Protein AF-A0A7V4WAT6-F1 (afdb_monomer)

Foldseek 3Di:
DPDPDQQKAWLQRQDPVCCLFAADWSNLLSVCVNVPFFAFTKMWGTLVQLVVCQVVVARDPSNLVSVVVRQVVSCVVVVAHQLDLAGHFWKKKAWRFNYPLLPLFDIQGRQRDAPRVLNNLCVVLHVVCNQVSLLSVLSNLVCCCCQQVVPDVVNCPVLVVVNLDQDDDSVRSVVSNVVSVVSGVDDRDRSVSVRSRSSSRSNSLVPPSNCLSCVLVVHHSPPSSRRIMMMMGGDAQQQGAQFWWKWKFWVQVTWTKIAHNDDPVCQQQVNGPRIDIPVCCCPPPPVPLSVCCCVRPVVVSCLVVVATKIWMWTAHNSDTHTHGIDHDLAALQSRLSRLVVCCVVVSDDPVRSLVSLVVSVVPPDFFKDFDPPDDWAWLAFAAFQFFGKDKFFEAADLVLLVVCVVVVTAYEYEYQDCDPSNSSCLSVVSHQEYEYCGPRDSSHSSSSSCSNVRRQYAYNLVQWDDDRAWIGRPPDIGGGGAMWMAGNRGRIITHDDPVCRVVRIDTDCVSVLSSNVHPLVVLLVVLCVVPLPPALLVLLLVLLVLLVVLVVCPPVDDPNVNSSSVSNSVSSLVSNQVNLCVVPPPPSPLVSQVSNCLSNVNCVSCVPVDDPFWDWFQDPPRDIDIDTPVNVVVVVVVVVVVDDPDPVVVCVVCVVVRHRVVVVCVVQVWDDDPAWTDHPRDIDGPVCVVVVVVVVCVVVVVD

Solvent-accessible surface area (backbone atoms only — not comparable to full-atom values): 37219 Å² total; per-residue (Å²): 132,86,72,86,69,66,74,47,41,47,41,88,70,64,50,82,88,44,34,72,37,26,7,50,52,48,40,46,52,26,53,43,36,74,76,67,37,56,38,62,62,39,32,33,32,34,7,74,56,34,50,48,28,56,74,68,75,46,81,50,75,71,54,51,57,45,50,54,50,47,50,51,56,47,25,70,73,70,73,27,38,80,53,29,49,64,53,46,34,37,26,26,40,33,58,9,32,52,56,92,52,63,76,41,54,42,66,50,56,54,39,30,58,31,82,52,24,45,51,9,50,26,67,70,74,30,72,88,42,38,49,54,49,52,48,47,46,43,50,36,50,51,50,39,38,44,59,65,70,60,52,50,71,74,83,42,43,66,60,59,56,52,71,66,55,88,83,68,56,57,65,56,47,51,53,50,40,53,52,47,58,73,73,38,96,68,65,69,50,38,65,59,37,46,56,47,46,52,51,32,37,47,46,25,58,74,37,67,61,27,36,49,46,33,43,63,73,74,40,56,70,85,42,61,69,53,35,42,9,41,32,45,26,52,57,72,47,13,56,47,51,92,51,6,13,24,36,41,39,35,60,45,70,75,42,42,39,36,20,63,54,28,48,63,69,35,45,46,69,42,68,51,86,62,67,38,47,38,67,50,35,48,73,67,72,44,42,66,60,43,50,49,44,44,64,66,44,49,50,58,51,34,60,74,64,65,48,48,35,30,36,35,32,38,18,36,65,67,44,72,25,52,79,43,62,47,77,45,72,47,41,72,57,50,44,39,54,21,43,55,48,37,37,74,72,62,63,38,51,71,71,60,37,53,53,55,28,50,59,47,66,72,54,85,73,85,47,26,36,72,24,90,89,46,92,61,52,77,58,50,68,31,39,52,49,19,57,34,33,42,64,20,27,36,21,54,46,70,65,51,37,54,58,39,47,77,70,75,46,54,27,27,38,44,38,68,60,91,43,72,64,53,51,51,32,55,59,67,63,62,43,51,26,41,37,27,33,32,52,51,44,76,78,16,48,67,42,46,52,27,25,70,64,68,24,18,19,23,18,36,23,67,63,48,48,82,45,88,63,34,36,38,31,73,96,44,77,45,49,58,63,41,50,33,34,40,30,5,57,66,8,36,33,25,51,43,54,89,85,48,52,79,57,43,48,36,76,48,60,65,49,65,42,43,44,70,74,43,59,59,67,58,49,33,49,50,40,44,75,72,48,67,85,53,54,51,69,59,30,31,48,53,28,12,52,47,49,45,50,50,67,72,43,63,86,78,55,55,73,66,58,51,51,53,51,52,46,47,34,50,33,31,50,54,50,26,50,57,44,27,38,76,74,50,48,97,61,15,66,66,53,45,54,47,52,37,23,59,44,47,70,41,66,73,77,55,69,77,75,62,53,99,53,42,44,80,38,66,48,82,90,87,38,73,47,82,40,41,52,63,57,57,46,55,57,46,54,67,54,61,76,70,66,77,94,51,72,66,64,52,45,53,54,30,51,77,72,55,40,67,52,67,60,60,35,62,77,69,57,54,50,78,51,103,68,39,42,40,51,97,90,45,80,44,55,63,83,54,46,59,59,49,50,52,46,50,52,59,53,63,73,71,109

Secondary structure (DSSP, 8-state):
------SSEEGGG--GGGHHHHHHHHHHHHHHHHTT--PPPEEEE-HHHHHHHHHHSS--HHHHHHHHHHHHHHHHHHS-EET-SSSEE-EEEEEE-SS--TTSS-EEEEET--HHHHHHHHHHH-GGGHHHHHHHHHHHHHHHHHHTS---TTTTHHHHHHHH-S---HHHHHHHHHHHHHHS----SHHHHHHHHHHHHHHGGGSHHHHHHHHHTT--TTSGGGSPEEEEEE---SSSSTT-EEEEEETTTTEEEEEET--HHHHHTT--S--EEHHHIIIII-HHHHHHHIIIIIHHHHHHH-S-EEEEEEEETTEEEEEEEEE----HHHHHHHHHHHHHTTSS-HHHHHHHHHHHHTS----EEE-TTS-PEEEEE-EEEE--EEEEEEE-SHHHHHHHHTTT--EEEEESS--HHHHHHHHTT--SEEEESS---TTSHHHHHHHHTT--EEE--TTEEE-SSEEEETTEEEETT-EEEEETTTTEEEE--TTTTTTSEEE-THHHHHTTT--HHHHHHHHHHHHTTS-HHHHHHHHHHHHHHHHHHTTTS-HHHHHHHHHHHHHHHHHHHHHHHHHHGGGHHHHHHHHHHHHTT-GGGGTT--BTTEEEEE-GGG-EEEEEHHHHHHHHHHHHTT--SSHHHHHHHHHHTT--HHHHHHHTT-EEETTEEEETTEEEEHHHHHHHHHHHHHHHTT-

Mean predicted aligned error: 15.09 Å

Nearest PDB structures (foldseek):
  1kbl-assembly1_A  TM=6.949E-01  e=8.153E-33  [Clostridium] symbiosum
  1dik-assembly1_A  TM=7.124E-01  e=7.298E-29  [Clostridium] symbiosum
  5lu4-assembly2_B  TM=5.643E-01  e=6.048E-30  Flaveria trinervia
  5lu4-assembly2_A-3  TM=5.608E-01  e=7.325E-30  Flaveria trinervia
  1vbg-assembly1_A-2  TM=5.229E-01  e=4.538E-30  Zea mays

Sequence (703 aa):
MIVKLSRILFWNQIAPYHRPLLGEKCYKLAQYKQIGLPVPPFFAIPNVEVAKIIEKGKISFVLEKEISKGVKLLEEETKCKFGDPKDPLVLVVRSGDPQSLYGSLLSIPSVGLNHETCQGLINKYGKFYEKEVLWLYLNLIVDFAIHVEGAEREKMGSLFKLMKEEEKSTSELGDLLSRALSSFPFPQNVYDQLNASIKAVASSWKLPRARYAAFSLGLDPDDVRNFPSVFVQQMKFTLLGEKSGFLSLLSHPQSGIYAPMTSGRRVMVGAAKNVFSLDFFKKVIEPELYRQIIEKLVHPVVREEKEPVSMEIAIEEGKPYLIQAGPAMLSPMEYVKAVNELEREGIINEAEAARKRKAVQQVKVSTYKINPNVNLKLLGKGQPGVSGAMVGRLATSLEAVLRFKKKGERVILFSDKPDEDVYRLVLSKKVEGVVLTFGAGKTSHLVSFAEAHAIPLAVSLHSAKIFPEKVELAENVLKVGEWLVIDGGKGEIFSVNKREKERALVKDEEVAALAQGINYVELLRSVRSRYQNYDYDDLVSLHGEKVKELNQKRGEISKEEVAEIEALIHGLHLLAYEKGKERYGENFRLKVDLDVAVADGNLNRIQGLEDKNFFIQKEDNERYSLITATEIYYDFDQYLTGGFSDTGSLVEAGKKQGLDINQFFSRRKLTIHTQEVFCYGITFPRKQLEAVVEFLIKFFQNG

pLDDT: mean 80.05, std 17.78, range [32.0, 98.62]

Structure (mmCIF, N/CA/C/O backbone):
data_AF-A0A7V4WAT6-F1
#
_entry.id   AF-A0A7V4WAT6-F1
#
loop_
_atom_site.group_PDB
_atom_site.id
_atom_site.type_symbol
_atom_site.label_atom_id
_atom_site.label_alt_id
_atom_site.label_comp_id
_atom_site.label_asym_id
_atom_site.label_entity_id
_atom_site.label_seq_id
_atom_site.pdbx_PDB_ins_code
_atom_site.Cartn_x
_atom_site.Cartn_y
_atom_site.Cartn_z
_atom_site.occupancy
_atom_site.B_iso_or_equiv
_atom_site.auth_seq_id
_atom_site.auth_comp_id
_atom_site.auth_asym_id
_atom_site.auth_atom_id
_atom_site.pdbx_PDB_model_num
ATOM 1 N N . MET A 1 1 ? -37.160 -8.638 -5.518 1.00 33.84 1 MET A N 1
ATOM 2 C CA . MET A 1 1 ? -37.289 -8.516 -4.048 1.00 33.84 1 MET A CA 1
ATOM 3 C C . MET A 1 1 ? -36.330 -7.439 -3.572 1.00 33.84 1 MET A C 1
ATOM 5 O O . MET A 1 1 ? -35.127 -7.656 -3.615 1.00 33.84 1 MET A O 1
ATOM 9 N N . ILE A 1 2 ? -36.834 -6.266 -3.186 1.00 35.75 2 ILE A N 1
ATOM 10 C CA . ILE A 1 2 ? -36.010 -5.235 -2.544 1.00 35.75 2 ILE A CA 1
ATOM 11 C C . ILE A 1 2 ? -35.847 -5.683 -1.092 1.00 35.75 2 ILE A C 1
ATOM 13 O O . ILE A 1 2 ? -36.706 -5.419 -0.254 1.00 35.75 2 ILE A O 1
ATOM 17 N N . VAL A 1 3 ? -34.793 -6.450 -0.807 1.00 41.81 3 VAL A N 1
ATOM 18 C CA . VAL A 1 3 ? -34.385 -6.701 0.577 1.00 41.81 3 VAL A CA 1
ATOM 19 C C . VAL A 1 3 ? -34.124 -5.328 1.187 1.00 41.81 3 VAL A C 1
ATOM 21 O O . VAL A 1 3 ? -33.370 -4.534 0.622 1.00 41.81 3 VAL A O 1
ATOM 24 N N . LYS A 1 4 ? -34.795 -5.013 2.298 1.00 50.12 4 LYS A N 1
ATOM 25 C CA . LYS A 1 4 ? -34.547 -3.796 3.075 1.00 50.12 4 LYS A CA 1
ATOM 26 C C . LYS A 1 4 ? -33.153 -3.936 3.687 1.00 50.12 4 LYS A C 1
ATOM 28 O O . LYS A 1 4 ? -33.009 -4.398 4.812 1.00 50.12 4 LYS A O 1
ATOM 33 N N . LEU A 1 5 ? -32.133 -3.642 2.885 1.00 59.53 5 LEU A N 1
ATOM 34 C CA . LEU A 1 5 ? -30.737 -3.735 3.275 1.00 59.53 5 LEU A CA 1
ATOM 35 C C . LEU A 1 5 ? -30.525 -2.823 4.480 1.00 59.53 5 LEU A C 1
ATOM 37 O O . LEU A 1 5 ? -30.894 -1.644 4.459 1.00 59.53 5 LEU A O 1
ATOM 41 N N . SER A 1 6 ? -29.960 -3.397 5.540 1.00 77.44 6 SER A N 1
ATOM 42 C CA . SER A 1 6 ? -29.390 -2.616 6.629 1.00 77.44 6 SER A CA 1
ATOM 43 C C . SER A 1 6 ? -28.449 -1.565 6.032 1.00 77.44 6 SER A C 1
ATOM 45 O O . SER A 1 6 ? -27.719 -1.845 5.079 1.00 77.44 6 SER A O 1
ATOM 47 N N . ARG A 1 7 ? -28.490 -0.334 6.551 1.00 90.88 7 ARG A N 1
ATOM 48 C CA . ARG A 1 7 ? -27.658 0.765 6.023 1.00 90.88 7 ARG A CA 1
ATOM 49 C C . ARG A 1 7 ? -26.181 0.611 6.380 1.00 90.88 7 ARG A C 1
ATOM 51 O O . ARG A 1 7 ? -25.349 1.311 5.812 1.00 90.88 7 ARG A O 1
ATOM 58 N N . ILE A 1 8 ? -25.883 -0.298 7.304 1.00 95.69 8 ILE A N 1
ATOM 59 C CA . ILE A 1 8 ? -24.543 -0.803 7.575 1.00 95.69 8 ILE A CA 1
ATOM 60 C C . ILE A 1 8 ? -24.541 -2.332 7.520 1.00 95.69 8 ILE A C 1
ATOM 62 O O . ILE A 1 8 ? -25.570 -2.965 7.753 1.00 95.69 8 ILE A O 1
ATOM 66 N N . LEU A 1 9 ? -23.386 -2.931 7.260 1.00 96.19 9 LEU A N 1
ATOM 67 C CA . LEU A 1 9 ? -23.189 -4.379 7.267 1.00 96.19 9 LEU A CA 1
ATOM 68 C C . LEU A 1 9 ? -22.039 -4.714 8.212 1.00 96.19 9 LEU A C 1
ATOM 70 O O . LEU A 1 9 ? -20.913 -4.267 7.990 1.00 96.19 9 LEU A O 1
ATOM 74 N N . PHE A 1 10 ? -22.305 -5.482 9.268 1.00 97.50 10 PHE A N 1
ATOM 75 C CA . PHE A 1 10 ? -21.237 -6.035 10.101 1.00 97.50 10 PHE A CA 1
ATOM 76 C C . PHE A 1 10 ? -20.505 -7.139 9.328 1.00 97.50 10 PHE A C 1
ATOM 78 O O . PHE A 1 10 ? -21.099 -7.787 8.465 1.00 97.50 10 PHE A O 1
ATOM 85 N N . TRP A 1 11 ? -19.222 -7.369 9.609 1.00 96.69 11 TRP A N 1
ATOM 86 C CA . TRP A 1 11 ? -18.386 -8.288 8.820 1.00 96.69 11 TRP A CA 1
ATOM 87 C C . TRP A 1 11 ? -18.983 -9.700 8.642 1.00 96.69 11 TRP A C 1
ATOM 89 O O . TRP A 1 11 ? -18.803 -10.318 7.595 1.00 96.69 11 TRP A O 1
ATOM 99 N N . ASN A 1 12 ? -19.736 -10.207 9.624 1.00 95.56 12 ASN A N 1
ATOM 100 C CA . ASN A 1 12 ? -20.377 -11.528 9.583 1.00 95.56 12 ASN A CA 1
ATOM 101 C C . ASN A 1 12 ? -21.704 -11.559 8.794 1.00 95.56 12 ASN A C 1
ATOM 103 O O . ASN A 1 12 ? -22.231 -12.632 8.528 1.00 95.56 12 ASN A O 1
ATOM 107 N N . GLN A 1 13 ? -22.241 -10.398 8.411 1.00 95.19 13 GLN A N 1
ATOM 108 C CA . GLN A 1 13 ? -23.448 -10.250 7.587 1.00 95.19 13 GLN A CA 1
ATOM 109 C C . GLN A 1 13 ? -23.114 -10.085 6.097 1.00 95.19 13 GLN A C 1
ATOM 111 O O . GLN A 1 13 ? -24.004 -10.114 5.244 1.00 95.19 13 GLN A O 1
ATOM 116 N N . ILE A 1 14 ? -21.838 -9.865 5.770 1.00 94.94 14 ILE A N 1
ATOM 117 C CA . ILE A 1 14 ? -21.383 -9.662 4.397 1.00 94.94 14 ILE A CA 1
ATOM 118 C C . ILE A 1 14 ? -21.464 -10.990 3.641 1.00 94.94 14 ILE A C 1
ATOM 120 O O . ILE A 1 14 ? -21.012 -12.027 4.114 1.00 94.94 14 ILE A O 1
ATOM 124 N N . ALA A 1 15 ? -22.032 -10.933 2.440 1.00 93.62 15 ALA A N 1
ATOM 125 C CA . ALA A 1 15 ? -22.354 -12.081 1.597 1.00 93.62 15 ALA A CA 1
ATOM 126 C C . ALA A 1 15 ? -21.939 -11.775 0.147 1.00 93.62 15 ALA A C 1
ATOM 128 O O . ALA A 1 15 ? -21.773 -10.595 -0.177 1.00 93.62 15 ALA A O 1
ATOM 129 N N . PRO A 1 16 ? -21.813 -12.774 -0.748 1.00 92.06 16 PRO A N 1
ATOM 130 C CA . PRO A 1 16 ? -21.286 -12.569 -2.103 1.00 92.06 16 PRO A CA 1
ATOM 131 C C . PRO A 1 16 ? -21.976 -11.457 -2.908 1.00 92.06 16 PRO A C 1
ATOM 133 O O . PRO A 1 16 ? -21.313 -10.665 -3.576 1.00 92.06 16 PRO A O 1
ATOM 136 N N . TYR A 1 17 ? -23.300 -11.320 -2.788 1.00 90.75 17 TYR A N 1
ATOM 137 C CA . TYR A 1 17 ? -24.071 -10.284 -3.487 1.00 90.75 17 TYR A CA 1
ATOM 138 C C . TYR A 1 17 ? -23.840 -8.856 -2.953 1.00 90.75 17 TYR A C 1
ATOM 140 O O . TYR A 1 17 ? -24.248 -7.894 -3.598 1.00 90.75 17 TYR A O 1
ATOM 148 N N . HIS A 1 18 ? -23.170 -8.693 -1.806 1.00 93.31 18 HIS A N 1
ATOM 149 C CA . HIS A 1 18 ? -22.760 -7.388 -1.279 1.00 93.31 18 HIS A CA 1
ATOM 150 C C . HIS A 1 18 ? -21.454 -6.875 -1.902 1.00 93.31 18 HIS A C 1
ATOM 152 O O . HIS A 1 18 ? -21.151 -5.692 -1.757 1.00 93.31 18 HIS A O 1
ATOM 158 N N . ARG A 1 19 ? -20.684 -7.715 -2.613 1.00 91.62 19 ARG A N 1
ATOM 159 C CA . ARG A 1 19 ? -19.396 -7.327 -3.217 1.00 91.62 19 ARG A CA 1
ATOM 160 C C . ARG A 1 19 ? -19.477 -6.041 -4.062 1.00 91.62 19 ARG A C 1
ATOM 162 O O . ARG A 1 19 ? -18.660 -5.157 -3.818 1.00 91.62 19 ARG A O 1
ATOM 169 N N . PRO A 1 20 ? -20.478 -5.840 -4.948 1.00 90.06 20 PRO A N 1
ATOM 170 C CA . PRO A 1 20 ? -20.588 -4.601 -5.728 1.00 90.06 20 PRO A CA 1
ATOM 171 C C . PRO A 1 20 ? -20.901 -3.350 -4.892 1.00 90.06 20 PRO A C 1
ATOM 173 O O . PRO A 1 20 ? -20.721 -2.235 -5.365 1.00 90.06 20 PRO A O 1
ATOM 176 N N . LEU A 1 21 ? -21.406 -3.518 -3.665 1.00 92.44 21 LEU A N 1
ATOM 177 C CA . LEU A 1 21 ? -21.761 -2.415 -2.766 1.00 92.44 21 LEU A CA 1
ATOM 178 C C . LEU A 1 21 ? -20.620 -2.022 -1.824 1.00 92.44 21 LEU A C 1
ATOM 180 O O . LEU A 1 21 ? -20.608 -0.917 -1.282 1.00 92.44 21 LEU A O 1
ATOM 184 N N . LEU A 1 22 ? -19.705 -2.957 -1.572 1.00 92.12 22 LEU A N 1
ATOM 185 C CA . LEU A 1 22 ? -18.639 -2.826 -0.583 1.00 92.12 22 LEU A CA 1
ATOM 186 C C . LEU A 1 22 ? -17.262 -2.631 -1.214 1.00 92.12 22 LEU A C 1
ATOM 188 O O . LEU A 1 22 ? -16.356 -2.129 -0.548 1.00 92.12 22 LEU A O 1
ATOM 192 N N . GLY A 1 23 ? -17.104 -3.015 -2.477 1.00 88.56 23 GLY A N 1
ATOM 193 C CA . GLY A 1 23 ? -15.805 -3.039 -3.124 1.00 88.56 23 GLY A CA 1
ATOM 194 C C . GLY A 1 23 ? -14.935 -4.201 -2.649 1.00 88.56 23 GLY A C 1
ATOM 195 O O . GLY A 1 23 ? -15.251 -4.915 -1.689 1.00 88.56 23 GLY A O 1
ATOM 196 N N . GLU A 1 24 ? -13.820 -4.400 -3.346 1.00 85.94 24 GLU A N 1
ATOM 197 C CA . GLU A 1 24 ? -13.013 -5.614 -3.228 1.00 85.94 24 GLU A CA 1
ATOM 198 C C . GLU A 1 24 ? -12.371 -5.743 -1.846 1.00 85.94 24 GLU A C 1
ATOM 200 O O . GLU A 1 24 ? -12.472 -6.779 -1.192 1.00 85.94 24 GLU A O 1
ATOM 205 N N . LYS A 1 25 ? -11.772 -4.654 -1.357 1.00 88.06 25 LYS A N 1
ATOM 206 C CA . LYS A 1 25 ? -11.033 -4.637 -0.090 1.00 88.06 25 LYS A CA 1
ATOM 207 C C . LYS A 1 25 ? -11.913 -5.004 1.105 1.00 88.06 25 LYS A C 1
ATOM 209 O O . LYS A 1 25 ? -11.540 -5.845 1.920 1.00 88.06 25 LYS A O 1
ATOM 214 N N . CYS A 1 26 ? -13.077 -4.366 1.214 1.00 92.19 26 CYS A N 1
ATOM 215 C CA . CYS A 1 26 ? -14.002 -4.601 2.318 1.00 92.19 26 CYS A CA 1
ATOM 216 C C . CYS A 1 26 ? -14.593 -6.015 2.246 1.00 92.19 26 CYS A C 1
ATOM 218 O O . CYS A 1 26 ? -14.617 -6.730 3.249 1.00 92.19 26 CYS A O 1
ATOM 220 N N . TYR A 1 27 ? -15.003 -6.440 1.047 1.00 93.69 27 TYR A N 1
ATOM 221 C CA . TYR A 1 27 ? -15.542 -7.775 0.821 1.00 93.69 27 TYR A CA 1
ATOM 222 C C . TYR A 1 27 ? -14.536 -8.875 1.192 1.00 93.69 27 TYR A C 1
ATOM 224 O O . TYR A 1 27 ? -14.867 -9.766 1.973 1.00 93.69 27 TYR A O 1
ATOM 232 N N . LYS A 1 28 ? -13.295 -8.789 0.699 1.00 92.62 28 LYS A N 1
ATOM 233 C CA . LYS A 1 28 ? -12.255 -9.795 0.953 1.00 92.62 28 LYS A CA 1
ATOM 234 C C . LYS A 1 28 ? -11.880 -9.893 2.429 1.00 92.62 28 LYS A C 1
ATOM 236 O O . LYS A 1 28 ? -11.827 -10.996 2.960 1.00 92.62 28 LYS A O 1
ATOM 241 N N . LEU A 1 29 ? -11.726 -8.767 3.132 1.00 95.19 29 LEU A N 1
ATOM 242 C CA . LEU A 1 29 ? -11.494 -8.784 4.584 1.00 95.19 29 LEU A CA 1
ATOM 243 C C . LEU A 1 29 ? -12.629 -9.477 5.353 1.00 95.19 29 LEU A C 1
ATOM 245 O O . LEU A 1 29 ? -12.361 -10.172 6.333 1.00 95.19 29 LEU A O 1
ATOM 249 N N . ALA A 1 30 ? -13.879 -9.326 4.905 1.00 95.94 30 ALA A N 1
ATOM 250 C CA . ALA A 1 30 ? -15.008 -10.032 5.504 1.00 95.94 30 ALA A CA 1
ATOM 251 C C . ALA A 1 30 ? -14.895 -11.544 5.292 1.00 95.94 30 ALA A C 1
ATOM 253 O O . ALA A 1 30 ? -15.038 -12.298 6.251 1.00 95.94 30 ALA A O 1
ATOM 254 N N . GLN A 1 31 ? -14.592 -11.976 4.063 1.00 95.38 31 GLN A N 1
ATOM 255 C CA . GLN A 1 31 ? -14.407 -13.392 3.730 1.00 95.38 31 GLN A CA 1
ATOM 256 C C . GLN A 1 31 ? -13.278 -14.015 4.558 1.00 95.38 31 GLN A C 1
ATOM 258 O O . GLN A 1 31 ? -13.496 -15.018 5.232 1.00 95.38 31 GLN A O 1
ATOM 263 N N . TYR A 1 32 ? -12.112 -13.364 4.616 1.00 96.38 32 TYR A N 1
ATOM 264 C CA . TYR A 1 32 ? -10.980 -13.819 5.426 1.00 96.38 32 TYR A CA 1
ATOM 265 C C . TYR A 1 32 ? -11.336 -13.950 6.911 1.00 96.38 32 TYR A C 1
ATOM 267 O O . TYR A 1 32 ? -10.971 -14.934 7.552 1.00 96.38 32 TYR A O 1
ATOM 275 N N . LYS A 1 33 ? -12.091 -12.996 7.467 1.00 96.81 33 LYS A N 1
ATOM 276 C CA . LYS A 1 33 ? -12.547 -13.087 8.858 1.00 96.81 33 LYS A CA 1
ATOM 277 C C . LYS A 1 33 ? -13.542 -14.232 9.072 1.00 96.81 33 LYS A C 1
ATOM 279 O O . LYS A 1 33 ? -13.458 -14.920 10.084 1.00 96.81 33 LYS A O 1
ATOM 284 N N . GLN A 1 34 ? -14.465 -14.442 8.133 1.00 95.69 34 GLN A N 1
ATOM 285 C CA . GLN A 1 34 ? -15.472 -15.510 8.189 1.00 95.69 34 GLN A CA 1
ATOM 286 C C . GLN A 1 34 ? -14.848 -16.912 8.142 1.00 95.69 34 GLN A C 1
ATOM 288 O O . GLN A 1 34 ? -15.366 -17.812 8.796 1.00 95.69 34 GLN A O 1
ATOM 293 N N . ILE A 1 35 ? -13.711 -17.087 7.459 1.00 94.62 35 ILE A N 1
ATOM 294 C CA . ILE A 1 35 ? -12.936 -18.344 7.473 1.00 94.62 35 ILE A CA 1
ATOM 295 C C . ILE A 1 35 ? -11.967 -18.453 8.670 1.00 94.62 35 ILE A C 1
ATOM 297 O O . ILE A 1 35 ? -11.152 -19.371 8.728 1.00 94.62 35 ILE A O 1
ATOM 301 N N . GLY A 1 36 ? -12.038 -17.526 9.631 1.00 95.44 36 GLY A N 1
ATOM 302 C CA . GLY A 1 36 ? -11.283 -17.582 10.885 1.00 95.44 36 GLY A CA 1
ATOM 303 C C . GLY A 1 36 ? -9.896 -16.934 10.860 1.00 95.44 36 GLY A C 1
ATOM 304 O O . GLY A 1 36 ? -9.155 -17.076 11.833 1.00 95.44 36 GLY A O 1
ATOM 305 N N . LEU A 1 37 ? -9.524 -16.204 9.802 1.00 97.06 37 LEU A N 1
ATOM 306 C CA . LEU A 1 37 ? -8.255 -15.469 9.790 1.00 97.06 37 LEU A CA 1
ATOM 307 C C . LEU A 1 37 ? -8.306 -14.265 10.744 1.00 97.06 37 LEU A C 1
ATOM 309 O O . LEU A 1 37 ? -9.366 -13.648 10.907 1.00 97.06 37 LEU A O 1
ATOM 313 N N . PRO A 1 38 ? -7.169 -13.883 11.364 1.00 96.81 38 PRO A N 1
ATOM 314 C CA . PRO A 1 38 ? -7.108 -12.777 12.312 1.00 96.81 38 PRO A CA 1
ATOM 315 C C . PRO A 1 38 ? -7.245 -11.429 11.594 1.00 96.81 38 PRO A C 1
ATOM 317 O O . PRO A 1 38 ? -6.280 -10.712 11.355 1.00 96.81 38 PRO A O 1
ATOM 320 N N . VAL A 1 39 ? -8.474 -11.067 11.254 1.00 97.94 39 VAL A N 1
ATOM 321 C CA . VAL A 1 39 ? -8.849 -9.755 10.725 1.00 97.94 39 VAL A CA 1
ATOM 322 C C . VAL A 1 39 ? -9.517 -8.959 11.853 1.00 97.94 39 VAL A C 1
ATOM 324 O O . VAL A 1 39 ? -10.449 -9.473 12.495 1.00 97.94 39 VAL A O 1
ATOM 327 N N . PRO A 1 40 ? -9.093 -7.708 12.124 1.00 97.94 40 PRO A N 1
ATOM 328 C CA . PRO A 1 40 ? -9.765 -6.867 13.109 1.00 97.94 40 PRO A CA 1
ATOM 329 C C . PRO A 1 40 ? -11.231 -6.649 12.707 1.00 97.94 40 PRO A C 1
ATOM 331 O O . PRO A 1 40 ? -11.495 -6.389 11.527 1.00 97.94 40 PRO A O 1
ATOM 334 N N . PRO A 1 41 ? -12.191 -6.773 13.641 1.00 98.06 41 PRO A N 1
ATOM 335 C CA . PRO A 1 41 ? -13.608 -6.653 13.324 1.00 98.06 41 PRO A CA 1
ATOM 336 C C . PRO A 1 41 ? -13.949 -5.258 12.801 1.00 98.06 41 PRO A C 1
ATOM 338 O O . PRO A 1 41 ? -13.321 -4.259 13.166 1.00 98.06 41 PRO A O 1
ATOM 341 N N . PHE A 1 42 ? -14.948 -5.206 11.923 1.00 98.25 42 PHE A N 1
ATOM 342 C CA . PHE A 1 42 ? -15.399 -3.979 11.283 1.00 98.25 42 PHE A CA 1
ATOM 343 C C . PHE A 1 42 ? -16.884 -4.043 10.912 1.00 98.25 42 PHE A C 1
ATOM 345 O O . PHE A 1 42 ? -17.480 -5.121 10.827 1.00 98.25 42 PHE A O 1
ATOM 352 N N . PHE A 1 43 ? -17.451 -2.876 10.624 1.00 98.12 43 PHE A N 1
ATOM 353 C CA . PHE A 1 43 ? -18.691 -2.741 9.864 1.00 98.12 43 PHE A CA 1
ATOM 354 C C . PHE A 1 43 ? -18.485 -1.819 8.667 1.00 98.12 43 PHE A C 1
ATOM 356 O O . PHE A 1 43 ? -17.598 -0.966 8.671 1.00 98.12 43 PHE A O 1
ATOM 363 N N . ALA A 1 44 ? -19.313 -1.986 7.644 1.00 97.50 44 ALA A N 1
ATOM 364 C CA . ALA A 1 44 ? -19.228 -1.247 6.398 1.00 97.50 44 ALA A CA 1
ATOM 365 C C . ALA A 1 44 ? -20.504 -0.457 6.108 1.00 97.50 44 ALA A C 1
ATOM 367 O O . ALA A 1 44 ? -21.610 -0.903 6.399 1.00 97.50 44 ALA A O 1
ATOM 368 N N . ILE A 1 45 ? -20.328 0.706 5.498 1.00 97.56 45 ILE A N 1
ATOM 369 C CA . ILE A 1 45 ? -21.340 1.598 4.952 1.00 97.56 45 ILE A CA 1
ATOM 370 C C . ILE A 1 45 ? -21.289 1.412 3.427 1.00 97.56 45 ILE A C 1
ATOM 372 O O . ILE A 1 45 ? -20.298 1.809 2.805 1.00 97.56 45 ILE A O 1
ATOM 376 N N . PRO A 1 46 ? -22.315 0.794 2.818 1.00 95.56 46 PRO A N 1
ATOM 377 C CA . PRO A 1 46 ? -22.381 0.557 1.379 1.00 95.56 46 PRO A CA 1
ATOM 378 C C . PRO A 1 46 ? -22.225 1.827 0.536 1.00 95.56 46 PRO A C 1
ATOM 380 O O . PRO A 1 46 ? -22.674 2.905 0.938 1.00 95.56 46 PRO A O 1
ATOM 383 N N . ASN A 1 47 ? -21.679 1.684 -0.672 1.00 94.06 47 ASN A N 1
ATOM 384 C CA . ASN A 1 47 ? -21.486 2.770 -1.639 1.00 94.06 47 ASN A CA 1
ATOM 385 C C . ASN A 1 47 ? -22.748 3.620 -1.886 1.00 94.06 47 ASN A C 1
ATOM 387 O O . ASN A 1 47 ? -22.658 4.837 -2.014 1.00 94.06 47 ASN A O 1
ATOM 391 N N . VAL A 1 48 ? -23.941 3.019 -1.859 1.00 93.56 48 VAL A N 1
ATOM 392 C CA . VAL A 1 48 ? -25.225 3.728 -2.000 1.00 93.56 48 VAL A CA 1
ATOM 393 C C . VAL A 1 48 ? -25.522 4.704 -0.856 1.00 93.56 48 VAL A C 1
ATOM 395 O O . VAL A 1 48 ? -26.169 5.727 -1.076 1.00 93.56 48 VAL A O 1
ATOM 398 N N . GLU A 1 49 ? -25.076 4.422 0.370 1.00 95.69 49 GLU A N 1
ATOM 399 C CA . GLU A 1 49 ? -25.188 5.365 1.491 1.00 95.69 49 GLU A CA 1
ATOM 400 C C . GLU A 1 49 ? -24.044 6.385 1.452 1.00 95.69 49 GLU A C 1
ATOM 402 O O . GLU A 1 49 ? -24.275 7.562 1.727 1.00 95.69 49 GLU A O 1
ATOM 407 N N . VAL A 1 50 ? -22.845 5.977 1.021 1.00 95.94 50 VAL A N 1
ATOM 408 C CA . VAL A 1 50 ? -21.711 6.887 0.785 1.00 95.94 50 VAL A CA 1
ATOM 409 C C . VAL A 1 50 ? -22.058 7.947 -0.263 1.00 95.94 50 VAL A C 1
ATOM 411 O O . VAL A 1 50 ? -21.829 9.133 -0.030 1.00 95.94 50 VAL A O 1
ATOM 414 N N . ALA A 1 51 ? -22.700 7.563 -1.367 1.00 95.12 51 ALA A N 1
ATOM 415 C CA . ALA A 1 51 ? -23.184 8.489 -2.387 1.00 95.12 51 ALA A CA 1
ATOM 416 C C . ALA A 1 51 ? -24.160 9.526 -1.806 1.00 95.12 51 ALA A C 1
ATOM 418 O O . ALA A 1 51 ? -24.019 10.718 -2.071 1.00 95.12 51 ALA A O 1
ATOM 419 N N . LYS A 1 52 ? -25.081 9.111 -0.923 1.00 95.88 52 LYS A N 1
ATOM 420 C CA . LYS A 1 52 ? -26.001 10.033 -0.228 1.00 95.88 52 LYS A CA 1
ATOM 421 C C . LYS A 1 52 ? -25.269 10.988 0.715 1.00 95.88 52 LYS A C 1
ATOM 423 O O . LYS A 1 52 ? -25.680 12.141 0.832 1.00 95.88 52 LYS A O 1
ATOM 428 N N . ILE A 1 53 ? -24.214 10.531 1.397 1.00 96.75 53 ILE A N 1
ATOM 429 C CA . ILE A 1 53 ? -23.364 11.396 2.234 1.00 96.75 53 ILE A CA 1
ATOM 430 C C . ILE A 1 53 ? -22.686 12.456 1.359 1.00 96.75 53 ILE A C 1
ATOM 432 O O . ILE A 1 53 ? -22.710 13.636 1.699 1.00 96.75 53 ILE A O 1
ATOM 436 N N . ILE A 1 54 ? -22.116 12.038 0.227 1.00 95.00 54 ILE A N 1
ATOM 437 C CA . ILE A 1 54 ? -21.409 12.891 -0.738 1.00 95.00 54 ILE A CA 1
ATOM 438 C C . ILE A 1 54 ? -22.332 13.950 -1.351 1.00 95.00 54 ILE A C 1
ATOM 440 O O . ILE A 1 54 ? -21.930 15.113 -1.462 1.00 95.00 54 ILE A O 1
ATOM 444 N N . GLU A 1 55 ? -23.540 13.540 -1.746 1.00 95.00 55 GLU A N 1
ATOM 445 C CA . GLU A 1 55 ? -24.572 14.382 -2.357 1.00 95.00 55 GLU A CA 1
ATOM 446 C C . GLU A 1 55 ? -25.105 15.417 -1.360 1.00 95.00 55 GLU A C 1
ATOM 448 O O . GLU A 1 55 ? -25.179 16.604 -1.664 1.00 95.00 55 GLU A O 1
ATOM 453 N N . LYS A 1 56 ? -25.444 14.981 -0.141 1.00 95.44 56 LYS A N 1
ATOM 454 C CA . LYS A 1 56 ? -26.083 15.842 0.869 1.00 95.44 56 LYS A CA 1
ATOM 455 C C . LYS A 1 56 ? -25.092 16.613 1.737 1.00 95.44 56 LYS A C 1
ATOM 457 O O . LYS A 1 56 ? -25.519 17.454 2.525 1.00 95.44 56 LYS A O 1
ATOM 462 N N . GLY A 1 57 ? -23.807 16.265 1.684 1.00 94.31 57 GLY A N 1
ATOM 463 C CA . GLY A 1 57 ? -22.763 16.796 2.565 1.00 94.31 57 GLY A CA 1
ATOM 464 C C . GLY A 1 57 ? -22.935 16.432 4.046 1.00 94.31 57 GLY A C 1
ATOM 465 O O . GLY A 1 57 ? -22.242 16.984 4.900 1.00 94.31 57 GLY A O 1
ATOM 466 N N . LYS A 1 58 ? -23.863 15.526 4.387 1.00 94.69 58 LYS A N 1
ATOM 467 C CA . LYS A 1 58 ? -24.181 15.158 5.774 1.00 94.69 58 LYS A CA 1
ATOM 468 C C . LYS A 1 58 ? -24.620 13.706 5.913 1.00 94.69 58 LYS A C 1
ATOM 470 O O . LYS A 1 58 ? -25.246 13.137 5.019 1.00 94.69 58 LYS A O 1
ATOM 475 N N . ILE A 1 59 ? -24.346 13.138 7.084 1.00 96.25 59 ILE A N 1
ATOM 476 C CA . ILE A 1 59 ? -24.880 11.841 7.504 1.00 96.25 59 ILE A CA 1
ATOM 477 C C . ILE A 1 59 ? -26.333 12.056 7.938 1.00 96.25 59 ILE A C 1
ATOM 479 O O . ILE A 1 59 ? -26.650 13.003 8.654 1.00 96.25 59 ILE A O 1
ATOM 483 N N . SER A 1 60 ? -27.248 11.214 7.455 1.00 96.00 60 SER A N 1
ATOM 484 C CA . SER A 1 60 ? -28.648 11.280 7.890 1.00 96.00 60 SER A CA 1
ATOM 485 C C . SER A 1 60 ? -28.801 10.737 9.310 1.00 96.00 60 SER A C 1
ATOM 487 O O . SER A 1 60 ? -28.142 9.761 9.651 1.00 96.00 60 SER A O 1
ATOM 489 N N . PHE A 1 61 ? -29.747 11.270 10.084 1.00 95.00 61 PHE A N 1
ATOM 490 C CA . PHE A 1 61 ? -30.050 10.786 11.439 1.00 95.00 61 PHE A CA 1
ATOM 491 C C . PHE A 1 61 ? -30.307 9.269 11.509 1.00 95.00 61 PHE A C 1
ATOM 493 O O . PHE A 1 61 ? -29.939 8.597 12.468 1.00 95.00 61 PHE A O 1
ATOM 500 N N . VAL A 1 62 ? -30.926 8.703 10.465 1.00 94.81 62 VAL A N 1
ATOM 501 C CA . VAL A 1 62 ? -31.151 7.253 10.371 1.00 94.81 62 VAL A CA 1
ATOM 502 C C . VAL A 1 62 ? -29.827 6.500 10.238 1.00 94.81 62 VAL A C 1
ATOM 504 O O . VAL A 1 62 ? -29.633 5.502 10.919 1.00 94.81 62 VAL A O 1
ATOM 507 N N . LEU A 1 63 ? -28.915 6.974 9.385 1.00 96.12 63 LEU A N 1
ATOM 508 C CA . LEU A 1 63 ? -27.603 6.351 9.200 1.00 96.12 63 LEU A CA 1
ATOM 509 C C . LEU A 1 63 ? -26.716 6.518 10.440 1.00 96.12 63 LEU A C 1
ATOM 511 O O . LEU A 1 63 ? -26.030 5.579 10.813 1.00 96.12 63 LEU A O 1
ATOM 515 N N . GLU A 1 64 ? -26.776 7.666 11.111 1.00 96.50 64 GLU A N 1
ATOM 516 C CA . GLU A 1 64 ? -26.058 7.911 12.365 1.00 96.50 64 GLU A CA 1
ATOM 517 C C . GLU A 1 64 ? -26.446 6.901 13.455 1.00 96.50 64 GLU A C 1
ATOM 519 O O . GLU A 1 64 ? -25.577 6.286 14.067 1.00 96.50 64 GLU A O 1
ATOM 524 N N . LYS A 1 65 ? -27.748 6.622 13.621 1.00 96.12 65 LYS A N 1
ATOM 525 C CA . LYS A 1 65 ? -28.222 5.568 14.533 1.00 96.12 65 LYS A CA 1
ATOM 526 C C . LYS A 1 65 ? -27.687 4.182 14.176 1.00 96.12 65 LYS A C 1
ATOM 528 O O . LYS A 1 65 ? -27.375 3.403 15.073 1.00 96.12 65 LYS A O 1
ATOM 533 N N . GLU A 1 66 ? -27.610 3.859 12.888 1.00 96.62 66 GLU A N 1
ATOM 534 C CA . GLU A 1 66 ? -27.050 2.587 12.423 1.00 96.62 66 GLU A CA 1
ATOM 535 C C . GLU A 1 66 ? -25.535 2.522 12.669 1.00 96.62 66 GLU A C 1
ATOM 537 O O . GLU A 1 66 ? -25.054 1.511 13.168 1.00 96.62 66 GLU A O 1
ATOM 542 N N . ILE A 1 67 ? -24.794 3.613 12.446 1.00 97.88 67 ILE A N 1
ATOM 543 C CA . ILE A 1 67 ? -23.365 3.717 12.787 1.00 97.88 67 ILE A CA 1
ATOM 544 C C . ILE A 1 67 ? -23.152 3.468 14.286 1.00 97.88 67 ILE A C 1
ATOM 546 O O . ILE A 1 67 ? -22.302 2.656 14.646 1.00 97.88 67 ILE A O 1
ATOM 550 N N . SER A 1 68 ? -23.955 4.077 15.167 1.00 97.38 68 SER A N 1
ATOM 551 C CA . SER A 1 68 ? -23.871 3.824 16.612 1.00 97.38 68 SER A CA 1
ATOM 552 C C . SER A 1 68 ? -24.144 2.361 16.979 1.00 97.38 68 SER A C 1
ATOM 554 O O . SER A 1 68 ? -23.508 1.834 17.888 1.00 97.38 68 SER A O 1
ATOM 556 N N . LYS A 1 69 ? -25.058 1.673 16.278 1.00 96.88 69 LYS A N 1
ATOM 557 C CA . LYS A 1 69 ? -25.250 0.220 16.454 1.00 96.88 69 LYS A CA 1
ATOM 558 C C . LYS A 1 69 ? -24.021 -0.567 16.001 1.00 96.88 69 LYS A C 1
ATOM 560 O O . LYS A 1 69 ? -23.619 -1.493 16.692 1.00 96.88 69 LYS A O 1
ATOM 565 N N . GLY A 1 70 ? -23.414 -0.183 14.878 1.00 97.81 70 GLY A N 1
ATOM 566 C CA . GLY A 1 70 ? -22.169 -0.777 14.391 1.00 97.81 70 GLY A CA 1
ATOM 567 C C . GLY A 1 70 ? -21.032 -0.659 15.405 1.00 97.81 70 GLY A C 1
ATOM 568 O O . GLY A 1 70 ? -20.334 -1.639 15.649 1.00 97.81 70 GLY A O 1
ATOM 569 N N . VAL A 1 71 ? -20.894 0.505 16.051 1.00 98.56 71 VAL A N 1
ATOM 570 C CA . VAL A 1 71 ? -19.924 0.709 17.139 1.00 98.56 71 VAL A CA 1
ATOM 571 C C . VAL A 1 71 ? -20.210 -0.230 18.309 1.00 98.56 71 VAL A C 1
ATOM 573 O O . VAL A 1 71 ? -19.297 -0.921 18.736 1.00 98.56 71 VAL A O 1
ATOM 576 N N . LYS A 1 72 ? -21.463 -0.350 18.766 1.00 98.25 72 LYS A N 1
ATOM 577 C CA . LYS A 1 72 ? -21.820 -1.286 19.851 1.00 98.25 72 LYS A CA 1
ATOM 578 C C . LYS A 1 72 ? -21.465 -2.739 19.532 1.00 98.25 72 LYS A C 1
ATOM 580 O O . LYS A 1 72 ? -20.925 -3.433 20.384 1.00 98.25 72 LYS A O 1
ATOM 585 N N . LEU A 1 73 ? -21.701 -3.183 18.296 1.00 98.00 73 LEU A N 1
ATOM 586 C CA . LEU A 1 73 ? -21.296 -4.524 17.856 1.00 98.00 73 LEU A CA 1
ATOM 587 C C . LEU A 1 73 ? -19.770 -4.703 17.882 1.00 98.00 73 LEU A C 1
ATOM 589 O O . LEU A 1 73 ? -19.284 -5.784 18.207 1.00 98.00 73 LEU A O 1
ATOM 593 N N . LEU A 1 74 ? -19.000 -3.652 17.570 1.00 98.44 74 LEU A N 1
ATOM 594 C CA . LEU A 1 74 ? -17.547 -3.684 17.753 1.00 98.44 74 LEU A CA 1
ATOM 595 C C . LEU A 1 74 ? -17.173 -3.772 19.231 1.00 98.44 74 LEU A C 1
ATOM 597 O O . LEU A 1 74 ? -16.327 -4.590 19.565 1.00 98.44 74 LEU A O 1
ATOM 601 N N . GLU A 1 75 ? -17.807 -2.996 20.110 1.00 98.44 75 GLU A N 1
ATOM 602 C CA . GLU A 1 75 ? -17.540 -3.052 21.553 1.00 98.44 75 GLU A CA 1
ATOM 603 C C . GLU A 1 75 ? -17.815 -4.449 22.134 1.00 98.44 75 GLU A C 1
ATOM 605 O O . GLU A 1 75 ? -17.030 -4.976 22.925 1.00 98.44 75 GLU A O 1
ATOM 610 N N . GLU A 1 76 ? -18.905 -5.088 21.703 1.00 97.75 76 GLU A N 1
ATOM 611 C CA . GLU A 1 76 ? -19.270 -6.451 22.099 1.00 97.75 76 GLU A CA 1
ATOM 612 C C . GLU A 1 76 ? -18.246 -7.492 21.629 1.00 97.75 76 GLU A C 1
ATOM 614 O O . GLU A 1 76 ? -17.892 -8.392 22.396 1.00 97.75 76 GLU A O 1
ATOM 619 N N . GLU A 1 77 ? -17.758 -7.369 20.395 1.00 97.19 77 GLU A N 1
ATOM 620 C CA . GLU A 1 77 ? -16.770 -8.272 19.794 1.00 97.19 77 GLU A CA 1
ATOM 621 C C . GLU A 1 77 ? -15.373 -8.073 20.402 1.00 97.19 77 GLU A C 1
ATOM 623 O O . GLU A 1 77 ? -14.679 -9.043 20.707 1.00 97.19 77 GLU A O 1
ATOM 628 N N . THR A 1 78 ? -14.945 -6.822 20.598 1.00 96.06 78 THR A N 1
ATOM 629 C CA . THR A 1 78 ? -13.580 -6.501 21.041 1.00 96.06 78 THR A CA 1
ATOM 630 C C . THR A 1 78 ? -13.426 -6.439 22.553 1.00 96.06 78 THR A C 1
ATOM 632 O O . THR A 1 78 ? -12.294 -6.465 23.028 1.00 96.06 78 THR A O 1
ATOM 635 N N . LYS A 1 79 ? -14.533 -6.335 23.300 1.00 96.88 79 LYS A N 1
ATOM 636 C CA . LYS A 1 79 ? -14.576 -6.100 24.757 1.00 96.88 79 LYS A CA 1
ATOM 637 C C . LYS A 1 79 ? -13.989 -4.757 25.214 1.00 96.88 79 LYS A C 1
ATOM 639 O O . LYS A 1 79 ? -13.836 -4.548 26.412 1.00 96.88 79 LYS A O 1
ATOM 644 N N . CYS A 1 80 ? -13.735 -3.842 24.281 1.00 95.62 80 CYS A N 1
ATOM 645 C CA . CYS A 1 80 ? -13.289 -2.469 24.550 1.00 95.62 80 CYS A CA 1
ATOM 646 C C . CYS A 1 80 ? -14.447 -1.505 24.277 1.00 95.62 80 CYS A C 1
ATOM 648 O O . CYS A 1 80 ? -15.317 -1.823 23.471 1.00 95.62 80 CYS A O 1
ATOM 650 N N . LYS A 1 81 ? -14.454 -0.319 24.890 1.00 97.56 81 LYS A N 1
ATOM 651 C CA . LYS A 1 81 ? -15.550 0.656 24.738 1.00 97.56 81 LYS A CA 1
ATOM 652 C C . LYS A 1 81 ? -15.099 1.927 24.023 1.00 97.56 81 LYS A C 1
ATOM 654 O O . LYS A 1 81 ? -14.013 2.446 24.280 1.00 97.56 81 LYS A O 1
ATOM 659 N N . PHE A 1 82 ? -15.915 2.438 23.106 1.00 98.38 82 PHE A N 1
ATOM 660 C CA . PHE A 1 82 ? -15.589 3.611 22.299 1.00 98.38 82 PHE A CA 1
ATOM 661 C C . PHE A 1 82 ? -15.679 4.884 23.144 1.00 98.38 82 PHE A C 1
ATOM 663 O O . PHE A 1 82 ? -16.754 5.259 23.610 1.00 98.38 82 PHE A O 1
ATOM 670 N N . GLY A 1 83 ? -14.533 5.541 23.346 1.00 97.50 83 GLY A N 1
ATOM 671 C CA . GLY A 1 83 ? -14.407 6.702 24.233 1.00 97.50 83 GLY A CA 1
ATOM 672 C C . GLY A 1 83 ? -14.181 6.373 25.712 1.00 97.50 83 GLY A C 1
ATOM 673 O O . GLY A 1 83 ? -14.243 7.279 26.534 1.00 97.50 83 GLY A O 1
ATOM 674 N N . ASP A 1 84 ? -13.926 5.111 26.073 1.00 97.38 84 ASP A N 1
ATOM 675 C CA . ASP A 1 84 ? -13.658 4.733 27.465 1.00 97.38 84 ASP A CA 1
ATOM 676 C C . ASP A 1 84 ? -12.262 5.204 27.927 1.00 97.38 84 ASP A C 1
ATOM 678 O O . ASP A 1 84 ? -11.268 4.930 27.251 1.00 97.38 84 ASP A O 1
ATOM 682 N N . PRO A 1 85 ? -12.149 5.888 29.080 1.00 96.56 85 PRO A N 1
ATOM 683 C CA . PRO A 1 85 ? -10.886 6.452 29.559 1.00 96.56 85 PRO A CA 1
ATOM 684 C C . PRO A 1 85 ? -9.909 5.407 30.123 1.00 96.56 85 PRO A C 1
ATOM 686 O O . PRO A 1 85 ? -8.774 5.748 30.450 1.00 96.56 85 PRO A O 1
ATOM 689 N N . LYS A 1 86 ? -10.330 4.149 30.299 1.00 93.94 86 LYS A N 1
ATOM 690 C CA . LYS A 1 86 ? -9.510 3.057 30.845 1.00 93.94 86 LYS A CA 1
ATOM 691 C C . LYS A 1 86 ? -9.112 2.050 29.774 1.00 93.94 86 LYS A C 1
ATOM 693 O O . LYS A 1 86 ? -7.934 1.721 29.683 1.00 93.94 86 LYS A O 1
ATOM 698 N N . ASP A 1 87 ? -10.071 1.565 28.986 1.00 92.38 87 ASP A N 1
ATOM 699 C CA . ASP A 1 87 ? -9.813 0.605 27.901 1.00 92.38 87 ASP A CA 1
ATOM 700 C C . ASP A 1 87 ? -10.476 1.046 26.584 1.00 92.38 87 ASP A C 1
ATOM 702 O O . ASP A 1 87 ? -11.515 0.504 26.177 1.00 92.38 87 ASP A O 1
ATOM 706 N N . PRO A 1 88 ? -9.904 2.070 25.922 1.00 97.12 88 PRO A N 1
ATOM 707 C CA . PRO A 1 88 ? -10.514 2.680 24.752 1.00 97.12 88 PRO A CA 1
ATOM 708 C C . PRO A 1 88 ? -10.504 1.744 23.543 1.00 97.12 88 PRO A C 1
ATOM 710 O O . PRO A 1 88 ? -9.461 1.246 23.110 1.00 97.12 88 PRO A O 1
ATOM 713 N N . LEU A 1 89 ? -11.669 1.589 22.916 1.00 98.31 89 LEU A N 1
ATOM 714 C CA . LEU A 1 89 ? -11.766 1.138 21.533 1.00 98.31 89 LEU A CA 1
ATOM 715 C C . LEU A 1 89 ? -11.329 2.289 20.621 1.00 98.31 89 LEU A C 1
ATOM 717 O O . LEU A 1 89 ? -11.958 3.343 20.601 1.00 98.31 89 LEU A O 1
ATOM 721 N N . VAL A 1 90 ? -10.271 2.071 19.846 1.00 98.44 90 VAL A N 1
ATOM 722 C CA . VAL A 1 90 ? -9.791 3.019 18.833 1.00 98.44 90 VAL A CA 1
ATOM 723 C C . VAL A 1 90 ? -10.060 2.441 17.451 1.00 98.44 90 VAL A C 1
ATOM 725 O O . VAL A 1 90 ? -9.898 1.240 17.221 1.00 98.44 90 VAL A O 1
ATOM 728 N N . LEU A 1 91 ? -10.507 3.289 16.531 1.00 98.62 91 LEU A N 1
ATOM 729 C CA . LEU A 1 91 ? -11.026 2.900 15.227 1.00 98.62 91 LEU A CA 1
ATOM 730 C C . LEU A 1 91 ? -10.188 3.483 14.086 1.00 98.62 91 LEU A C 1
ATOM 732 O O . LEU A 1 91 ? -9.516 4.507 14.212 1.00 98.62 91 LEU A O 1
ATOM 736 N N . VAL A 1 92 ? -10.269 2.831 12.933 1.00 97.62 92 VAL A N 1
ATOM 737 C CA . VAL A 1 92 ? -9.786 3.342 11.651 1.00 97.62 92 VAL A CA 1
ATOM 738 C C . VAL A 1 92 ? -10.978 3.437 10.709 1.00 97.62 92 VAL A C 1
ATOM 740 O O . VAL A 1 92 ? -11.695 2.454 10.515 1.00 97.62 92 VAL A O 1
ATOM 743 N N . VAL A 1 93 ? -11.174 4.603 10.095 1.00 97.75 93 VAL A N 1
ATOM 744 C CA . VAL A 1 93 ? -12.177 4.803 9.041 1.00 97.75 93 VAL A CA 1
ATOM 745 C C . VAL A 1 93 ? -11.472 4.741 7.693 1.00 97.75 93 VAL A C 1
ATOM 747 O O . VAL A 1 93 ? -10.557 5.525 7.432 1.00 97.75 93 VAL A O 1
ATOM 750 N N . ARG A 1 94 ? -11.859 3.788 6.841 1.00 93.38 94 ARG A N 1
ATOM 751 C CA . ARG A 1 94 ? -11.187 3.497 5.565 1.00 93.38 94 ARG A CA 1
ATOM 752 C C 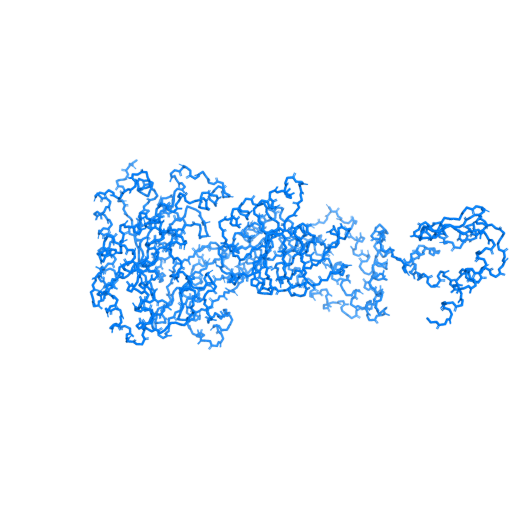. ARG A 1 94 ? -12.187 3.399 4.423 1.00 93.38 94 ARG A C 1
ATOM 754 O O . ARG A 1 94 ? -13.360 3.100 4.627 1.00 93.38 94 ARG A O 1
ATOM 761 N N . SER A 1 95 ? -11.697 3.628 3.217 1.00 92.12 95 SER A N 1
ATOM 762 C CA . SER A 1 95 ? -12.418 3.403 1.966 1.00 92.12 95 SER A CA 1
ATOM 763 C C . SER A 1 95 ? -12.338 1.934 1.537 1.00 92.12 95 SER A C 1
ATOM 765 O O . SER A 1 95 ? -11.303 1.277 1.700 1.00 92.12 95 SER A O 1
ATOM 767 N N . GLY A 1 96 ? -13.450 1.414 1.015 1.00 87.56 96 GLY A N 1
ATOM 768 C CA . GLY A 1 96 ? -13.537 0.133 0.323 1.00 87.56 96 GLY A CA 1
ATOM 769 C C . GLY A 1 96 ? -13.761 0.363 -1.167 1.00 87.56 96 GLY A C 1
ATOM 770 O O . GLY A 1 96 ? -14.884 0.587 -1.613 1.00 87.56 96 GLY A O 1
ATOM 771 N N . ASP A 1 97 ? -12.670 0.344 -1.920 1.00 82.62 97 ASP A N 1
ATOM 772 C CA . ASP A 1 97 ? -12.662 0.731 -3.328 1.00 82.62 97 ASP A CA 1
ATOM 773 C C . ASP A 1 97 ? -13.350 -0.333 -4.210 1.00 82.62 97 ASP A C 1
ATOM 775 O O . ASP A 1 97 ? -13.173 -1.533 -3.962 1.00 82.62 97 ASP A O 1
ATOM 779 N N . PRO A 1 98 ? -14.113 0.063 -5.252 1.00 72.50 98 PRO A N 1
ATOM 780 C CA . PRO A 1 98 ? -14.804 -0.874 -6.152 1.00 72.50 98 PRO A CA 1
ATOM 781 C C . PRO A 1 98 ? -13.826 -1.806 -6.882 1.00 72.50 98 PRO A C 1
ATOM 783 O O . PRO A 1 98 ? -14.079 -2.998 -7.035 1.00 72.50 98 PRO A O 1
ATOM 786 N N . GLN A 1 99 ? -12.685 -1.251 -7.279 1.00 73.38 99 GLN A N 1
ATOM 787 C CA . GLN A 1 99 ? -11.463 -1.929 -7.694 1.00 73.38 99 GLN A CA 1
ATOM 788 C C . GLN A 1 99 ? -10.320 -1.265 -6.930 1.00 73.38 99 GLN A C 1
ATOM 790 O O . GLN A 1 99 ? -10.483 -0.128 -6.506 1.00 73.38 99 GLN A O 1
ATOM 795 N N . SER A 1 100 ? -9.185 -1.927 -6.729 1.00 70.00 100 SER A N 1
ATOM 796 C CA . SER A 1 100 ? -8.076 -1.343 -5.969 1.00 70.00 100 SER A CA 1
ATOM 797 C C . SER A 1 100 ? -7.652 0.014 -6.557 1.00 70.00 100 SER A C 1
ATOM 799 O O . SER A 1 100 ? -7.071 0.073 -7.635 1.00 70.00 100 SER A O 1
ATOM 801 N N . LEU A 1 101 ? -7.932 1.115 -5.849 1.00 71.81 101 LEU A N 1
ATOM 802 C CA . LEU A 1 101 ? -7.532 2.470 -6.252 1.00 71.81 101 LEU A CA 1
ATOM 803 C C . LEU A 1 101 ? -6.220 2.889 -5.570 1.00 71.81 101 LEU A C 1
ATOM 805 O O . LEU A 1 101 ? -5.905 4.077 -5.532 1.00 71.81 101 LEU A O 1
ATOM 809 N N . TYR A 1 102 ? -5.475 1.924 -5.009 1.00 65.62 102 TYR A N 1
ATOM 810 C CA . TYR A 1 102 ? -4.102 2.009 -4.485 1.00 65.62 102 TYR A CA 1
ATOM 811 C C . TYR A 1 102 ? -3.735 3.372 -3.875 1.00 65.62 102 TYR A C 1
ATOM 813 O O . TYR A 1 102 ? -2.870 4.076 -4.379 1.00 65.62 102 TYR A O 1
ATOM 821 N N . GLY A 1 103 ? -4.398 3.765 -2.783 1.00 66.12 103 GLY A N 1
ATOM 822 C CA . GLY A 1 103 ? -4.042 4.978 -2.028 1.00 66.12 103 GLY A CA 1
ATOM 823 C C . GLY A 1 103 ? -4.581 6.300 -2.575 1.00 66.12 103 GLY A C 1
ATOM 824 O O . GLY A 1 103 ? -4.298 7.360 -2.013 1.00 66.12 103 GLY A O 1
ATOM 825 N N . SER A 1 104 ? -5.398 6.261 -3.630 1.00 72.94 104 SER A N 1
ATOM 826 C CA . SER A 1 104 ? -6.094 7.456 -4.131 1.00 72.94 104 SER A CA 1
ATOM 827 C C . SER A 1 104 ? -7.145 7.975 -3.144 1.00 72.94 104 SER A C 1
ATOM 829 O O . SER A 1 104 ? -7.450 9.171 -3.126 1.00 72.94 104 SER A O 1
ATOM 831 N N . LEU A 1 105 ? -7.677 7.090 -2.298 1.00 84.94 105 LEU A N 1
ATOM 832 C CA . LEU A 1 105 ? -8.704 7.395 -1.308 1.00 84.94 105 LEU A CA 1
ATOM 833 C C . LEU A 1 105 ? -8.125 7.525 0.104 1.00 84.94 105 LEU A C 1
ATOM 835 O O . LEU A 1 105 ? -7.044 7.026 0.415 1.00 84.94 105 LEU A O 1
ATOM 839 N N . LEU A 1 106 ? -8.838 8.257 0.961 1.00 87.50 106 LEU A N 1
ATOM 840 C CA . LEU A 1 106 ? -8.376 8.552 2.317 1.00 87.50 106 LEU A CA 1
ATOM 841 C C . LEU A 1 106 ? -8.614 7.379 3.280 1.00 87.50 106 LEU A C 1
ATOM 843 O O . LEU A 1 106 ? -9.498 6.539 3.097 1.00 87.50 106 LEU A O 1
ATOM 847 N N . SER A 1 107 ? -7.809 7.348 4.339 1.00 91.44 107 SER A N 1
ATOM 848 C CA . SER A 1 107 ? -8.034 6.574 5.560 1.00 91.44 107 SER A CA 1
ATOM 849 C C . SER A 1 107 ? -7.645 7.453 6.746 1.00 91.44 107 SER A C 1
ATOM 851 O O . SER A 1 107 ? -6.587 8.078 6.700 1.00 91.44 107 SER A O 1
ATOM 853 N N . ILE A 1 108 ? -8.475 7.488 7.787 1.00 94.75 108 ILE A N 1
ATOM 854 C CA . ILE A 1 108 ? -8.222 8.248 9.018 1.00 94.75 108 ILE A CA 1
ATOM 855 C C . ILE A 1 108 ? -8.063 7.235 10.163 1.00 94.75 108 ILE A C 1
ATOM 857 O O . ILE A 1 108 ? -9.052 6.604 10.555 1.00 94.75 108 ILE A O 1
ATOM 861 N N . PRO A 1 109 ? -6.828 6.989 10.641 1.00 94.94 109 PRO A N 1
ATOM 862 C CA . PRO A 1 109 ? -6.569 6.131 11.792 1.00 94.94 109 PRO A CA 1
ATOM 863 C C . PRO A 1 109 ? -6.792 6.878 13.107 1.00 94.94 109 PRO A C 1
ATOM 865 O O . PRO A 1 109 ? -6.973 8.090 13.117 1.00 94.94 109 PRO A O 1
ATOM 868 N N . SER A 1 110 ? -6.722 6.150 14.220 1.00 97.19 110 SER A N 1
ATOM 869 C CA . SER A 1 110 ? -6.754 6.699 15.580 1.00 97.19 110 SER A CA 1
ATOM 870 C C . SER A 1 110 ? -8.072 7.366 15.999 1.00 97.19 110 SER A C 1
ATOM 872 O O . SER A 1 110 ? -8.112 8.033 17.027 1.00 97.19 110 SER A O 1
ATOM 874 N N . VAL A 1 111 ? -9.165 7.185 15.255 1.00 98.44 111 VAL A N 1
ATOM 875 C CA . VAL A 1 111 ? -10.471 7.769 15.597 1.00 98.44 111 VAL A CA 1
ATOM 876 C C . VAL A 1 111 ? -10.938 7.219 16.944 1.00 98.44 111 VAL A C 1
ATOM 878 O O . VAL A 1 111 ? -10.972 6.005 17.143 1.00 98.44 111 VAL A O 1
ATOM 881 N N . GLY A 1 112 ? -11.297 8.109 17.866 1.00 98.00 112 GLY A N 1
ATOM 882 C CA . GLY A 1 112 ? -11.587 7.777 19.258 1.00 98.00 112 GLY A CA 1
ATOM 883 C C . GLY A 1 112 ? -10.532 8.277 20.242 1.00 98.00 112 GLY A C 1
ATOM 884 O O . GLY A 1 112 ? -10.820 8.291 21.434 1.00 98.00 112 GLY A O 1
ATOM 885 N N . LEU A 1 113 ? -9.352 8.719 19.778 1.00 98.25 113 LEU A N 1
ATOM 886 C CA . LEU A 1 113 ? -8.385 9.389 20.650 1.00 98.25 113 LEU A CA 1
ATOM 887 C C . LEU A 1 113 ? -8.851 10.799 21.029 1.00 98.25 113 LEU A C 1
ATOM 889 O O . LEU A 1 113 ? -9.269 11.604 20.196 1.00 98.25 113 LEU A O 1
ATOM 893 N N . ASN A 1 114 ? -8.735 11.093 22.313 1.00 97.19 114 ASN A N 1
ATOM 894 C CA . ASN A 1 114 ? -9.002 12.366 22.965 1.00 97.19 114 ASN A CA 1
ATOM 895 C C . ASN A 1 114 ? -8.136 12.438 24.239 1.00 97.19 114 ASN A C 1
ATOM 897 O O . ASN A 1 114 ? -7.370 11.513 24.519 1.00 97.19 114 ASN A O 1
ATOM 901 N N . HIS A 1 115 ? -8.239 13.511 25.024 1.00 94.81 115 HIS A N 1
ATOM 902 C CA . HIS A 1 115 ? -7.411 13.651 26.232 1.00 94.81 115 HIS A CA 1
ATOM 903 C C . HIS A 1 115 ? -7.517 12.455 27.197 1.00 94.81 115 HIS A C 1
ATOM 905 O O . HIS A 1 115 ? -6.501 11.985 27.709 1.00 94.81 115 HIS A O 1
ATOM 911 N N . GLU A 1 116 ? -8.723 11.930 27.410 1.00 97.25 116 GLU A N 1
ATOM 912 C CA . GLU A 1 116 ? -8.976 10.868 28.388 1.00 97.25 116 GLU A CA 1
ATOM 913 C C . GLU A 1 116 ? -8.548 9.483 27.883 1.00 97.25 116 GLU A C 1
ATOM 915 O O . GLU A 1 116 ? -7.863 8.736 28.579 1.00 97.25 116 GLU A O 1
ATOM 920 N N . THR A 1 117 ? -8.900 9.146 26.645 1.00 98.12 117 THR A N 1
ATOM 921 C CA . THR A 1 117 ? -8.555 7.859 26.020 1.00 98.12 117 THR A CA 1
ATOM 922 C C . THR A 1 117 ? -7.053 7.732 25.764 1.00 98.12 117 THR A C 1
ATOM 924 O O . THR A 1 117 ? -6.502 6.641 25.906 1.00 98.12 117 THR A O 1
ATOM 927 N N . CYS A 1 118 ? -6.354 8.836 25.471 1.00 97.19 118 CYS A N 1
ATOM 928 C CA . CYS A 1 118 ? -4.892 8.853 25.422 1.00 97.19 118 CYS A CA 1
ATOM 929 C C . CYS A 1 118 ? -4.292 8.443 26.771 1.00 97.19 118 CYS A C 1
ATOM 931 O O . CYS A 1 118 ? -3.414 7.582 26.807 1.00 97.19 118 CYS A O 1
ATOM 933 N N . GLN A 1 119 ? -4.803 8.979 27.884 1.00 96.12 119 GLN A N 1
ATOM 934 C CA . GLN A 1 119 ? -4.352 8.567 29.214 1.00 96.12 119 GLN A CA 1
ATOM 935 C C . GLN A 1 119 ? -4.650 7.084 29.483 1.00 96.12 119 GLN A C 1
ATOM 937 O O . GLN A 1 119 ? -3.806 6.383 30.040 1.00 96.12 119 GLN A O 1
ATOM 942 N N . GLY A 1 120 ? -5.807 6.586 29.039 1.00 96.31 120 GLY A N 1
ATOM 943 C CA . GLY A 1 120 ? -6.151 5.163 29.091 1.00 96.31 120 GLY A CA 1
ATOM 944 C C . GLY A 1 120 ? -5.133 4.275 28.374 1.00 96.31 120 GLY A C 1
ATOM 945 O O . GLY A 1 120 ? -4.633 3.313 28.956 1.00 96.31 120 GLY A O 1
ATOM 946 N N . LEU A 1 121 ? -4.747 4.632 27.144 1.00 96.50 121 LEU A N 1
ATOM 947 C CA . LEU A 1 121 ? -3.716 3.902 26.396 1.00 96.50 121 LEU A CA 1
ATOM 948 C C . LEU A 1 121 ? -2.348 3.948 27.080 1.00 96.50 121 LEU A C 1
ATOM 950 O O . LEU A 1 121 ? -1.680 2.918 27.158 1.00 96.50 121 LEU A O 1
ATOM 954 N N . ILE A 1 122 ? -1.945 5.108 27.606 1.00 96.12 122 ILE A N 1
ATOM 955 C CA . ILE A 1 122 ? -0.680 5.261 28.340 1.00 96.12 122 ILE A CA 1
ATOM 956 C C . ILE A 1 122 ? -0.672 4.368 29.582 1.00 96.12 122 ILE A C 1
ATOM 958 O O . ILE A 1 122 ? 0.326 3.713 29.867 1.00 96.12 122 ILE A O 1
ATOM 962 N N . ASN A 1 123 ? -1.791 4.287 30.302 1.00 95.69 123 ASN A N 1
ATOM 963 C CA . ASN A 1 123 ? -1.912 3.416 31.467 1.00 95.69 123 ASN A CA 1
ATOM 964 C C . ASN A 1 123 ? -1.884 1.930 31.077 1.00 95.69 123 ASN A C 1
ATOM 966 O O . ASN A 1 123 ? -1.295 1.125 31.793 1.00 95.69 123 ASN A O 1
ATOM 970 N N . LYS A 1 124 ? -2.503 1.570 29.945 1.00 93.44 124 LYS A N 1
ATOM 971 C CA . LYS A 1 124 ? -2.594 0.190 29.452 1.00 93.44 124 LYS A CA 1
ATOM 972 C C . LYS A 1 124 ? -1.256 -0.357 28.953 1.00 93.44 124 LYS A C 1
ATOM 974 O O . LYS A 1 124 ? -0.898 -1.476 29.304 1.00 93.44 124 LYS A O 1
ATOM 979 N N . TYR A 1 125 ? -0.543 0.406 28.127 1.00 94.19 125 TYR A N 1
ATOM 980 C CA . TYR A 1 125 ? 0.730 -0.021 27.531 1.00 94.19 125 TYR A CA 1
ATOM 981 C C . TYR A 1 125 ? 1.946 0.371 28.379 1.00 94.19 125 TYR A C 1
ATOM 983 O O . TYR A 1 125 ? 3.008 -0.235 28.264 1.00 94.19 125 TYR A O 1
ATOM 991 N N . GLY A 1 126 ? 1.795 1.365 29.252 1.00 94.19 126 GLY A N 1
ATOM 992 C CA . GLY A 1 126 ? 2.842 1.882 30.123 1.00 94.19 126 GLY A CA 1
ATOM 993 C C . GLY A 1 126 ? 3.396 3.228 29.655 1.00 94.19 126 GLY A C 1
ATOM 994 O O . GLY A 1 126 ? 3.418 3.554 28.467 1.00 94.19 126 GLY A O 1
ATOM 995 N N . LYS A 1 127 ? 3.915 4.001 30.618 1.00 93.19 127 LYS A N 1
ATOM 996 C CA . LYS A 1 127 ? 4.451 5.358 30.409 1.00 93.19 127 LYS A CA 1
ATOM 997 C C . LYS A 1 127 ? 5.583 5.429 29.378 1.00 93.19 127 LYS A C 1
ATOM 999 O O . LYS A 1 127 ? 5.787 6.468 28.762 1.00 93.19 127 LYS A O 1
ATOM 1004 N N . PHE A 1 128 ? 6.286 4.320 29.152 1.00 92.31 128 PHE A N 1
ATOM 1005 C CA . PHE A 1 128 ? 7.300 4.218 28.104 1.00 92.31 128 PHE A CA 1
ATOM 1006 C C . PHE A 1 128 ? 6.751 4.579 26.711 1.00 92.31 128 PHE A C 1
ATOM 1008 O O . PHE A 1 128 ? 7.462 5.209 25.938 1.00 92.31 128 PHE A O 1
ATOM 1015 N N . TYR A 1 129 ? 5.479 4.266 26.432 1.00 93.56 129 TYR A N 1
ATOM 1016 C CA . TYR A 1 129 ? 4.829 4.524 25.141 1.00 93.56 129 TYR A CA 1
ATOM 1017 C C . TYR A 1 129 ? 4.070 5.861 25.078 1.00 93.56 129 TYR A C 1
ATOM 1019 O O . TYR A 1 129 ? 3.296 6.102 24.149 1.00 93.56 129 TYR A O 1
ATOM 1027 N N . GLU A 1 130 ? 4.241 6.741 26.071 1.00 95.06 130 GLU A N 1
ATOM 1028 C CA . GLU A 1 130 ? 3.554 8.037 26.132 1.00 95.06 130 GLU A CA 1
ATOM 1029 C C . GLU A 1 130 ? 3.808 8.875 24.876 1.00 95.06 130 GLU A C 1
ATOM 1031 O O . GLU A 1 130 ? 2.882 9.429 24.283 1.00 95.06 130 GLU A O 1
ATOM 1036 N N . LYS A 1 131 ? 5.057 8.888 24.411 1.00 92.12 131 LYS A N 1
ATOM 1037 C CA . LYS A 1 131 ? 5.465 9.580 23.191 1.00 92.12 131 LYS A CA 1
ATOM 1038 C C . LYS A 1 131 ? 4.695 9.076 21.965 1.00 92.12 131 LYS A C 1
ATOM 1040 O O . LYS A 1 131 ? 4.203 9.881 21.175 1.00 92.12 131 LYS A O 1
ATOM 1045 N N . GLU A 1 132 ? 4.571 7.764 21.797 1.00 91.50 132 GLU A N 1
ATOM 1046 C CA . GLU A 1 132 ? 3.887 7.138 20.664 1.00 91.50 132 GLU A CA 1
ATOM 1047 C C . GLU A 1 132 ? 2.377 7.403 20.698 1.00 91.50 132 GLU A C 1
ATOM 1049 O O . GLU A 1 132 ? 1.777 7.648 19.648 1.00 91.50 132 GLU A O 1
ATOM 1054 N N . VAL A 1 133 ? 1.762 7.429 21.885 1.00 95.19 133 VAL A N 1
ATOM 1055 C CA . VAL A 1 133 ? 0.344 7.794 22.044 1.00 95.19 133 VAL A CA 1
ATOM 1056 C C . VAL A 1 133 ? 0.111 9.262 21.680 1.00 95.19 133 VAL A C 1
ATOM 1058 O O . VAL A 1 133 ? -0.775 9.559 20.874 1.00 95.19 133 VAL A O 1
ATOM 1061 N N . LEU A 1 134 ? 0.935 10.184 22.193 1.00 93.25 134 LEU A N 1
ATOM 1062 C CA . LEU A 1 134 ? 0.856 11.606 21.833 1.00 93.25 134 LEU A CA 1
ATOM 1063 C C . LEU A 1 134 ? 1.066 11.820 20.331 1.00 93.25 134 LEU A C 1
ATOM 1065 O O . LEU A 1 134 ? 0.386 12.639 19.713 1.00 93.25 134 LEU A O 1
ATOM 1069 N N . TRP A 1 135 ? 1.965 11.048 19.721 1.00 89.88 135 TRP A N 1
ATOM 1070 C CA . TRP A 1 135 ? 2.177 11.064 18.279 1.00 89.88 135 TRP A CA 1
ATOM 1071 C C . TRP A 1 135 ? 0.930 10.630 17.502 1.00 89.88 135 TRP A C 1
ATOM 1073 O O . TRP A 1 135 ? 0.549 11.288 16.531 1.00 89.88 135 TRP A O 1
ATOM 1083 N N . LEU A 1 136 ? 0.276 9.537 17.906 1.00 92.50 136 LEU A N 1
ATOM 1084 C CA . LEU A 1 136 ? -0.971 9.079 17.286 1.00 92.50 136 LEU A CA 1
ATOM 1085 C C . LEU A 1 136 ? -2.077 10.134 17.400 1.00 92.50 136 LEU A C 1
ATOM 1087 O O . LEU A 1 136 ? -2.800 10.354 16.427 1.00 92.50 136 LEU A O 1
ATOM 1091 N N . TYR A 1 137 ? -2.170 10.809 18.547 1.00 94.69 137 TYR A N 1
ATOM 1092 C CA . TYR A 1 137 ? -3.166 11.849 18.783 1.00 94.69 137 TYR A CA 1
ATOM 1093 C C . TYR A 1 137 ? -2.908 13.111 17.949 1.00 94.69 137 TYR A C 1
ATOM 1095 O O . TYR A 1 137 ? -3.813 13.610 17.282 1.00 94.69 137 TYR A O 1
ATOM 1103 N N . LEU A 1 138 ? -1.655 13.574 17.888 1.00 91.12 138 LEU A N 1
ATOM 1104 C CA . LEU A 1 138 ? -1.262 14.696 17.035 1.00 91.12 138 LEU A CA 1
ATOM 1105 C C . LEU A 1 138 ? -1.573 14.417 15.557 1.00 91.12 138 LEU A C 1
ATOM 1107 O O . LEU A 1 138 ? -2.100 15.285 14.864 1.00 91.12 138 LEU A O 1
ATOM 1111 N N . ASN A 1 139 ? -1.285 13.204 15.071 1.00 89.00 139 ASN A N 1
ATOM 1112 C CA . ASN A 1 139 ? -1.602 12.821 13.692 1.00 89.00 139 ASN A CA 1
ATOM 1113 C C . ASN A 1 139 ? -3.107 12.845 13.410 1.00 89.00 139 ASN A C 1
ATOM 1115 O O . ASN A 1 139 ? -3.498 13.288 12.335 1.00 89.00 139 ASN A O 1
ATOM 1119 N N . LEU A 1 140 ? -3.937 12.403 14.358 1.00 93.44 140 LEU A N 1
ATOM 1120 C CA . LEU A 1 140 ? -5.392 12.465 14.222 1.00 93.44 140 LEU A CA 1
ATOM 1121 C C . LEU A 1 140 ? -5.880 13.914 14.091 1.00 93.44 140 LEU A C 1
ATOM 1123 O O . LEU A 1 140 ? -6.661 14.216 13.194 1.00 93.44 140 LEU A O 1
ATOM 1127 N N . ILE A 1 141 ? -5.394 14.816 14.947 1.00 92.62 141 ILE A N 1
ATOM 1128 C CA . ILE A 1 141 ? -5.762 16.241 14.898 1.00 92.62 141 ILE A CA 1
ATOM 1129 C C . ILE A 1 141 ? -5.355 16.857 13.562 1.00 92.62 141 ILE A C 1
ATOM 1131 O O . ILE A 1 141 ? -6.127 17.587 12.946 1.00 92.62 141 ILE A O 1
ATOM 1135 N N . VAL A 1 142 ? -4.159 16.526 13.081 1.00 87.81 142 VAL A N 1
ATOM 1136 C CA . VAL A 1 142 ? -3.666 17.022 11.796 1.00 87.81 142 VAL A CA 1
ATOM 1137 C C . VAL A 1 142 ? -4.477 16.456 10.631 1.00 87.81 142 VAL A C 1
ATOM 1139 O O . VAL A 1 142 ? -4.820 17.205 9.719 1.00 87.81 142 VAL A O 1
ATOM 1142 N N . ASP A 1 143 ? -4.857 15.177 10.669 1.00 88.94 143 ASP A N 1
ATOM 1143 C CA . ASP A 1 143 ? -5.759 14.596 9.671 1.00 88.94 143 ASP A CA 1
ATOM 1144 C C . ASP A 1 143 ? -7.115 15.308 9.650 1.00 88.94 143 ASP A C 1
ATOM 1146 O O . ASP A 1 143 ? -7.657 15.546 8.572 1.00 88.94 143 ASP A O 1
ATOM 1150 N N . PHE A 1 144 ? -7.642 15.704 10.810 1.00 92.06 144 PHE A N 1
ATOM 1151 C CA . PHE A 1 144 ? -8.873 16.490 10.903 1.00 92.06 144 PHE A CA 1
ATOM 1152 C C . PHE A 1 144 ? -8.705 17.891 10.321 1.00 92.06 144 PHE A C 1
ATOM 1154 O O . PHE A 1 144 ? -9.499 18.289 9.467 1.00 92.06 144 PHE A O 1
ATOM 1161 N N . ALA A 1 145 ? -7.643 18.602 10.696 1.00 89.38 145 ALA A N 1
ATOM 1162 C CA . ALA A 1 145 ? -7.353 19.921 10.145 1.00 89.38 145 ALA A CA 1
ATOM 1163 C C . ALA A 1 145 ? -7.293 19.876 8.605 1.00 89.38 145 ALA A C 1
ATOM 1165 O O . ALA A 1 145 ? -7.926 20.678 7.923 1.00 89.38 145 ALA A O 1
ATOM 1166 N N . ILE A 1 146 ? -6.609 18.883 8.026 1.00 85.69 146 ILE A N 1
ATOM 1167 C CA . ILE A 1 146 ? -6.455 18.772 6.567 1.00 85.69 146 ILE A CA 1
ATOM 1168 C C . ILE A 1 146 ? -7.746 18.299 5.893 1.00 85.69 146 ILE A C 1
ATOM 1170 O O . ILE A 1 146 ? -8.175 18.869 4.892 1.00 85.69 146 ILE A O 1
ATOM 1174 N N . HIS A 1 147 ? -8.325 17.199 6.375 1.00 87.69 147 HIS A N 1
ATOM 1175 C CA . HIS A 1 147 ? -9.328 16.438 5.627 1.00 87.69 147 HIS A CA 1
ATOM 1176 C C . HIS A 1 147 ? -10.769 16.741 6.038 1.00 87.69 147 HIS A C 1
ATOM 1178 O O . HIS A 1 147 ? -11.681 16.452 5.264 1.00 87.69 147 HIS A O 1
ATOM 1184 N N . VAL A 1 148 ? -10.982 17.306 7.227 1.00 86.50 148 VAL A N 1
ATOM 1185 C CA . VAL A 1 148 ? -12.308 17.699 7.724 1.00 86.50 148 VAL A CA 1
ATOM 1186 C C . VAL A 1 148 ? -12.498 19.208 7.596 1.00 86.50 148 VAL A C 1
ATOM 1188 O O . VAL A 1 148 ? -13.528 19.639 7.082 1.00 86.50 148 VAL A O 1
ATOM 1191 N N . GLU A 1 149 ? -11.513 20.005 8.014 1.00 85.12 149 GLU A N 1
ATOM 1192 C CA . GLU A 1 149 ? -11.606 21.473 7.987 1.00 85.12 149 GLU A CA 1
ATOM 1193 C C . GLU A 1 149 ? -11.100 22.095 6.679 1.00 85.12 149 GLU A C 1
ATOM 1195 O O . GLU A 1 149 ? -11.426 23.241 6.373 1.00 85.12 149 GLU A O 1
ATOM 1200 N N . GLY A 1 150 ? -10.324 21.351 5.883 1.00 81.69 150 GLY A N 1
ATOM 1201 C CA . GLY A 1 150 ? -9.752 21.857 4.635 1.00 81.69 150 GLY A CA 1
ATOM 1202 C C . GLY A 1 150 ? -8.608 22.851 4.851 1.00 81.69 150 GLY A C 1
ATOM 1203 O O . GLY A 1 150 ? -8.385 23.717 4.005 1.00 81.69 150 GLY A O 1
ATOM 1204 N N . ALA A 1 151 ? -7.889 22.755 5.974 1.00 77.06 151 ALA A N 1
ATOM 1205 C CA . ALA A 1 151 ? -6.753 23.616 6.267 1.00 77.06 151 ALA A CA 1
ATOM 1206 C C . ALA A 1 151 ? -5.672 23.485 5.181 1.00 77.06 151 ALA A C 1
ATOM 1208 O O . ALA A 1 151 ? -5.149 22.402 4.899 1.00 77.06 151 ALA A O 1
ATOM 1209 N N . GLU A 1 152 ? -5.317 24.616 4.570 1.00 68.81 152 GLU A N 1
ATOM 1210 C CA . GLU A 1 152 ? -4.254 24.676 3.571 1.00 68.81 152 GLU A CA 1
ATOM 1211 C C . GLU A 1 152 ? -2.899 24.343 4.204 1.00 68.81 152 GLU A C 1
ATOM 1213 O O . GLU A 1 152 ? -2.569 24.788 5.307 1.00 68.81 152 GLU A O 1
ATOM 1218 N N . ARG A 1 153 ? -2.064 23.596 3.470 1.00 60.50 153 ARG A N 1
ATOM 1219 C CA . ARG A 1 153 ? -0.721 23.204 3.930 1.00 60.50 153 ARG A CA 1
ATOM 1220 C C . ARG A 1 153 ? 0.153 24.390 4.342 1.00 60.50 153 ARG A C 1
ATOM 1222 O O . ARG A 1 153 ? 0.965 24.234 5.247 1.00 60.50 153 ARG A O 1
ATOM 1229 N N . GLU A 1 154 ? -0.014 25.547 3.707 1.00 58.59 154 GLU A N 1
ATOM 1230 C CA . GLU A 1 154 ? 0.728 26.770 4.039 1.00 58.59 154 GLU A CA 1
ATOM 1231 C C . GLU A 1 154 ? 0.316 27.348 5.399 1.00 58.59 154 GLU A C 1
ATOM 1233 O O . GLU A 1 154 ? 1.184 27.723 6.185 1.00 58.59 154 GLU A O 1
ATOM 1238 N N . LYS A 1 155 ? -0.981 27.315 5.741 1.00 57.50 155 LYS A N 1
ATOM 1239 C CA . LYS A 1 155 ? -1.496 27.725 7.064 1.00 57.50 155 LYS A CA 1
ATOM 1240 C C . LYS A 1 155 ? -1.066 26.771 8.176 1.00 57.50 155 LYS A C 1
ATOM 1242 O O . LYS A 1 155 ? -0.843 27.188 9.305 1.00 57.50 155 LYS A O 1
ATOM 1247 N N . MET A 1 156 ? -0.878 25.502 7.830 1.00 63.91 156 MET A N 1
ATOM 1248 C CA . MET A 1 156 ? -0.294 24.484 8.705 1.00 63.91 156 MET A CA 1
ATOM 1249 C C . MET A 1 156 ? 1.240 24.613 8.845 1.00 63.91 156 MET A C 1
ATOM 1251 O O . MET A 1 156 ? 1.833 23.887 9.640 1.00 63.91 156 MET A O 1
ATOM 1255 N N . GLY A 1 157 ? 1.882 25.511 8.079 1.00 64.50 157 GLY A N 1
ATOM 1256 C CA . GLY A 1 157 ? 3.307 25.875 8.059 1.00 64.50 157 GLY A CA 1
ATOM 1257 C C . GLY A 1 157 ? 4.260 25.031 8.914 1.00 64.50 157 GLY A C 1
ATOM 1258 O O . GLY A 1 157 ? 4.744 23.975 8.493 1.00 64.50 157 GLY A O 1
ATOM 1259 N N . SER A 1 158 ? 4.564 25.529 10.116 1.00 57.84 158 SER A N 1
ATOM 1260 C CA . SER A 1 158 ? 5.517 24.922 11.051 1.00 57.84 158 SER A CA 1
ATOM 1261 C C . SER A 1 158 ? 5.077 23.549 11.561 1.00 57.84 158 SER A C 1
ATOM 1263 O O . SER A 1 158 ? 5.941 22.702 11.747 1.00 57.84 158 SER A O 1
ATOM 1265 N N . LEU A 1 159 ? 3.776 23.270 11.708 1.00 63.19 159 LEU A N 1
ATOM 1266 C CA . LEU A 1 159 ? 3.274 21.969 12.168 1.00 63.19 159 LEU A CA 1
ATOM 1267 C C . LEU A 1 159 ? 3.671 20.831 11.224 1.00 63.19 159 LEU A C 1
ATOM 1269 O O . LEU A 1 159 ? 4.145 19.803 11.695 1.00 63.19 159 LEU A O 1
ATOM 1273 N N . PHE A 1 160 ? 3.570 21.010 9.903 1.00 64.25 160 PHE A N 1
ATOM 1274 C CA . PHE A 1 160 ? 4.006 19.974 8.955 1.00 64.25 160 PHE A CA 1
ATOM 1275 C C . PHE A 1 160 ? 5.519 19.793 8.909 1.00 64.25 160 PHE A C 1
ATOM 1277 O O . PHE A 1 160 ? 5.992 18.667 8.762 1.00 64.25 160 PHE A O 1
ATOM 1284 N N . LYS A 1 161 ? 6.284 20.888 8.996 1.00 59.44 161 LYS A N 1
ATOM 1285 C CA . LYS A 1 161 ? 7.750 20.816 9.048 1.00 59.44 161 LYS A CA 1
ATOM 1286 C C . LYS A 1 161 ? 8.192 20.088 10.316 1.00 59.44 161 LYS A C 1
ATOM 1288 O O . LYS A 1 161 ? 8.975 19.150 10.233 1.00 59.44 161 LYS A O 1
ATOM 1293 N N . LEU A 1 162 ? 7.590 20.445 11.447 1.00 54.97 162 LEU A N 1
ATOM 1294 C CA . LEU A 1 162 ? 7.836 19.821 12.736 1.00 54.97 162 LEU A CA 1
ATOM 1295 C C . LEU A 1 162 ? 7.398 18.357 12.693 1.00 54.97 162 LEU A C 1
ATOM 1297 O O . LEU A 1 162 ? 8.199 17.514 13.036 1.00 54.97 162 LEU A O 1
ATOM 1301 N N . MET A 1 163 ? 6.236 17.973 12.158 1.00 59.53 163 MET A N 1
ATOM 1302 C CA . MET A 1 163 ? 5.862 16.551 11.990 1.00 59.53 163 MET A CA 1
ATOM 1303 C C . MET A 1 163 ? 6.819 15.725 11.113 1.00 59.53 163 MET A C 1
ATOM 1305 O O . MET A 1 163 ? 6.806 14.500 11.203 1.00 59.53 163 MET A O 1
ATOM 1309 N N . LYS A 1 164 ? 7.644 16.350 10.269 1.00 56.97 164 LYS A N 1
ATOM 1310 C CA . LYS A 1 164 ? 8.690 15.645 9.513 1.00 56.97 164 LYS A CA 1
ATOM 1311 C C . LYS A 1 164 ? 9.980 15.441 10.309 1.00 56.97 164 LYS A C 1
ATOM 1313 O O . LYS A 1 164 ? 10.772 14.586 9.935 1.00 56.97 164 LYS A O 1
ATOM 1318 N N . GLU A 1 165 ? 10.200 16.201 11.380 1.00 55.91 165 GLU A N 1
ATOM 1319 C CA . GLU A 1 165 ? 11.369 16.049 12.250 1.00 55.91 165 GLU A CA 1
ATOM 1320 C C . GLU A 1 165 ? 11.206 14.806 13.138 1.00 55.91 165 GLU A C 1
ATOM 1322 O O . GLU A 1 165 ? 10.193 14.623 13.814 1.00 55.91 165 GLU A O 1
ATOM 1327 N N . GLU A 1 166 ? 12.176 13.899 13.088 1.00 57.59 166 GLU A N 1
ATOM 1328 C CA . GLU A 1 166 ? 11.951 12.491 13.444 1.00 57.59 166 GLU A CA 1
ATOM 1329 C C . GLU A 1 166 ? 12.113 12.161 14.933 1.00 57.59 166 GLU A C 1
ATOM 1331 O O . GLU A 1 166 ? 11.572 11.157 15.400 1.00 57.59 166 GLU A O 1
ATOM 1336 N N . GLU A 1 167 ? 12.811 12.995 15.699 1.00 66.69 167 GLU A N 1
ATOM 1337 C CA . GLU A 1 167 ? 13.008 12.799 17.134 1.00 66.69 167 GLU A CA 1
ATOM 1338 C C . GLU A 1 167 ? 12.461 13.986 17.898 1.00 66.69 167 GLU A C 1
ATOM 1340 O O . GLU A 1 167 ? 13.085 15.034 17.988 1.00 66.69 167 GLU A O 1
ATOM 1345 N N . LYS A 1 168 ? 11.262 13.791 18.444 1.00 77.38 168 LYS A N 1
ATOM 1346 C CA . LYS A 1 168 ? 10.711 14.682 19.455 1.00 77.38 168 LYS A CA 1
ATOM 1347 C C . LYS A 1 168 ? 10.675 13.972 20.783 1.00 77.38 168 LYS A C 1
ATOM 1349 O O . LYS A 1 168 ? 10.303 12.797 20.864 1.00 77.38 168 LYS A O 1
ATOM 1354 N N . SER A 1 169 ? 11.074 14.689 21.810 1.00 86.00 169 SER A N 1
ATOM 1355 C CA . SER A 1 169 ? 10.768 14.355 23.186 1.00 86.00 169 SER A CA 1
ATOM 1356 C C . SER A 1 169 ? 9.254 14.397 23.418 1.00 86.00 169 SER A C 1
ATOM 1358 O O . SER A 1 169 ? 8.490 15.010 22.666 1.00 86.00 169 SER A O 1
ATOM 1360 N N . THR A 1 170 ? 8.808 13.757 24.496 1.00 88.44 170 THR A N 1
ATOM 1361 C CA . THR A 1 170 ? 7.414 13.823 24.954 1.00 88.44 170 THR A CA 1
ATOM 1362 C C . THR A 1 170 ? 6.963 15.272 25.176 1.00 88.44 170 THR A C 1
ATOM 1364 O O . THR A 1 170 ? 5.846 15.625 24.806 1.00 88.44 170 THR A O 1
ATOM 1367 N N . SER A 1 171 ? 7.850 16.129 25.700 1.00 88.38 171 SER A N 1
ATOM 1368 C CA . SER A 1 171 ? 7.568 17.553 25.933 1.00 88.38 171 SER A CA 1
ATOM 1369 C C . SER A 1 171 ? 7.292 18.303 24.630 1.00 88.38 171 SER A C 1
ATOM 1371 O O . SER A 1 171 ? 6.285 18.995 24.520 1.00 88.38 171 SER A O 1
ATOM 1373 N N . GLU A 1 172 ? 8.136 18.118 23.612 1.00 88.56 172 GLU A N 1
ATOM 1374 C CA . GLU A 1 172 ? 7.949 18.765 22.307 1.00 88.56 172 GLU A CA 1
ATOM 1375 C C . GLU A 1 172 ? 6.649 18.322 21.624 1.00 88.56 172 GLU A C 1
ATOM 1377 O O . GLU A 1 172 ? 5.987 19.124 20.963 1.00 88.56 172 GLU A O 1
ATOM 1382 N N . LEU A 1 173 ? 6.248 17.055 21.789 1.00 87.62 173 LEU A N 1
ATOM 1383 C CA . LEU A 1 173 ? 4.947 16.584 21.308 1.00 87.62 173 LEU A CA 1
ATOM 1384 C C . LEU A 1 173 ? 3.782 17.208 22.074 1.00 87.62 173 LEU A C 1
ATOM 1386 O O . LEU A 1 173 ? 2.791 17.568 21.443 1.00 87.62 173 LEU A O 1
ATOM 1390 N N . GLY A 1 174 ? 3.902 17.372 23.393 1.00 88.69 174 GLY A N 1
ATOM 1391 C CA . GLY A 1 174 ? 2.909 18.073 24.209 1.00 88.69 174 GLY A CA 1
ATOM 1392 C C . GLY A 1 174 ? 2.713 19.530 23.776 1.00 88.69 174 GLY A C 1
ATOM 1393 O O . GLY A 1 174 ? 1.577 19.987 23.619 1.00 88.69 174 GLY A O 1
ATOM 1394 N N . ASP A 1 175 ? 3.805 20.239 23.486 1.00 87.81 175 ASP A N 1
ATOM 1395 C CA . ASP A 1 175 ? 3.760 21.617 22.984 1.00 87.81 175 ASP A CA 1
ATOM 1396 C C . ASP A 1 175 ? 3.106 21.696 21.601 1.00 87.81 175 ASP A C 1
ATOM 1398 O O . ASP A 1 175 ? 2.249 22.548 21.350 1.00 87.81 175 ASP A O 1
ATOM 1402 N N . LEU A 1 176 ? 3.479 20.792 20.690 1.00 87.12 176 LEU A N 1
ATOM 1403 C CA . LEU A 1 176 ? 2.876 20.710 19.358 1.00 87.12 176 LEU A CA 1
ATOM 1404 C C . LEU A 1 176 ? 1.387 20.404 19.418 1.00 87.12 176 LEU A C 1
ATOM 1406 O O . LEU A 1 176 ? 0.610 21.020 18.692 1.00 87.12 176 LEU A O 1
ATOM 1410 N N . LEU A 1 177 ? 0.996 19.478 20.287 1.00 88.12 177 LEU A N 1
ATOM 1411 C CA . LEU A 1 177 ? -0.392 19.113 20.508 1.00 88.12 177 LEU A CA 1
ATOM 1412 C C . LEU A 1 177 ? -1.198 20.314 21.009 1.00 88.12 177 LEU A C 1
ATOM 1414 O O . LEU A 1 177 ? -2.260 20.611 20.466 1.00 88.12 177 LEU A O 1
ATOM 1418 N N . SER A 1 178 ? -0.659 21.048 21.983 1.00 88.06 178 SER A N 1
ATOM 1419 C CA . SER A 1 178 ? -1.289 22.256 22.524 1.00 88.06 178 SER A CA 1
ATOM 1420 C C . SER A 1 178 ? -1.475 23.328 21.445 1.00 88.06 178 SER A C 1
ATOM 1422 O O . SER A 1 178 ? -2.549 23.923 21.327 1.00 88.06 178 SER A O 1
ATOM 1424 N N . ARG A 1 179 ? -0.462 23.531 20.590 1.00 86.31 179 ARG A N 1
ATOM 1425 C CA . ARG A 1 179 ? -0.543 24.463 19.452 1.00 86.31 179 ARG A CA 1
ATOM 1426 C C . ARG A 1 179 ? -1.569 24.010 18.418 1.00 86.31 179 ARG A C 1
ATOM 1428 O O . ARG A 1 179 ? -2.326 24.842 17.926 1.00 86.31 179 ARG A O 1
ATOM 1435 N N . ALA A 1 180 ? -1.607 22.714 18.104 1.00 84.75 180 ALA A N 1
ATOM 1436 C CA . ALA A 1 180 ? -2.557 22.138 17.157 1.00 84.75 180 ALA A CA 1
ATOM 1437 C C . ALA A 1 180 ? -4.000 22.350 17.632 1.00 84.75 180 ALA A C 1
ATOM 1439 O O . ALA A 1 180 ? -4.805 22.909 16.896 1.00 84.75 180 ALA A O 1
ATOM 1440 N N . LEU A 1 181 ? -4.294 21.991 18.885 1.00 85.94 181 LEU A N 1
ATOM 1441 C CA . LEU A 1 181 ? -5.616 22.152 19.501 1.00 85.94 181 LEU A CA 1
ATOM 1442 C C . LEU A 1 181 ? -6.042 23.620 19.630 1.00 85.94 181 LEU A C 1
ATOM 1444 O O . LEU A 1 181 ? -7.227 23.921 19.546 1.00 85.94 181 LEU A O 1
ATOM 1448 N N . SER A 1 182 ? -5.089 24.538 19.810 1.00 86.00 182 SER A N 1
ATOM 1449 C CA . SER A 1 182 ? -5.381 25.979 19.829 1.00 86.00 182 SER A CA 1
ATOM 1450 C C . SER A 1 182 ? -5.648 26.552 18.432 1.00 86.00 182 SER A C 1
ATOM 1452 O O . SER A 1 182 ? -6.294 27.588 18.309 1.00 86.00 182 SER A O 1
ATOM 1454 N N . SER A 1 183 ? -5.126 25.907 17.385 1.00 83.88 183 SER A N 1
ATOM 1455 C CA . SER A 1 183 ? -5.213 26.397 16.004 1.00 83.88 183 SER A CA 1
ATOM 1456 C C . SER A 1 183 ? -6.400 25.809 15.241 1.00 83.88 183 SER A C 1
ATOM 1458 O O . SER A 1 183 ? -6.924 26.471 14.347 1.00 83.88 183 SER A O 1
ATOM 1460 N N . PHE A 1 184 ? -6.818 24.587 15.583 1.00 82.38 184 PHE A N 1
ATOM 1461 C CA . PHE A 1 184 ? -7.851 23.836 14.868 1.00 82.38 184 PHE A CA 1
ATOM 1462 C C . PHE A 1 184 ? -8.899 23.292 15.849 1.00 82.38 184 PHE A C 1
ATOM 1464 O O . PHE A 1 184 ? -8.523 22.642 16.832 1.00 82.38 184 PHE A O 1
ATOM 1471 N N . PRO A 1 185 ? -10.204 23.530 15.619 1.00 81.88 185 PRO A N 1
ATOM 1472 C CA . PRO A 1 185 ? -11.276 22.992 16.449 1.00 81.88 185 PRO A CA 1
ATOM 1473 C C . PRO A 1 185 ? -11.401 21.463 16.318 1.00 81.88 185 PRO A C 1
ATOM 1475 O O . PRO A 1 185 ? -12.223 20.930 15.576 1.00 81.88 185 PRO A O 1
ATOM 1478 N N . PHE A 1 186 ? -10.627 20.729 17.118 1.00 92.50 186 PHE A N 1
ATOM 1479 C CA . PHE A 1 186 ? -10.689 19.270 17.157 1.00 92.50 186 PHE A CA 1
ATOM 1480 C C . PHE A 1 186 ? -11.787 18.750 18.115 1.00 92.50 186 PHE A C 1
ATOM 1482 O O . PHE A 1 186 ? -11.765 19.073 19.309 1.00 92.50 186 PHE A O 1
ATOM 1489 N N . PRO A 1 187 ? -12.731 17.905 17.651 1.00 94.44 187 PRO A N 1
ATOM 1490 C CA . PRO A 1 187 ? -13.807 17.394 18.497 1.00 94.44 187 PRO A CA 1
ATOM 1491 C C . PRO A 1 187 ? -13.288 16.375 19.522 1.00 94.44 187 PRO A C 1
ATOM 1493 O O . PRO A 1 187 ? -12.727 15.347 19.157 1.00 94.44 187 PRO A O 1
ATOM 1496 N N . GLN A 1 188 ? -13.530 16.614 20.814 1.00 94.94 188 GLN A N 1
ATOM 1497 C CA . GLN A 1 188 ? -13.199 15.658 21.889 1.00 94.94 188 GLN A CA 1
ATOM 1498 C C . GLN A 1 188 ? -14.226 14.520 22.018 1.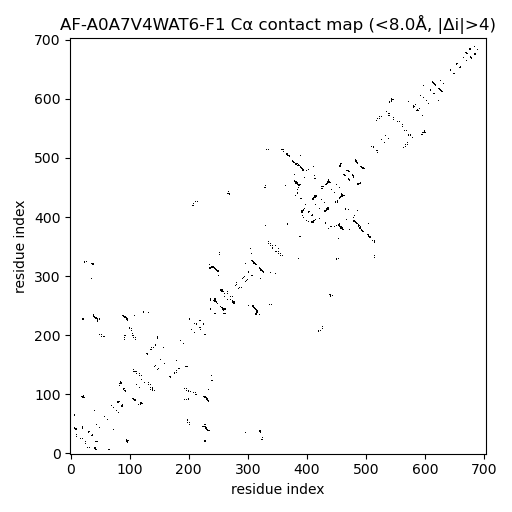00 94.94 188 GLN A C 1
ATOM 1500 O O . GLN A 1 188 ? -13.911 13.447 22.540 1.00 94.94 188 GLN A O 1
ATOM 1505 N N . ASN A 1 189 ? -15.455 14.743 21.541 1.00 97.56 189 ASN A N 1
ATOM 1506 C CA . ASN A 1 189 ? -16.487 13.716 21.484 1.00 97.56 189 ASN A CA 1
ATOM 1507 C C . ASN A 1 189 ? -16.160 12.705 20.374 1.00 97.56 189 ASN A C 1
ATOM 1509 O O . ASN A 1 189 ? -16.040 13.054 19.199 1.00 97.56 189 ASN A O 1
ATOM 1513 N N . VAL A 1 190 ? -16.052 11.431 20.748 1.00 98.25 190 VAL A N 1
ATOM 1514 C CA . VAL A 1 190 ? -15.611 10.362 19.843 1.00 98.25 190 VAL A CA 1
ATOM 1515 C C . VAL A 1 190 ? -16.618 10.042 18.727 1.00 98.25 190 VAL A C 1
ATOM 1517 O O . VAL A 1 190 ? -16.219 9.636 17.636 1.00 98.25 190 VAL A O 1
ATOM 1520 N N . TYR A 1 191 ? -17.919 10.273 18.932 1.00 98.06 191 TYR A N 1
ATOM 1521 C CA . TYR A 1 191 ? -18.931 10.089 17.884 1.00 98.06 191 TYR A CA 1
ATOM 1522 C C . TYR A 1 191 ? -18.918 11.236 16.872 1.00 98.06 191 TYR A C 1
ATOM 1524 O O . TYR A 1 191 ? -19.052 10.984 15.672 1.00 98.06 191 TYR A O 1
ATOM 1532 N N . ASP A 1 192 ? -18.662 12.466 17.319 1.00 97.56 192 ASP A N 1
ATOM 1533 C CA . ASP A 1 192 ? -18.435 13.596 16.415 1.00 97.56 192 ASP A CA 1
ATOM 1534 C C . ASP A 1 192 ? -17.193 13.353 15.547 1.00 97.56 192 ASP A C 1
ATOM 1536 O O . ASP A 1 192 ? -17.245 13.545 14.327 1.00 97.56 192 ASP A O 1
ATOM 1540 N N . GLN A 1 193 ? -16.111 12.829 16.141 1.00 97.94 193 GLN A N 1
ATOM 1541 C CA . GLN A 1 193 ? -14.922 12.395 15.401 1.00 97.94 193 GLN A CA 1
ATOM 1542 C C . GLN A 1 193 ? -15.259 11.327 14.351 1.00 97.94 193 GLN A C 1
ATOM 1544 O O . GLN A 1 193 ? -14.855 11.439 13.190 1.00 97.94 193 GLN A O 1
ATOM 1549 N N . LEU A 1 194 ? -16.007 10.288 14.731 1.00 98.50 194 LEU A N 1
ATOM 1550 C CA . LEU A 1 194 ? -16.368 9.197 13.827 1.00 98.50 194 LEU A CA 1
ATOM 1551 C C . LEU A 1 194 ? -17.208 9.697 12.646 1.00 98.50 194 LEU A C 1
ATOM 1553 O O . LEU A 1 194 ? -16.890 9.411 11.489 1.00 98.50 194 LEU A O 1
ATOM 1557 N N . ASN A 1 195 ? -18.236 10.497 12.924 1.00 97.88 195 ASN A N 1
ATOM 1558 C CA . ASN A 1 195 ? -19.106 11.075 11.906 1.00 97.88 195 ASN A CA 1
ATOM 1559 C C . ASN A 1 195 ? -18.341 12.026 10.969 1.00 97.88 195 ASN A C 1
ATOM 1561 O O . ASN A 1 195 ? -18.547 12.000 9.752 1.00 97.88 195 ASN A O 1
ATOM 1565 N N . ALA A 1 196 ? -17.443 12.858 11.505 1.00 96.94 196 ALA A N 1
ATOM 1566 C CA . ALA A 1 196 ? -16.566 13.713 10.707 1.00 96.94 196 ALA A CA 1
ATOM 1567 C C . ALA A 1 196 ? -15.629 12.893 9.808 1.00 96.94 196 ALA A C 1
ATOM 1569 O O . ALA A 1 196 ? -15.542 13.159 8.607 1.00 96.94 196 ALA A O 1
ATOM 1570 N N . SER A 1 197 ? -15.015 11.843 10.355 1.00 97.81 197 SER A N 1
ATOM 1571 C CA . SER A 1 197 ? -14.102 10.964 9.620 1.00 97.81 197 SER A CA 1
ATOM 1572 C C . SER A 1 197 ? -14.803 10.229 8.478 1.00 97.81 197 SER A C 1
ATOM 1574 O O . SER A 1 197 ? -14.289 10.193 7.362 1.00 97.81 197 SER A O 1
ATOM 1576 N N . ILE A 1 198 ? -16.009 9.699 8.711 1.00 98.06 198 ILE A N 1
ATOM 1577 C CA . ILE A 1 198 ? -16.814 9.035 7.672 1.00 98.06 198 ILE A CA 1
ATOM 1578 C C . ILE A 1 198 ? -17.128 10.004 6.528 1.00 98.06 198 ILE A C 1
ATOM 1580 O O . ILE A 1 198 ? -16.968 9.641 5.363 1.00 98.06 198 ILE A O 1
ATOM 1584 N N . LYS A 1 199 ? -17.525 11.247 6.836 1.00 97.06 199 LYS A N 1
ATOM 1585 C CA . LYS A 1 199 ? -17.781 12.276 5.813 1.00 97.06 199 LYS A CA 1
ATOM 1586 C C . LYS A 1 199 ? -16.526 12.621 5.012 1.00 97.06 199 LYS A C 1
ATOM 1588 O O . LYS A 1 199 ? -16.618 12.740 3.790 1.00 97.06 199 LYS A O 1
ATOM 1593 N N . ALA A 1 200 ? -15.379 12.778 5.673 1.00 95.62 200 ALA A N 1
ATOM 1594 C CA . ALA A 1 200 ? -14.114 13.101 5.015 1.00 95.62 200 ALA A CA 1
ATOM 1595 C C . ALA A 1 200 ? -13.645 11.962 4.097 1.00 95.62 200 ALA A C 1
ATOM 1597 O O . ALA A 1 200 ? -13.320 12.195 2.932 1.00 95.62 200 ALA A O 1
ATOM 1598 N N . VAL A 1 201 ? -13.690 10.714 4.577 1.00 95.94 201 VAL A N 1
ATOM 1599 C CA . VAL A 1 201 ? -13.333 9.534 3.776 1.00 95.94 201 VAL A CA 1
ATOM 1600 C C . VAL A 1 201 ? -14.297 9.354 2.602 1.00 95.94 201 VAL A C 1
ATOM 1602 O O . VAL A 1 201 ? -13.835 9.169 1.479 1.00 95.94 201 VAL A O 1
ATOM 1605 N N . ALA A 1 202 ? -15.609 9.503 2.808 1.00 95.62 202 ALA A N 1
ATOM 1606 C CA . ALA A 1 202 ? -16.593 9.502 1.722 1.00 95.62 202 ALA A CA 1
ATOM 1607 C C . ALA A 1 202 ? -16.280 10.586 0.674 1.00 95.62 202 ALA A C 1
ATOM 1609 O O . ALA A 1 202 ? -16.182 10.315 -0.521 1.00 95.62 202 ALA A O 1
ATOM 1610 N N . SER A 1 203 ? -16.044 11.818 1.126 1.00 94.12 203 SER A N 1
ATOM 1611 C CA . SER A 1 203 ? -15.777 12.961 0.246 1.00 94.12 203 SER A CA 1
ATOM 1612 C C . SER A 1 203 ? -14.444 12.860 -0.493 1.00 94.12 203 SER A C 1
ATOM 1614 O O . SER A 1 203 ? -14.269 13.542 -1.501 1.00 94.12 203 SER A O 1
ATOM 1616 N N . SER A 1 204 ? -13.532 11.980 -0.065 1.00 92.44 204 SER A N 1
ATOM 1617 C CA . SER A 1 204 ? -12.271 11.743 -0.773 1.00 92.44 204 SER A CA 1
ATOM 1618 C C . SER A 1 204 ? -12.454 11.208 -2.196 1.00 92.44 204 SER A C 1
ATOM 1620 O O . SER A 1 204 ? -11.566 11.389 -3.024 1.00 92.44 204 SER A O 1
ATOM 1622 N N . TRP A 1 205 ? -13.630 10.662 -2.526 1.00 92.50 205 TRP A N 1
ATOM 1623 C CA . TRP A 1 205 ? -14.001 10.320 -3.903 1.00 92.50 205 TRP A CA 1
ATOM 1624 C C . TRP A 1 205 ? -14.043 11.530 -4.848 1.00 92.50 205 TRP A C 1
ATOM 1626 O O . TRP A 1 205 ? -13.844 11.385 -6.050 1.00 92.50 205 TRP A O 1
ATOM 1636 N N . LYS A 1 206 ? -14.253 12.745 -4.320 1.00 90.19 206 LYS A N 1
ATOM 1637 C CA . LYS A 1 206 ? -14.229 13.984 -5.114 1.00 90.19 206 LYS A CA 1
ATOM 1638 C C . LYS A 1 206 ? -12.810 14.429 -5.480 1.00 90.19 206 LYS A C 1
ATOM 1640 O O . LYS A 1 206 ? -12.664 15.323 -6.310 1.00 90.19 206 LYS A O 1
ATOM 1645 N N . LEU A 1 207 ? -11.772 13.848 -4.868 1.00 86.50 207 LEU A N 1
ATOM 1646 C CA . LEU A 1 207 ? -10.389 14.235 -5.140 1.00 86.50 207 LEU A CA 1
ATOM 1647 C C . LEU A 1 207 ? -10.009 13.885 -6.587 1.00 86.50 207 LEU A C 1
ATOM 1649 O O . LEU A 1 207 ? -10.342 12.784 -7.044 1.00 86.50 207 LEU A O 1
ATOM 1653 N N . PRO A 1 208 ? -9.271 14.759 -7.299 1.00 82.94 208 PRO A N 1
ATOM 1654 C CA . PRO A 1 208 ? -8.884 14.498 -8.681 1.00 82.94 208 PRO A CA 1
ATOM 1655 C C . PRO A 1 208 ? -8.182 13.146 -8.857 1.00 82.94 208 PRO A C 1
ATOM 1657 O O . PRO A 1 208 ? -8.588 12.383 -9.727 1.00 82.94 208 PRO A O 1
ATOM 1660 N N . ARG A 1 209 ? -7.219 12.782 -8.001 1.00 79.50 209 ARG A N 1
ATOM 1661 C CA . ARG A 1 209 ? -6.513 11.489 -8.043 1.00 79.50 209 ARG A CA 1
ATOM 1662 C C . ARG A 1 209 ? -7.445 10.292 -7.958 1.00 79.50 209 ARG A C 1
ATOM 1664 O O . ARG A 1 209 ? -7.233 9.330 -8.682 1.00 79.50 209 ARG A O 1
ATOM 1671 N N . ALA A 1 210 ? -8.486 10.352 -7.124 1.00 85.56 210 ALA A N 1
ATOM 1672 C CA . ALA A 1 210 ? -9.441 9.257 -6.970 1.00 85.56 210 ALA A CA 1
ATOM 1673 C C . ALA A 1 210 ? -10.262 9.080 -8.248 1.00 85.56 210 ALA A C 1
ATOM 1675 O O . ALA A 1 210 ? -10.367 7.972 -8.771 1.00 85.56 210 ALA A O 1
ATOM 1676 N N . ARG A 1 211 ? -10.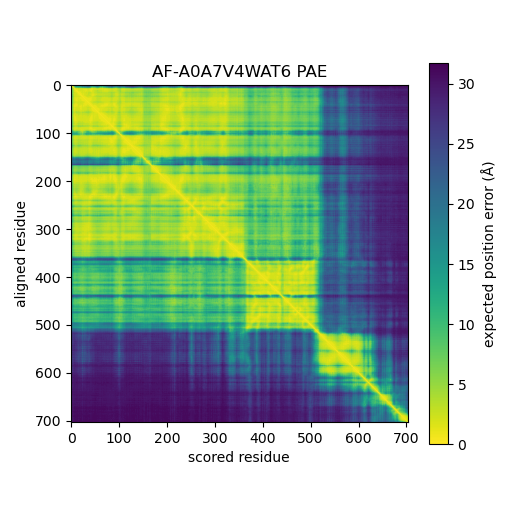755 10.190 -8.809 1.00 86.25 211 ARG A N 1
ATOM 1677 C CA . ARG A 1 211 ? -11.513 10.178 -10.065 1.00 86.25 211 ARG A CA 1
ATOM 1678 C C . ARG A 1 211 ? -10.652 9.775 -11.264 1.00 86.25 211 ARG A C 1
ATOM 1680 O O . ARG A 1 211 ? -11.110 9.007 -12.103 1.00 86.25 211 ARG A O 1
ATOM 1687 N N . TYR A 1 212 ? -9.402 10.240 -11.336 1.00 80.88 212 TYR A N 1
ATOM 1688 C CA . TYR A 1 212 ? -8.460 9.846 -12.388 1.00 80.88 212 TYR A CA 1
ATOM 1689 C C . TYR A 1 212 ? -8.065 8.372 -12.290 1.00 80.88 212 TYR A C 1
ATOM 1691 O O . TYR A 1 212 ? -8.006 7.710 -13.323 1.00 80.88 212 TYR A O 1
ATOM 1699 N N . ALA A 1 213 ? -7.825 7.852 -11.083 1.00 79.75 213 ALA A N 1
ATOM 1700 C CA . ALA A 1 213 ? -7.532 6.435 -10.876 1.00 79.75 213 ALA A CA 1
ATOM 1701 C C . ALA A 1 213 ? -8.723 5.548 -11.262 1.00 79.75 213 ALA A C 1
ATOM 1703 O O . ALA A 1 213 ? -8.543 4.513 -11.891 1.00 79.75 213 ALA A O 1
ATOM 1704 N N . ALA A 1 214 ? -9.952 5.967 -10.955 1.00 84.50 214 ALA A N 1
ATOM 1705 C CA . ALA A 1 214 ? -11.145 5.256 -11.405 1.00 84.50 214 ALA A CA 1
ATOM 1706 C C . ALA A 1 214 ? -11.243 5.242 -12.939 1.00 84.50 214 ALA A C 1
ATOM 1708 O O . ALA A 1 214 ? -11.393 4.184 -13.551 1.00 84.50 214 ALA A O 1
ATOM 1709 N N . PHE A 1 215 ? -11.067 6.406 -13.566 1.00 82.31 215 PHE A N 1
ATOM 1710 C CA . PHE A 1 215 ? -11.112 6.536 -15.019 1.00 82.31 215 PHE A CA 1
ATOM 1711 C C . PHE A 1 215 ? -10.026 5.707 -15.725 1.00 82.31 215 PHE A C 1
ATOM 1713 O O . PHE A 1 215 ? -10.301 5.089 -16.753 1.00 82.31 215 PHE A O 1
ATOM 1720 N N . SER A 1 216 ? -8.804 5.633 -15.179 1.00 75.19 216 SER A N 1
ATOM 1721 C CA . SER A 1 216 ? -7.723 4.823 -15.764 1.00 75.19 216 SER A CA 1
ATOM 1722 C C . SER A 1 216 ? -7.991 3.314 -15.698 1.00 75.19 216 SER A C 1
ATOM 1724 O O . SER A 1 216 ? -7.425 2.565 -16.496 1.00 75.19 216 SER A O 1
ATOM 1726 N N . LEU A 1 217 ? -8.885 2.881 -14.804 1.00 76.44 217 LEU A N 1
ATOM 1727 C CA . LEU A 1 217 ? -9.398 1.511 -14.703 1.00 76.44 217 LEU A CA 1
ATOM 1728 C C . LEU A 1 217 ? -10.670 1.278 -15.541 1.00 76.44 217 LEU A C 1
ATOM 1730 O O . LEU A 1 217 ? -11.267 0.205 -15.468 1.00 76.44 217 LEU A O 1
ATOM 1734 N N . GLY A 1 218 ? -11.101 2.263 -16.337 1.00 82.56 218 GLY A N 1
ATOM 1735 C CA . GLY A 1 218 ? -12.315 2.177 -17.154 1.00 82.56 218 GLY A CA 1
ATOM 1736 C C . GLY A 1 218 ? -13.614 2.303 -16.354 1.00 82.56 218 GLY A C 1
ATOM 1737 O O . GLY A 1 218 ? -14.675 1.932 -16.855 1.00 82.56 218 GLY A O 1
ATOM 1738 N N . LEU A 1 219 ? -13.546 2.805 -15.119 1.00 85.75 219 LEU A N 1
ATOM 1739 C CA . LEU A 1 219 ? -14.720 3.083 -14.300 1.00 85.75 219 LEU A CA 1
ATOM 1740 C C . LEU A 1 219 ? -15.250 4.484 -14.601 1.00 85.75 219 LEU A C 1
ATOM 1742 O O . LEU A 1 219 ? -14.482 5.445 -14.660 1.00 85.75 219 LEU A O 1
ATOM 1746 N N . ASP A 1 220 ? -16.570 4.606 -14.728 1.00 88.62 220 ASP A N 1
ATOM 1747 C CA . ASP A 1 220 ? -17.241 5.904 -14.713 1.00 88.62 220 ASP A CA 1
ATOM 1748 C C . ASP A 1 220 ? -17.285 6.420 -13.262 1.00 88.62 220 ASP A C 1
ATOM 1750 O O . ASP A 1 220 ? -17.952 5.796 -12.427 1.00 88.62 220 ASP A O 1
ATOM 1754 N N . PRO A 1 221 ? -16.576 7.516 -12.925 1.00 87.88 221 PRO A N 1
ATOM 1755 C CA . PRO A 1 221 ? -16.530 8.036 -11.564 1.00 87.88 221 PRO A CA 1
ATOM 1756 C C . PRO A 1 221 ? -17.850 8.675 -11.096 1.00 87.88 221 PRO A C 1
ATOM 1758 O O . PRO A 1 221 ? -17.990 8.961 -9.903 1.00 87.88 221 PRO A O 1
ATOM 1761 N N . ASP A 1 222 ? -18.797 8.918 -12.005 1.00 90.00 222 ASP A N 1
ATOM 1762 C CA . ASP A 1 222 ? -20.114 9.488 -11.698 1.00 90.00 222 ASP A CA 1
ATOM 1763 C C . ASP A 1 222 ? -21.210 8.423 -11.564 1.00 90.00 222 ASP A C 1
ATOM 1765 O O . ASP A 1 222 ? -22.283 8.691 -11.019 1.00 90.00 222 ASP A O 1
ATOM 1769 N N . ASP A 1 223 ? -20.924 7.183 -11.959 1.00 90.31 223 ASP A N 1
ATOM 1770 C CA . ASP A 1 223 ? -21.792 6.046 -11.688 1.00 90.31 223 ASP A CA 1
ATOM 1771 C C . ASP A 1 223 ? -21.686 5.626 -10.215 1.00 90.31 223 ASP A C 1
ATOM 1773 O O . ASP A 1 223 ? -20.639 5.182 -9.740 1.00 90.31 223 ASP A O 1
ATOM 1777 N N . VAL A 1 224 ? -22.806 5.702 -9.489 1.00 87.19 224 VAL A N 1
ATOM 1778 C CA . VAL A 1 224 ? -22.916 5.329 -8.067 1.00 87.19 224 VAL A CA 1
ATOM 1779 C C . VAL A 1 224 ? -22.430 3.901 -7.795 1.00 87.19 224 VAL A C 1
ATOM 1781 O O . VAL A 1 224 ? -21.923 3.625 -6.708 1.00 87.19 224 VAL A O 1
ATOM 1784 N N . ARG A 1 225 ? -22.527 2.987 -8.769 1.00 86.69 225 ARG A N 1
ATOM 1785 C CA . ARG A 1 225 ? -22.017 1.610 -8.634 1.00 86.69 225 ARG A CA 1
ATOM 1786 C C . ARG A 1 225 ? -20.501 1.562 -8.434 1.00 86.69 225 ARG A C 1
ATOM 1788 O O . ARG A 1 225 ? -20.009 0.627 -7.811 1.00 86.69 225 ARG A O 1
ATOM 1795 N N . ASN A 1 226 ? -19.789 2.583 -8.905 1.00 88.81 226 ASN A N 1
ATOM 1796 C CA . ASN A 1 226 ? -18.341 2.727 -8.789 1.00 88.81 226 ASN A CA 1
ATOM 1797 C C . ASN A 1 226 ? -17.930 3.624 -7.613 1.00 88.81 226 ASN A C 1
ATOM 1799 O O . ASN A 1 226 ? -16.746 3.902 -7.443 1.00 88.81 226 ASN A O 1
ATOM 1803 N N . PHE A 1 227 ? -18.868 4.097 -6.789 1.00 92.00 227 PHE A N 1
ATOM 1804 C CA . PHE A 1 227 ? -18.498 4.827 -5.579 1.00 92.00 227 PHE A CA 1
ATOM 1805 C C . PHE A 1 227 ? -17.842 3.867 -4.577 1.00 92.00 227 PHE A C 1
ATOM 1807 O O . PHE A 1 227 ? -18.246 2.703 -4.487 1.00 92.00 227 PHE A O 1
ATOM 1814 N N . PRO A 1 228 ? -16.860 4.334 -3.788 1.00 93.19 228 PRO A N 1
ATOM 1815 C CA . PRO A 1 228 ? -16.285 3.520 -2.732 1.00 93.19 228 PRO A CA 1
ATOM 1816 C C . PRO A 1 228 ? -17.302 3.302 -1.607 1.00 93.19 228 PRO A C 1
ATOM 1818 O O . PRO A 1 228 ? -18.167 4.141 -1.342 1.00 93.19 228 PRO A O 1
ATOM 1821 N N . SER A 1 229 ? -17.165 2.188 -0.898 1.00 94.94 229 SER A N 1
ATOM 1822 C CA . SER A 1 229 ? -17.762 2.032 0.425 1.00 94.94 229 SER A CA 1
ATOM 1823 C C . SER A 1 229 ? -16.887 2.706 1.488 1.00 94.94 229 SER A C 1
ATOM 1825 O O . SER A 1 229 ? -15.740 3.084 1.233 1.00 94.94 229 SER A O 1
ATOM 1827 N N . VAL A 1 230 ? -17.413 2.852 2.702 1.00 96.94 230 VAL A N 1
ATOM 1828 C CA . VAL A 1 230 ? -16.623 3.255 3.874 1.00 96.94 230 VAL A CA 1
ATOM 1829 C C . VAL A 1 230 ? -16.757 2.169 4.921 1.00 96.94 230 VAL A C 1
ATOM 1831 O O . VAL A 1 230 ? -17.872 1.783 5.238 1.00 96.94 230 VAL A O 1
ATOM 1834 N N . PHE A 1 231 ? -15.665 1.686 5.500 1.00 95.38 231 PHE A N 1
ATOM 1835 C CA . PHE A 1 231 ? -15.734 0.744 6.612 1.00 95.38 231 PHE A CA 1
ATOM 1836 C C . PHE A 1 231 ? -14.947 1.238 7.822 1.00 95.38 231 PHE A C 1
ATOM 1838 O O . PHE A 1 231 ? -13.920 1.910 7.705 1.00 95.38 231 PHE A O 1
ATOM 1845 N N . VAL A 1 232 ? -15.490 0.925 8.994 1.00 98.31 232 VAL A N 1
ATOM 1846 C CA . VAL A 1 232 ? -14.997 1.332 10.306 1.00 98.31 232 VAL A CA 1
ATOM 1847 C C . VAL A 1 232 ? -14.493 0.081 11.002 1.00 98.31 232 VAL A C 1
ATOM 1849 O O . VAL A 1 232 ? -15.269 -0.835 11.275 1.00 98.31 232 VAL A O 1
ATOM 1852 N N . GLN A 1 233 ? -13.189 0.029 11.242 1.00 98.12 233 GLN A N 1
ATOM 1853 C CA . GLN A 1 233 ? -12.484 -1.159 11.713 1.00 98.12 233 GLN A CA 1
ATOM 1854 C C . GLN A 1 233 ? -11.782 -0.883 13.041 1.00 98.12 233 GLN A C 1
ATOM 1856 O O . GLN A 1 233 ? -11.281 0.221 13.252 1.00 98.12 233 GLN A O 1
ATOM 1861 N N . GLN A 1 234 ? -11.694 -1.889 13.915 1.00 98.19 234 GLN A N 1
ATOM 1862 C CA . GLN A 1 234 ? -10.836 -1.813 15.099 1.00 98.19 234 GLN A CA 1
ATOM 1863 C C . GLN A 1 234 ? -9.382 -1.529 14.686 1.00 98.19 234 GLN A C 1
ATOM 1865 O O . GLN A 1 234 ? -8.801 -2.256 13.877 1.00 98.19 234 GLN A O 1
ATOM 1870 N N . MET A 1 235 ? -8.776 -0.500 15.276 1.00 96.94 235 MET A N 1
ATOM 1871 C CA . MET A 1 235 ? -7.357 -0.219 15.099 1.00 96.94 235 MET A CA 1
ATOM 1872 C C . MET A 1 235 ? -6.506 -1.250 15.842 1.00 96.94 235 MET A C 1
ATOM 1874 O O . MET A 1 235 ? -6.820 -1.634 16.967 1.00 96.94 235 MET A O 1
ATOM 1878 N N . LYS A 1 236 ? -5.411 -1.671 15.207 1.00 97.19 236 LYS A N 1
ATOM 1879 C CA . LYS A 1 236 ? -4.335 -2.427 15.849 1.00 97.19 236 LYS A CA 1
ATOM 1880 C C . LYS A 1 236 ? -3.102 -1.549 15.980 1.00 97.19 236 LYS A C 1
ATOM 1882 O O . LYS A 1 236 ? -2.732 -0.850 15.033 1.00 97.19 236 LYS A O 1
ATOM 1887 N N . PHE A 1 237 ? -2.499 -1.556 17.159 1.00 95.75 237 PHE A N 1
ATOM 1888 C CA . PHE A 1 237 ? -1.413 -0.669 17.533 1.00 95.75 237 PHE A CA 1
ATOM 1889 C C . PHE A 1 237 ? -0.065 -1.289 17.184 1.00 95.75 237 PHE A C 1
ATOM 1891 O O . PHE A 1 237 ? 0.464 -2.128 17.900 1.00 95.75 237 PHE A O 1
ATOM 1898 N N . THR A 1 238 ? 0.526 -0.821 16.089 1.00 95.62 238 THR A N 1
ATOM 1899 C CA . THR A 1 238 ? 1.855 -1.267 15.644 1.00 95.62 238 THR A CA 1
ATOM 1900 C C . THR A 1 238 ? 3.006 -0.467 16.267 1.00 95.62 238 THR A C 1
ATOM 1902 O O . THR A 1 238 ? 4.168 -0.786 16.036 1.00 95.62 238 THR A O 1
ATOM 1905 N N . LEU A 1 239 ? 2.685 0.599 17.014 1.00 92.88 239 LEU A N 1
ATOM 1906 C CA . LEU A 1 239 ? 3.631 1.476 17.722 1.00 92.88 239 LEU A CA 1
ATOM 1907 C C . LEU A 1 239 ? 3.682 1.210 19.234 1.00 92.88 239 LEU A C 1
ATOM 1909 O O . LEU A 1 239 ? 4.582 1.712 19.895 1.00 92.88 239 LEU A O 1
ATOM 1913 N N . LEU A 1 240 ? 2.700 0.488 19.782 1.00 93.69 240 LEU A N 1
ATOM 1914 C CA . LEU A 1 240 ? 2.555 0.272 21.222 1.00 93.69 240 LEU A CA 1
ATOM 1915 C C . LEU A 1 240 ? 2.817 -1.199 21.524 1.00 93.69 240 LEU A C 1
ATOM 1917 O O . LEU A 1 240 ? 2.214 -2.058 20.882 1.00 93.69 240 LEU A O 1
ATOM 1921 N N . GLY A 1 241 ? 3.696 -1.474 22.480 1.00 92.94 241 GLY A N 1
ATOM 1922 C CA . GLY A 1 241 ? 4.149 -2.827 22.792 1.00 92.94 241 GLY A CA 1
ATOM 1923 C C . GLY A 1 241 ? 5.474 -3.201 22.133 1.00 92.94 241 GLY A C 1
ATOM 1924 O O . GLY A 1 241 ? 5.771 -2.788 21.011 1.00 92.94 241 GLY A O 1
ATOM 1925 N N . GLU A 1 242 ? 6.270 -4.004 22.836 1.00 91.69 242 GLU A N 1
ATOM 1926 C CA . GLU A 1 242 ? 7.648 -4.331 22.445 1.00 91.69 242 GLU A CA 1
ATOM 1927 C C . GLU A 1 242 ? 7.673 -5.223 21.196 1.00 91.69 242 GLU A C 1
ATOM 1929 O O . GLU A 1 242 ? 8.502 -5.052 20.305 1.00 91.69 242 GLU A O 1
ATOM 1934 N N . LYS A 1 243 ? 6.697 -6.133 21.086 1.00 92.88 243 LYS A N 1
ATOM 1935 C CA . LYS A 1 243 ? 6.543 -7.072 19.962 1.00 92.88 243 LYS A CA 1
ATOM 1936 C C . LYS A 1 243 ? 5.572 -6.570 18.893 1.00 92.88 243 LYS A C 1
ATOM 1938 O O . LYS A 1 243 ? 4.892 -7.367 18.242 1.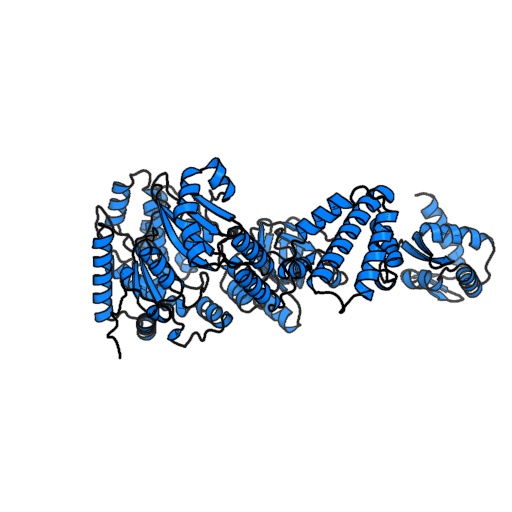00 92.88 243 LYS A O 1
ATOM 1943 N N . SER A 1 244 ? 5.458 -5.256 18.740 1.00 95.94 244 SER A N 1
ATOM 1944 C CA . SER A 1 244 ? 4.559 -4.629 17.772 1.00 95.94 244 SER A CA 1
ATOM 1945 C C . SER A 1 244 ? 5.309 -4.148 16.534 1.00 95.94 244 SER A C 1
ATOM 1947 O O . SER A 1 244 ? 6.494 -3.819 16.579 1.00 95.94 244 SER A O 1
ATOM 1949 N N . GLY A 1 245 ? 4.623 -4.104 15.396 1.00 95.62 245 GLY A N 1
ATOM 1950 C CA . GLY A 1 245 ? 5.240 -3.714 14.134 1.00 95.62 245 GLY A CA 1
ATOM 1951 C C . GLY A 1 245 ? 4.296 -3.779 12.946 1.00 95.62 245 GLY A C 1
ATOM 1952 O O . GLY A 1 245 ? 3.137 -4.178 13.052 1.00 95.62 245 GLY A O 1
ATOM 1953 N N . PHE A 1 246 ? 4.798 -3.365 11.792 1.00 95.56 246 PHE A N 1
ATOM 1954 C CA . PHE A 1 246 ? 4.080 -3.408 10.527 1.00 95.56 246 PHE A CA 1
ATOM 1955 C C . PHE A 1 246 ? 4.839 -4.275 9.526 1.00 95.56 246 PHE A C 1
ATOM 1957 O O . PHE A 1 246 ? 6.048 -4.125 9.355 1.00 95.56 246 PHE A O 1
ATOM 1964 N N . LEU A 1 247 ? 4.120 -5.162 8.845 1.00 94.62 247 LEU A N 1
ATOM 1965 C CA . LEU A 1 247 ? 4.656 -6.029 7.805 1.00 94.62 247 LEU A CA 1
ATOM 1966 C C . LEU A 1 247 ? 3.889 -5.786 6.503 1.00 94.62 247 LEU A C 1
ATOM 1968 O O . LEU A 1 247 ? 2.666 -5.907 6.464 1.00 94.62 247 LEU A O 1
ATOM 1972 N N . SER A 1 248 ? 4.615 -5.478 5.432 1.00 92.12 248 SER A N 1
ATOM 1973 C CA . SER A 1 248 ? 4.087 -5.486 4.066 1.00 92.12 248 SER A CA 1
ATOM 1974 C C . SER A 1 248 ? 4.761 -6.610 3.292 1.00 92.12 248 SER A C 1
ATOM 1976 O O . SER A 1 248 ? 5.990 -6.690 3.277 1.00 92.12 248 SER A O 1
ATOM 1978 N N . LEU A 1 249 ? 3.960 -7.496 2.700 1.00 91.38 249 LEU A N 1
ATOM 1979 C CA . LEU A 1 249 ? 4.414 -8.767 2.142 1.00 91.38 249 LEU A CA 1
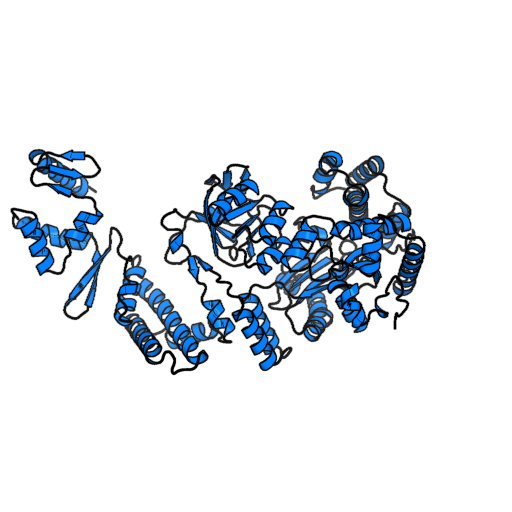ATOM 1980 C C . LEU A 1 249 ? 3.771 -9.032 0.780 1.00 91.38 249 LEU A C 1
ATOM 1982 O O . LEU A 1 249 ? 2.555 -8.952 0.634 1.00 91.38 249 LEU A O 1
ATOM 1986 N N . LEU A 1 250 ? 4.592 -9.407 -0.193 1.00 89.56 250 LEU A N 1
ATOM 1987 C CA . LEU A 1 250 ? 4.201 -10.053 -1.437 1.00 89.56 250 LEU A CA 1
ATOM 1988 C C . LEU A 1 250 ? 4.393 -11.561 -1.278 1.00 89.56 250 LEU A C 1
ATOM 1990 O O . LEU A 1 250 ? 5.439 -12.004 -0.810 1.00 89.56 250 LEU A O 1
ATOM 1994 N N . SER A 1 251 ? 3.385 -12.341 -1.657 1.00 90.81 251 SER A N 1
ATOM 1995 C CA . SER A 1 251 ? 3.416 -13.799 -1.499 1.00 90.81 251 SER A CA 1
ATOM 1996 C C . SER A 1 251 ? 4.281 -14.519 -2.535 1.00 90.81 251 SER A C 1
ATOM 1998 O O . SER A 1 251 ? 4.937 -15.480 -2.160 1.00 90.81 251 SER A O 1
ATOM 2000 N N . HIS A 1 252 ? 4.300 -14.073 -3.797 1.00 86.38 252 HIS A N 1
ATOM 2001 C CA . HIS A 1 252 ? 4.985 -14.772 -4.893 1.00 86.38 252 HIS A CA 1
ATOM 2002 C C . HIS A 1 252 ? 5.655 -13.783 -5.866 1.00 86.38 252 HIS A C 1
ATOM 2004 O O . HIS A 1 252 ? 4.939 -12.999 -6.498 1.00 86.38 252 HIS A O 1
ATOM 2010 N N . PRO A 1 253 ? 6.996 -13.806 -6.005 1.00 77.06 253 PRO A N 1
ATOM 2011 C CA . PRO A 1 253 ? 7.930 -14.429 -5.063 1.00 77.06 253 PRO A CA 1
ATOM 2012 C C . PRO A 1 253 ? 7.865 -13.749 -3.689 1.00 77.06 253 PRO A C 1
ATOM 2014 O O . PRO A 1 253 ? 7.632 -12.536 -3.594 1.00 77.06 253 PRO A O 1
ATOM 2017 N N . GLN A 1 254 ? 8.099 -14.523 -2.624 1.00 83.50 254 GLN A N 1
ATOM 2018 C CA . GLN A 1 254 ? 8.062 -14.005 -1.253 1.00 83.50 254 GLN A CA 1
ATOM 2019 C C . GLN A 1 254 ? 9.055 -12.856 -1.068 1.00 83.50 254 GLN A C 1
ATOM 2021 O O . GLN A 1 254 ? 10.273 -13.037 -1.087 1.00 83.50 254 GLN A O 1
ATOM 2026 N N . SER A 1 255 ? 8.529 -11.653 -0.875 1.00 83.81 255 SER A N 1
ATOM 2027 C CA . SER A 1 255 ? 9.322 -10.446 -0.658 1.00 83.81 255 SER A CA 1
ATOM 2028 C C . SER A 1 255 ? 8.524 -9.432 0.149 1.00 83.81 255 SER A C 1
ATOM 2030 O O . SER A 1 255 ? 7.318 -9.571 0.335 1.00 83.81 255 SER A O 1
ATOM 2032 N N . GLY A 1 256 ? 9.189 -8.423 0.702 1.00 86.62 256 GLY A N 1
ATOM 2033 C CA . GLY A 1 256 ? 8.510 -7.448 1.543 1.00 86.62 256 GLY A CA 1
ATOM 2034 C C . GLY A 1 256 ? 9.427 -6.772 2.540 1.00 86.62 256 GLY A C 1
ATOM 2035 O O . GLY A 1 256 ? 10.654 -6.919 2.492 1.00 86.62 256 GLY A O 1
ATOM 2036 N N . ILE A 1 257 ? 8.802 -6.036 3.450 1.00 89.75 257 ILE A N 1
ATOM 2037 C CA . ILE A 1 257 ? 9.475 -5.263 4.486 1.00 89.75 257 ILE A CA 1
ATOM 2038 C C . ILE A 1 257 ? 8.780 -5.419 5.833 1.00 89.75 257 ILE A C 1
ATOM 2040 O O . ILE A 1 257 ? 7.551 -5.383 5.923 1.00 89.75 257 ILE A O 1
ATOM 2044 N N . TYR A 1 258 ? 9.589 -5.535 6.880 1.00 93.38 258 TYR A N 1
ATOM 2045 C CA . TYR A 1 258 ? 9.161 -5.532 8.270 1.00 93.38 258 TYR A CA 1
ATOM 2046 C C . TYR A 1 258 ? 9.685 -4.282 8.973 1.00 93.38 258 TYR A C 1
ATOM 2048 O O . TYR A 1 258 ? 10.876 -3.979 8.905 1.00 93.38 258 TYR A O 1
ATOM 2056 N N . ALA A 1 259 ? 8.802 -3.566 9.660 1.00 93.12 259 ALA A N 1
ATOM 2057 C CA . ALA A 1 259 ? 9.139 -2.373 10.418 1.00 93.12 259 ALA A CA 1
ATOM 2058 C C . ALA A 1 259 ? 8.650 -2.519 11.872 1.00 93.12 259 ALA A C 1
ATOM 2060 O O . ALA A 1 259 ? 7.451 -2.340 12.123 1.00 93.12 259 ALA A O 1
ATOM 2061 N N . PRO A 1 260 ? 9.532 -2.860 12.833 1.00 93.75 260 PRO A N 1
ATOM 2062 C CA . PRO A 1 260 ? 9.159 -2.943 14.240 1.00 93.75 260 PRO A CA 1
ATOM 2063 C C . PRO A 1 260 ? 8.810 -1.558 14.785 1.00 93.75 260 PRO A C 1
ATOM 2065 O O . PRO A 1 260 ? 9.369 -0.545 14.351 1.00 93.75 260 PRO A O 1
ATOM 2068 N N . MET A 1 261 ? 7.872 -1.523 15.733 1.00 91.50 261 MET A N 1
ATOM 2069 C CA . MET A 1 261 ? 7.416 -0.318 16.431 1.00 91.50 261 MET A CA 1
ATOM 2070 C C . MET A 1 261 ? 7.188 0.864 15.479 1.00 91.50 261 MET A C 1
ATOM 2072 O O . MET A 1 261 ? 7.647 1.987 15.695 1.00 91.50 261 MET A O 1
ATOM 2076 N N . THR A 1 262 ? 6.518 0.596 14.358 1.00 89.75 262 THR A N 1
ATOM 2077 C CA . THR A 1 262 ? 6.306 1.551 13.268 1.00 89.75 262 THR A CA 1
ATOM 2078 C C . THR A 1 262 ? 4.902 1.393 12.694 1.00 89.75 262 THR A C 1
ATOM 2080 O O . THR A 1 262 ? 4.359 0.293 12.623 1.00 89.75 262 THR A O 1
ATOM 2083 N N . SER A 1 263 ? 4.284 2.496 12.262 1.00 85.81 263 SER A N 1
ATOM 2084 C CA . SER A 1 263 ? 2.995 2.464 11.563 1.00 85.81 263 SER A CA 1
ATOM 2085 C C . SER A 1 263 ? 3.162 2.272 10.059 1.00 85.81 263 SER A C 1
ATOM 2087 O O . SER A 1 263 ? 4.090 2.812 9.454 1.00 85.81 263 SER A O 1
ATOM 2089 N N . GLY A 1 264 ? 2.207 1.580 9.428 1.00 82.06 264 GLY A N 1
ATOM 2090 C CA . GLY A 1 264 ? 2.177 1.436 7.967 1.00 82.06 264 GLY A CA 1
ATOM 2091 C C . GLY A 1 264 ? 2.209 2.785 7.244 1.00 82.06 264 GLY A C 1
ATOM 2092 O O . GLY A 1 264 ? 2.905 2.935 6.245 1.00 82.06 264 GLY A O 1
ATOM 2093 N N . ARG A 1 265 ? 1.576 3.818 7.824 1.00 80.19 265 ARG A N 1
ATOM 2094 C CA . ARG A 1 265 ? 1.643 5.193 7.311 1.00 80.19 265 ARG A CA 1
ATOM 2095 C C . ARG A 1 265 ? 3.079 5.710 7.226 1.00 80.19 265 ARG A C 1
ATOM 2097 O O . ARG A 1 265 ? 3.442 6.261 6.195 1.00 80.19 265 ARG A O 1
ATOM 2104 N N . ARG A 1 266 ? 3.893 5.527 8.277 1.00 79.56 266 ARG A N 1
ATOM 2105 C CA . ARG A 1 266 ? 5.303 5.961 8.289 1.00 79.56 266 ARG A CA 1
ATOM 2106 C C . ARG A 1 266 ? 6.128 5.222 7.243 1.00 79.56 266 ARG A C 1
ATOM 2108 O O . ARG A 1 266 ? 6.950 5.849 6.590 1.00 79.56 266 ARG A O 1
ATOM 2115 N N . VAL A 1 267 ? 5.870 3.929 7.049 1.00 79.06 267 VAL A N 1
ATOM 2116 C CA . VAL A 1 267 ? 6.529 3.128 6.008 1.00 79.06 267 VAL A CA 1
ATOM 2117 C C . VAL A 1 267 ? 6.180 3.645 4.610 1.00 79.06 267 VAL A C 1
ATOM 2119 O O . VAL A 1 267 ? 7.074 3.901 3.809 1.00 79.06 267 VAL A O 1
ATOM 2122 N N . MET A 1 268 ? 4.893 3.861 4.329 1.00 72.88 268 MET A N 1
ATOM 2123 C CA . MET A 1 268 ? 4.412 4.305 3.013 1.00 72.88 268 MET A CA 1
ATOM 2124 C C . MET A 1 268 ? 4.925 5.696 2.623 1.00 72.88 268 MET A C 1
ATOM 2126 O O . MET A 1 268 ? 5.166 5.954 1.446 1.00 72.88 268 MET A O 1
ATOM 2130 N N . VAL A 1 269 ? 5.099 6.589 3.603 1.00 67.31 269 VAL A N 1
ATOM 2131 C CA . VAL A 1 269 ? 5.646 7.941 3.392 1.00 67.31 269 VAL A CA 1
ATOM 2132 C C . VAL A 1 269 ? 7.157 8.019 3.638 1.00 67.31 269 VAL A C 1
ATOM 2134 O O . VAL A 1 269 ? 7.679 9.115 3.814 1.00 67.31 269 VAL A O 1
ATOM 2137 N N . GLY A 1 270 ? 7.865 6.887 3.698 1.00 65.94 270 GLY A N 1
ATOM 2138 C CA . GLY A 1 270 ? 9.327 6.883 3.809 1.00 65.94 270 GLY A CA 1
AT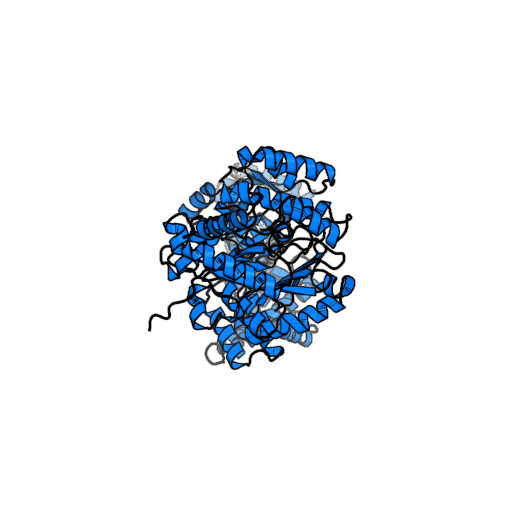OM 2139 C C . GLY A 1 270 ? 9.891 7.504 5.091 1.00 65.94 270 GLY A C 1
ATOM 2140 O O . GLY A 1 270 ? 11.058 7.868 5.121 1.00 65.94 270 GLY A O 1
ATOM 2141 N N . ALA A 1 271 ? 9.076 7.646 6.141 1.00 71.25 271 ALA A N 1
ATOM 2142 C CA . ALA A 1 271 ? 9.433 8.256 7.430 1.00 71.25 271 ALA A CA 1
ATOM 2143 C C . ALA A 1 271 ? 9.749 7.211 8.522 1.00 71.25 271 ALA A C 1
ATOM 2145 O O . ALA A 1 271 ? 9.714 7.497 9.728 1.00 71.25 271 ALA A O 1
ATOM 2146 N N . ALA A 1 272 ? 9.945 5.955 8.118 1.00 75.75 272 ALA A N 1
ATOM 2147 C CA . ALA A 1 272 ? 10.336 4.858 8.990 1.00 75.75 272 ALA A CA 1
ATOM 2148 C C . ALA A 1 272 ? 11.849 4.625 8.869 1.00 75.75 272 ALA A C 1
ATOM 2150 O O . ALA A 1 272 ? 12.337 4.347 7.778 1.00 75.75 272 ALA A O 1
ATOM 2151 N N . LYS A 1 273 ? 12.578 4.712 9.991 1.00 72.38 273 LYS A N 1
ATOM 2152 C CA . LYS A 1 273 ? 14.030 4.455 10.046 1.00 72.38 273 LYS A CA 1
ATOM 2153 C C . LYS A 1 273 ? 14.347 2.958 10.061 1.00 72.38 273 LYS A C 1
ATOM 2155 O O . LYS A 1 273 ? 15.198 2.481 9.320 1.00 72.38 273 LYS A O 1
ATOM 2160 N N . ASN A 1 274 ? 13.630 2.215 10.902 1.00 84.06 274 ASN A N 1
ATOM 2161 C CA . ASN A 1 274 ? 13.855 0.790 11.121 1.00 84.06 274 ASN A CA 1
ATOM 2162 C C . ASN A 1 274 ? 12.966 -0.016 10.177 1.00 84.06 274 ASN A C 1
ATOM 2164 O O . ASN A 1 274 ? 11.892 -0.474 10.560 1.00 84.06 274 ASN A O 1
ATOM 2168 N N . VAL A 1 275 ? 13.401 -0.137 8.925 1.00 86.69 275 VAL A N 1
ATOM 2169 C CA . VAL A 1 275 ? 12.737 -0.953 7.906 1.00 86.69 275 VAL A CA 1
ATOM 2170 C C . VAL A 1 275 ? 13.703 -2.039 7.464 1.00 86.69 275 VAL A C 1
ATOM 2172 O O . VAL A 1 275 ? 14.767 -1.761 6.916 1.00 86.69 275 VAL A O 1
ATOM 2175 N N . PHE A 1 276 ? 13.324 -3.285 7.701 1.00 88.44 276 PHE A N 1
ATOM 2176 C CA . PHE A 1 276 ? 14.134 -4.457 7.414 1.00 88.44 276 PHE A CA 1
ATOM 2177 C C . PHE A 1 276 ? 13.532 -5.249 6.262 1.00 88.44 276 PHE A C 1
ATOM 2179 O O . PHE A 1 276 ? 12.314 -5.276 6.080 1.00 88.44 276 PHE A O 1
ATOM 2186 N N . SER A 1 277 ? 14.380 -5.921 5.485 1.00 88.81 277 SER A N 1
ATOM 2187 C CA . SER A 1 277 ? 13.902 -6.847 4.461 1.00 88.81 277 SER A CA 1
ATOM 2188 C C . SER A 1 277 ? 13.166 -8.027 5.095 1.00 88.81 277 SER A C 1
ATOM 2190 O O . SER A 1 277 ? 13.455 -8.429 6.228 1.00 88.81 277 SER A O 1
ATOM 2192 N N . LEU A 1 278 ? 12.247 -8.627 4.336 1.00 89.62 278 LEU A N 1
ATOM 2193 C CA . LEU A 1 278 ? 11.561 -9.847 4.757 1.00 89.62 278 LEU A CA 1
ATOM 2194 C C . LEU A 1 278 ? 12.546 -10.973 5.119 1.00 89.62 278 LEU A C 1
ATOM 2196 O O . LEU A 1 278 ? 12.328 -11.686 6.093 1.00 89.62 278 LEU A O 1
ATOM 2200 N N . ASP A 1 279 ? 13.662 -11.090 4.394 1.00 89.06 279 ASP A N 1
ATOM 2201 C CA . ASP A 1 279 ? 14.714 -12.072 4.682 1.00 89.06 279 ASP A CA 1
ATOM 2202 C C . ASP A 1 279 ? 15.380 -11.855 6.043 1.00 89.06 279 ASP A C 1
ATOM 2204 O O . ASP A 1 279 ? 15.659 -12.820 6.757 1.00 89.06 279 ASP A O 1
ATOM 2208 N N . PHE A 1 280 ? 15.636 -10.601 6.417 1.00 91.06 280 PHE A N 1
ATOM 2209 C CA . PHE A 1 280 ? 16.222 -10.283 7.715 1.00 91.06 280 PHE A CA 1
ATOM 2210 C C . PHE A 1 280 ? 15.216 -10.526 8.849 1.00 91.06 280 PHE A C 1
ATOM 2212 O O . PHE A 1 280 ? 15.576 -11.089 9.882 1.00 91.06 280 PHE A O 1
ATOM 2219 N N . PHE A 1 281 ? 13.934 -10.210 8.632 1.00 92.81 281 PHE A N 1
ATOM 2220 C CA . PHE A 1 281 ? 12.854 -10.564 9.559 1.00 92.81 281 PHE A CA 1
ATOM 2221 C C . PHE A 1 281 ? 12.749 -12.081 9.771 1.00 92.81 281 PHE A C 1
ATOM 2223 O O . PHE A 1 281 ? 12.754 -12.545 10.910 1.00 92.81 281 PHE A O 1
ATOM 2230 N N . LYS A 1 282 ? 12.753 -12.846 8.672 1.00 93.75 282 LYS A N 1
ATOM 2231 C CA . LYS A 1 282 ? 12.694 -14.313 8.646 1.00 93.75 282 LYS A CA 1
ATOM 2232 C C . LYS A 1 282 ? 13.872 -14.982 9.358 1.00 93.75 282 LYS A C 1
ATOM 2234 O O . LYS A 1 282 ? 13.684 -16.031 9.964 1.00 93.75 282 LYS A O 1
ATOM 2239 N N . LYS A 1 283 ? 15.087 -14.438 9.228 1.00 93.62 283 LYS A N 1
ATOM 2240 C CA . LYS A 1 283 ? 16.322 -15.094 9.699 1.00 93.62 283 LYS A CA 1
ATOM 2241 C C . LYS A 1 283 ? 16.822 -14.589 11.050 1.00 93.62 283 LYS A C 1
ATOM 2243 O O . LYS A 1 283 ? 17.486 -15.352 11.742 1.00 93.62 283 LYS A O 1
ATOM 2248 N N . VAL A 1 284 ? 16.559 -13.326 11.394 1.00 93.44 284 VAL A N 1
ATOM 2249 C CA . VAL A 1 284 ? 17.247 -12.642 12.503 1.00 93.44 284 VAL A CA 1
ATOM 2250 C C . VAL A 1 284 ? 16.285 -12.058 13.531 1.00 93.44 284 VAL A C 1
ATOM 2252 O O . VAL A 1 284 ? 16.503 -12.272 14.715 1.00 93.44 284 VAL A O 1
ATOM 2255 N N . ILE A 1 285 ? 15.246 -11.322 13.113 1.00 91.38 285 ILE A N 1
ATOM 2256 C CA . ILE A 1 285 ? 14.446 -10.527 14.063 1.00 91.38 285 ILE A CA 1
ATOM 2257 C C . ILE A 1 285 ? 13.444 -11.391 14.841 1.00 91.38 285 ILE A C 1
ATOM 2259 O O . ILE A 1 285 ? 13.553 -11.498 16.054 1.00 91.38 285 ILE A O 1
ATOM 2263 N N . GLU A 1 286 ? 12.467 -11.998 14.159 1.00 91.44 286 GLU A N 1
ATOM 2264 C CA . GLU A 1 286 ? 11.416 -12.812 14.799 1.00 91.44 286 GLU A CA 1
ATOM 2265 C C . GLU A 1 286 ? 11.056 -14.026 13.908 1.00 91.44 286 GLU A C 1
ATOM 2267 O O . GLU A 1 286 ? 9.964 -14.081 13.326 1.00 91.44 286 GLU A O 1
ATOM 2272 N N . PRO A 1 287 ? 11.956 -15.023 13.759 1.00 95.00 287 PRO A N 1
ATOM 2273 C CA . PRO A 1 287 ? 11.759 -16.154 12.841 1.00 95.00 287 PRO A CA 1
ATOM 2274 C C . PRO A 1 287 ? 10.486 -16.971 13.108 1.00 95.00 287 PRO A C 1
ATOM 2276 O O . PRO A 1 287 ? 9.842 -17.461 12.178 1.00 95.00 287 PRO A O 1
ATOM 2279 N N . GLU A 1 288 ? 10.110 -17.115 14.380 1.00 95.31 288 GLU A N 1
ATOM 2280 C CA . GLU A 1 288 ? 8.918 -17.863 14.784 1.00 95.31 288 GLU A CA 1
ATOM 2281 C C . GLU A 1 288 ? 7.633 -17.126 14.393 1.00 95.31 288 GLU A C 1
ATOM 2283 O O . GLU A 1 288 ? 6.720 -17.719 13.818 1.00 95.31 288 GLU A O 1
ATOM 2288 N N . LEU A 1 289 ? 7.582 -15.810 14.622 1.00 95.38 289 LEU A N 1
ATOM 2289 C CA . LEU A 1 289 ? 6.452 -14.981 14.211 1.00 95.38 289 LEU A CA 1
ATOM 2290 C C . LEU A 1 289 ? 6.304 -14.960 12.687 1.00 95.38 289 LEU A C 1
ATOM 2292 O O . LEU A 1 289 ? 5.188 -15.070 12.181 1.00 95.38 289 LEU A O 1
ATOM 2296 N N . TYR A 1 290 ? 7.419 -14.883 11.952 1.00 95.88 290 TYR A N 1
ATOM 2297 C CA . TYR A 1 290 ? 7.411 -15.030 10.498 1.00 95.88 290 TYR A CA 1
ATOM 2298 C C . TYR A 1 290 ? 6.758 -16.351 10.079 1.00 95.88 290 TYR A C 1
ATOM 2300 O O . TYR A 1 290 ? 5.834 -16.336 9.267 1.00 95.88 290 TYR A O 1
ATOM 2308 N N . ARG A 1 291 ? 7.181 -17.486 10.658 1.00 95.38 291 ARG A N 1
ATOM 2309 C CA . ARG A 1 291 ? 6.610 -18.803 10.328 1.00 95.38 291 ARG A CA 1
ATOM 2310 C C . ARG A 1 291 ? 5.104 -18.837 10.582 1.00 95.38 291 ARG A C 1
ATOM 2312 O O . ARG A 1 291 ? 4.349 -19.247 9.704 1.00 95.38 291 ARG A O 1
ATOM 2319 N N . GLN A 1 292 ? 4.662 -18.319 11.727 1.00 95.00 292 GLN A N 1
ATOM 2320 C CA . GLN A 1 292 ? 3.239 -18.238 12.062 1.00 95.00 292 GLN A CA 1
ATOM 2321 C C . GLN A 1 292 ? 2.451 -17.378 11.071 1.00 95.00 292 GLN A C 1
ATOM 2323 O O . GLN A 1 292 ? 1.341 -17.749 10.700 1.00 95.00 292 GLN A O 1
ATOM 2328 N N . ILE A 1 293 ? 3.008 -16.252 10.623 1.00 96.38 293 ILE A N 1
ATOM 2329 C CA . ILE A 1 293 ? 2.381 -15.401 9.606 1.00 96.38 293 ILE A CA 1
ATOM 2330 C C . ILE A 1 293 ? 2.263 -16.151 8.278 1.00 96.38 293 ILE A C 1
ATOM 2332 O O . ILE A 1 293 ? 1.196 -16.150 7.667 1.00 96.38 293 ILE A O 1
ATOM 2336 N N . ILE A 1 294 ? 3.323 -16.820 7.830 1.00 94.56 294 ILE A N 1
ATOM 2337 C CA . ILE A 1 294 ? 3.279 -17.565 6.570 1.00 94.56 294 ILE A CA 1
ATOM 2338 C C . ILE A 1 294 ? 2.222 -18.677 6.631 1.00 94.56 294 ILE A C 1
ATOM 2340 O O . ILE A 1 294 ? 1.337 -18.736 5.778 1.00 94.56 294 ILE A O 1
ATOM 2344 N N . GLU A 1 295 ? 2.252 -19.503 7.675 1.00 93.38 295 GLU A N 1
ATOM 2345 C CA . GLU A 1 295 ? 1.374 -20.670 7.805 1.00 93.38 295 GLU A CA 1
ATOM 2346 C C . GLU A 1 295 ? -0.089 -20.304 8.074 1.00 93.38 295 GLU A C 1
ATOM 2348 O O . GLU A 1 295 ? -0.990 -20.908 7.493 1.00 93.38 295 GLU A O 1
ATOM 2353 N N . LYS A 1 296 ? -0.341 -19.332 8.961 1.00 93.06 296 LYS A N 1
ATOM 2354 C CA . LYS A 1 296 ? -1.695 -19.017 9.447 1.00 93.06 296 LYS A CA 1
ATOM 2355 C C . LYS A 1 296 ? -2.366 -17.872 8.702 1.00 93.06 296 LYS A C 1
ATOM 2357 O O . LYS A 1 296 ? -3.566 -17.688 8.871 1.00 93.06 296 LYS A O 1
ATOM 2362 N N . LEU A 1 297 ? -1.623 -17.088 7.922 1.00 94.81 297 LEU A N 1
ATOM 2363 C CA . LEU A 1 297 ? -2.165 -15.950 7.179 1.00 94.81 297 LEU A CA 1
ATOM 2364 C C . LEU A 1 297 ? -1.879 -16.042 5.685 1.00 94.81 297 LEU A C 1
ATOM 2366 O O . LEU A 1 297 ? -2.824 -16.034 4.901 1.00 94.81 297 LEU A O 1
ATOM 2370 N N . VAL A 1 298 ? -0.613 -16.145 5.278 1.00 94.25 298 VAL A N 1
ATOM 2371 C CA . VAL A 1 298 ? -0.258 -16.072 3.851 1.00 94.25 298 VAL A CA 1
ATOM 2372 C C . VAL A 1 298 ? -0.787 -17.284 3.089 1.00 94.25 298 VAL A C 1
ATOM 2374 O O . VAL A 1 298 ? -1.503 -17.110 2.107 1.00 94.25 298 VAL A O 1
ATOM 2377 N N . HIS A 1 299 ? -0.508 -18.506 3.550 1.00 92.88 299 HIS A N 1
ATOM 2378 C CA . HIS A 1 299 ? -0.946 -19.719 2.853 1.00 92.88 299 HIS A CA 1
ATOM 2379 C C . HIS A 1 299 ? -2.477 -19.815 2.706 1.00 92.88 299 HIS A C 1
ATOM 2381 O O . HIS A 1 299 ? -2.933 -20.069 1.591 1.00 92.88 299 HIS A O 1
ATOM 2387 N N . PRO A 1 300 ? -3.300 -19.594 3.756 1.00 94.75 300 PRO A N 1
ATOM 2388 C CA . PRO A 1 300 ? -4.755 -19.598 3.608 1.00 94.75 300 PRO A CA 1
ATOM 2389 C C . PRO A 1 300 ? -5.262 -18.556 2.610 1.00 94.75 300 PRO A C 1
ATOM 2391 O O . PRO A 1 300 ? -6.103 -18.876 1.777 1.00 94.75 300 PRO A O 1
ATOM 2394 N N . VAL A 1 301 ? -4.721 -17.334 2.661 1.00 95.31 301 VAL A N 1
ATOM 2395 C CA . VAL A 1 301 ? -5.122 -16.256 1.748 1.00 95.31 301 VAL A CA 1
ATOM 2396 C C . VAL A 1 301 ? -4.769 -16.604 0.304 1.00 95.31 301 VAL A C 1
ATOM 2398 O O . VAL A 1 301 ? -5.622 -16.502 -0.567 1.00 95.31 301 VAL A O 1
ATOM 2401 N N . VAL A 1 302 ? -3.550 -17.074 0.035 1.00 94.19 302 VAL A N 1
ATOM 2402 C CA . VAL A 1 302 ? -3.139 -17.441 -1.330 1.00 94.19 302 VAL A CA 1
ATOM 2403 C C . VAL A 1 302 ? -3.964 -18.615 -1.867 1.00 94.19 302 VAL A C 1
ATOM 2405 O O . VAL A 1 302 ? -4.327 -18.609 -3.041 1.00 94.19 302 VAL A O 1
ATOM 2408 N N . ARG A 1 303 ? -4.303 -19.607 -1.034 1.00 91.94 303 ARG A N 1
ATOM 2409 C CA . ARG A 1 303 ? -5.160 -20.734 -1.446 1.00 91.94 303 ARG A CA 1
ATOM 2410 C C . ARG A 1 303 ? -6.570 -20.293 -1.825 1.00 91.94 303 ARG A C 1
ATOM 2412 O O . ARG A 1 303 ? -7.119 -20.828 -2.784 1.00 91.94 303 ARG A O 1
ATOM 2419 N N . GLU A 1 304 ? -7.131 -19.337 -1.090 1.00 91.81 304 GLU A N 1
ATOM 2420 C CA . GLU A 1 304 ? -8.443 -18.763 -1.396 1.00 91.81 304 GLU A CA 1
ATOM 2421 C C . GLU A 1 304 ? -8.398 -17.926 -2.682 1.00 91.81 304 GLU A C 1
ATOM 2423 O O . GLU A 1 304 ? -9.266 -18.045 -3.545 1.00 91.81 304 GLU A O 1
ATOM 2428 N N . GLU A 1 305 ? -7.359 -17.104 -2.848 1.00 91.19 305 GLU A N 1
ATOM 2429 C CA . GLU A 1 305 ? -7.243 -16.211 -4.004 1.00 91.19 305 GLU A CA 1
ATOM 2430 C C . GLU A 1 305 ? -6.798 -16.923 -5.286 1.00 91.19 305 GLU A C 1
ATOM 2432 O O . GLU A 1 305 ? -7.148 -16.480 -6.380 1.00 91.19 305 GLU A O 1
ATOM 2437 N N . LYS A 1 306 ? -6.019 -18.009 -5.176 1.00 91.62 306 LYS A N 1
ATOM 2438 C CA . LYS A 1 306 ? -5.343 -18.679 -6.304 1.00 91.62 306 LYS A CA 1
ATOM 2439 C C . LYS A 1 306 ? -4.592 -17.698 -7.216 1.00 91.62 306 LYS A C 1
ATOM 2441 O O . LYS A 1 306 ? -4.552 -17.857 -8.441 1.00 91.62 306 LYS A O 1
ATOM 2446 N N . GLU A 1 307 ? -4.027 -16.655 -6.621 1.00 90.81 307 GLU A N 1
ATOM 2447 C CA . GLU A 1 307 ? -3.301 -15.566 -7.273 1.00 90.81 307 GLU A CA 1
ATOM 2448 C C . GLU A 1 307 ? -2.142 -15.117 -6.377 1.00 90.81 307 GLU A C 1
ATOM 2450 O O . GLU A 1 307 ? -2.200 -15.300 -5.157 1.00 90.81 307 GLU A O 1
ATOM 2455 N N . PRO A 1 308 ? -1.108 -14.470 -6.938 1.00 91.50 308 PRO A N 1
ATOM 2456 C CA . PRO A 1 308 ? -0.141 -13.735 -6.141 1.00 91.50 308 PRO A CA 1
ATOM 2457 C C . PRO A 1 308 ? -0.853 -12.603 -5.389 1.00 91.50 308 PRO A C 1
ATOM 2459 O O . PRO A 1 308 ? -1.514 -11.751 -5.985 1.00 91.50 308 PRO A O 1
ATOM 2462 N N . VAL A 1 309 ? -0.717 -12.593 -4.067 1.00 91.69 309 VAL A N 1
ATOM 2463 C CA . VAL A 1 309 ? -1.349 -11.620 -3.165 1.00 91.69 309 VAL A CA 1
ATOM 2464 C C . VAL A 1 309 ? -0.308 -10.688 -2.554 1.00 91.69 309 VAL A C 1
ATOM 2466 O O . VAL A 1 309 ? 0.760 -11.142 -2.129 1.00 91.69 309 VAL A O 1
ATOM 2469 N N . SER A 1 310 ? -0.652 -9.401 -2.474 1.00 90.12 310 SER A N 1
ATOM 2470 C CA . SER A 1 310 ? 0.016 -8.397 -1.642 1.00 90.12 310 SER A CA 1
ATOM 2471 C C . SER A 1 310 ? -0.784 -8.166 -0.358 1.00 90.12 310 SER A C 1
ATOM 2473 O O . SER A 1 310 ? -2.009 -8.019 -0.399 1.00 90.12 310 SER A O 1
ATOM 2475 N N . MET A 1 311 ? -0.101 -8.159 0.785 1.00 92.19 311 MET A N 1
ATOM 2476 C CA . MET A 1 311 ? -0.691 -8.162 2.122 1.00 92.19 311 MET A CA 1
ATOM 2477 C C . MET A 1 311 ? -0.079 -7.066 2.999 1.00 92.19 311 MET A C 1
ATOM 2479 O O . MET A 1 311 ? 1.131 -6.836 2.988 1.00 92.19 311 MET A O 1
ATOM 2483 N N . GLU A 1 312 ? -0.918 -6.424 3.810 1.00 93.38 312 GLU A N 1
ATOM 2484 C CA . GLU A 1 312 ? -0.494 -5.571 4.922 1.00 93.38 312 GLU A CA 1
ATOM 2485 C C . GLU A 1 312 ? -0.973 -6.192 6.231 1.00 93.38 312 GLU A C 1
ATOM 2487 O O . GLU A 1 312 ? -2.162 -6.493 6.406 1.00 93.38 312 GLU A O 1
ATOM 2492 N N . ILE A 1 313 ? -0.035 -6.375 7.154 1.00 96.69 313 ILE A N 1
ATOM 2493 C CA . ILE A 1 313 ? -0.246 -7.046 8.430 1.00 96.69 313 ILE A CA 1
ATOM 2494 C C . ILE A 1 313 ? 0.202 -6.103 9.546 1.00 96.69 313 ILE A C 1
ATOM 2496 O O . ILE A 1 313 ? 1.342 -5.634 9.578 1.00 96.69 313 ILE A O 1
ATOM 2500 N N . ALA A 1 314 ? -0.714 -5.824 10.469 1.00 97.19 314 ALA A N 1
ATOM 2501 C CA . ALA A 1 314 ? -0.417 -5.134 11.715 1.00 97.19 314 ALA A CA 1
ATOM 2502 C C . ALA A 1 314 ? -0.076 -6.173 12.784 1.00 97.19 314 ALA A C 1
ATOM 2504 O O . ALA A 1 314 ? -0.845 -7.105 12.999 1.00 97.19 314 ALA A O 1
ATOM 2505 N N . ILE A 1 315 ? 1.056 -6.014 13.455 1.00 97.75 315 ILE A N 1
ATOM 2506 C CA . ILE A 1 315 ? 1.464 -6.857 14.575 1.00 97.75 315 ILE A CA 1
ATOM 2507 C C . ILE A 1 315 ? 1.296 -6.031 15.845 1.00 97.75 315 ILE A C 1
ATOM 2509 O O . ILE A 1 315 ? 1.879 -4.954 15.961 1.00 97.75 315 ILE A O 1
ATOM 2513 N N . GLU A 1 316 ? 0.478 -6.524 16.766 1.00 96.69 316 GLU A N 1
ATOM 2514 C CA . GLU A 1 316 ? 0.230 -5.911 18.073 1.00 96.69 316 GLU A CA 1
ATOM 2515 C C . GLU A 1 316 ? 0.569 -6.945 19.146 1.00 96.69 316 GLU A C 1
ATOM 2517 O O . GLU A 1 316 ? -0.067 -8.001 19.203 1.00 96.69 316 GLU A O 1
ATOM 2522 N N . GLU A 1 317 ? 1.589 -6.666 19.961 1.00 94.50 317 GLU A N 1
ATOM 2523 C CA . GLU A 1 317 ? 2.057 -7.546 21.044 1.00 94.50 317 GLU A CA 1
ATOM 2524 C C . GLU A 1 317 ? 2.283 -9.000 20.578 1.00 94.50 317 GLU A C 1
ATOM 2526 O O . GLU A 1 317 ? 1.791 -9.967 21.166 1.00 94.50 317 GLU A O 1
ATOM 2531 N N . GLY A 1 318 ? 2.985 -9.161 19.449 1.00 95.25 318 GLY A N 1
ATOM 2532 C CA . GLY A 1 318 ? 3.308 -10.459 18.850 1.00 95.25 318 GLY A CA 1
ATOM 2533 C C . GLY A 1 318 ? 2.140 -11.160 18.149 1.00 95.25 318 GLY A C 1
ATOM 2534 O O . GLY A 1 318 ? 2.302 -12.287 17.685 1.00 95.25 318 GLY A O 1
ATOM 2535 N N . LYS A 1 319 ? 0.963 -10.530 18.045 1.00 96.50 319 LYS A N 1
ATOM 2536 C CA . LYS A 1 319 ? -0.210 -11.093 17.358 1.00 96.50 319 LYS A CA 1
ATOM 2537 C C . LYS A 1 319 ? -0.384 -10.439 15.985 1.00 96.50 319 LYS A C 1
ATOM 2539 O O . LYS A 1 319 ? -0.604 -9.228 15.931 1.00 96.50 319 LYS A O 1
ATOM 2544 N N . PRO A 1 320 ? -0.304 -11.199 14.877 1.00 97.25 320 PRO A N 1
ATOM 2545 C CA . PRO A 1 320 ? -0.480 -10.648 13.542 1.00 97.25 320 PRO A CA 1
ATOM 2546 C C . PRO A 1 320 ? -1.962 -10.517 13.182 1.00 97.25 320 PRO A C 1
ATOM 2548 O O . PRO A 1 320 ? -2.758 -11.430 13.405 1.00 97.25 320 PRO A O 1
ATOM 2551 N N . TYR A 1 321 ? -2.312 -9.393 12.565 1.00 97.81 321 TYR A N 1
ATOM 2552 C CA . TYR A 1 321 ? -3.649 -9.082 12.085 1.00 97.81 321 TYR A CA 1
ATOM 2553 C C . TYR A 1 321 ? -3.609 -8.653 10.621 1.00 97.81 321 TYR A C 1
ATOM 2555 O O . TYR A 1 321 ? -2.921 -7.694 10.264 1.00 97.81 321 TYR A O 1
ATOM 2563 N N . LEU A 1 322 ? -4.383 -9.327 9.775 1.00 97.19 322 LEU A N 1
ATOM 2564 C CA . LEU A 1 322 ? -4.530 -8.966 8.371 1.00 97.19 322 LEU A CA 1
ATOM 2565 C C . LEU A 1 322 ? -5.424 -7.729 8.244 1.00 97.19 322 LEU A C 1
ATOM 2567 O O . LEU A 1 322 ? -6.612 -7.772 8.565 1.00 97.19 322 LEU A O 1
ATOM 2571 N N . ILE A 1 323 ? -4.852 -6.627 7.761 1.00 94.25 323 ILE A N 1
ATOM 2572 C CA . ILE A 1 323 ? -5.566 -5.351 7.589 1.00 94.25 323 ILE A CA 1
ATOM 2573 C C . ILE A 1 323 ? -5.787 -4.988 6.118 1.00 94.25 323 ILE A C 1
ATOM 2575 O O . ILE A 1 323 ? -6.606 -4.118 5.814 1.00 94.25 323 ILE A O 1
ATOM 2579 N N . GLN A 1 324 ? -5.081 -5.653 5.202 1.00 90.88 324 GLN A N 1
ATOM 2580 C CA . GLN A 1 324 ? -5.300 -5.559 3.764 1.00 90.88 324 GLN A CA 1
ATOM 2581 C C . GLN A 1 324 ? -4.741 -6.799 3.069 1.00 90.88 324 GLN A C 1
ATOM 2583 O O . GLN A 1 324 ? -3.636 -7.231 3.380 1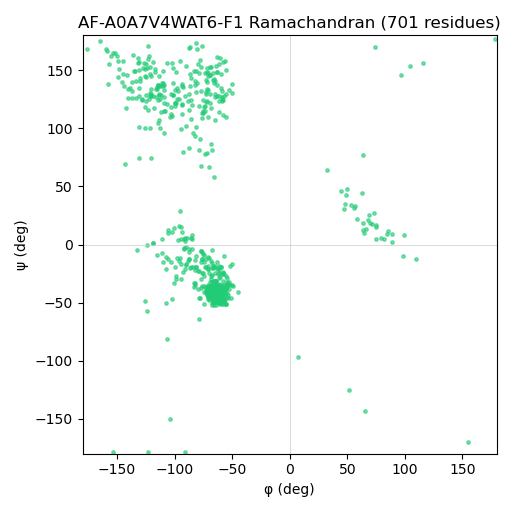.00 90.88 324 GLN A O 1
ATOM 2588 N N . ALA A 1 325 ? -5.479 -7.327 2.100 1.00 90.12 325 ALA A N 1
ATOM 2589 C CA . ALA A 1 325 ? -4.974 -8.282 1.124 1.00 90.12 325 ALA A CA 1
ATOM 2590 C C . ALA A 1 325 ? -5.681 -8.038 -0.208 1.00 90.12 325 ALA A C 1
ATOM 2592 O O . ALA A 1 325 ? -6.880 -7.753 -0.232 1.00 90.12 325 ALA A O 1
ATOM 2593 N N . GLY A 1 326 ? -4.934 -8.129 -1.299 1.00 86.12 326 GLY A N 1
ATOM 2594 C CA . GLY A 1 326 ? -5.469 -7.999 -2.646 1.00 86.12 326 GLY A CA 1
ATOM 2595 C C . GLY A 1 326 ? -4.479 -8.499 -3.693 1.00 86.12 326 GLY A C 1
ATOM 2596 O O . GLY A 1 326 ? -3.348 -8.848 -3.341 1.00 86.12 326 GLY A O 1
ATOM 2597 N N . PRO A 1 327 ? -4.886 -8.527 -4.972 1.00 80.69 327 PRO A N 1
ATOM 2598 C CA . PRO A 1 327 ? -4.018 -8.958 -6.058 1.00 80.69 327 PRO A CA 1
ATOM 2599 C C . PRO A 1 327 ? -2.699 -8.189 -6.034 1.00 80.69 327 PRO A C 1
ATOM 2601 O O . PRO A 1 327 ? -2.686 -6.960 -5.888 1.00 80.69 327 PRO A O 1
ATOM 2604 N N . ALA A 1 328 ? -1.593 -8.914 -6.159 1.00 83.88 328 ALA A N 1
ATOM 2605 C CA . ALA A 1 328 ? -0.292 -8.300 -6.313 1.00 83.88 328 ALA A CA 1
ATOM 2606 C C . ALA A 1 328 ? -0.237 -7.540 -7.640 1.00 83.88 328 ALA A C 1
ATOM 2608 O O . ALA A 1 328 ? -0.566 -8.084 -8.695 1.00 83.88 328 ALA A O 1
ATOM 2609 N N . MET A 1 329 ? 0.200 -6.284 -7.579 1.00 75.75 329 MET A N 1
ATOM 2610 C CA . MET A 1 329 ? 0.629 -5.576 -8.776 1.00 75.75 329 MET A CA 1
ATOM 2611 C C . MET A 1 329 ? 2.005 -6.108 -9.124 1.00 75.75 329 MET A C 1
ATOM 2613 O O . MET A 1 329 ? 2.921 -5.953 -8.331 1.00 75.75 329 MET A O 1
ATOM 2617 N N . LEU A 1 330 ? 2.092 -6.804 -10.249 1.00 75.06 330 LEU A N 1
ATOM 2618 C CA . LEU A 1 330 ? 3.315 -7.410 -10.749 1.00 75.06 330 LEU A CA 1
ATOM 2619 C C . LEU A 1 330 ? 3.475 -7.006 -12.205 1.00 75.06 330 LEU A C 1
ATOM 2621 O O . LEU A 1 330 ? 2.489 -6.956 -12.951 1.00 75.06 330 LEU A O 1
ATOM 2625 N N . SER A 1 331 ? 4.713 -6.777 -12.640 1.00 69.00 331 SER A N 1
ATOM 2626 C CA . SER A 1 331 ? 4.980 -6.710 -14.075 1.00 69.00 331 SER A CA 1
ATOM 2627 C C . SER A 1 331 ? 4.550 -8.020 -14.764 1.00 69.00 331 SER A C 1
ATOM 2629 O O . SER A 1 331 ? 4.518 -9.076 -14.123 1.00 69.00 331 SER A O 1
ATOM 2631 N N . PRO A 1 332 ? 4.271 -8.009 -16.083 1.00 71.25 332 PRO A N 1
ATOM 2632 C CA . PRO A 1 332 ? 4.013 -9.229 -16.855 1.00 71.25 332 PRO A CA 1
ATOM 2633 C C . PRO A 1 332 ? 5.008 -10.362 -16.558 1.00 71.25 332 PRO A C 1
ATOM 2635 O O . PRO A 1 332 ? 4.627 -11.519 -16.394 1.00 71.25 332 PRO A O 1
ATOM 2638 N N . MET A 1 333 ? 6.285 -9.998 -16.426 1.00 71.19 333 MET A N 1
ATOM 2639 C CA . MET A 1 333 ? 7.375 -10.907 -16.101 1.00 71.19 333 MET A CA 1
ATOM 2640 C C . MET A 1 333 ? 7.232 -11.526 -14.707 1.00 71.19 333 MET A C 1
ATOM 2642 O O . MET A 1 333 ? 7.329 -12.742 -14.541 1.00 71.19 333 MET A O 1
ATOM 2646 N N . GLU A 1 334 ? 7.040 -10.687 -13.693 1.00 75.00 334 GLU A N 1
ATOM 2647 C CA . GLU A 1 334 ? 6.932 -11.127 -12.301 1.00 75.00 334 GLU A CA 1
ATOM 2648 C C . GLU A 1 334 ? 5.662 -11.937 -12.073 1.00 75.00 334 GLU A C 1
ATOM 2650 O O . GLU A 1 334 ? 5.709 -12.938 -11.366 1.00 75.00 334 GLU A O 1
ATOM 2655 N N . TYR A 1 335 ? 4.563 -11.586 -12.745 1.00 82.94 335 TYR A N 1
ATOM 2656 C CA . TYR A 1 335 ? 3.327 -12.353 -12.684 1.00 82.94 335 TYR A CA 1
ATOM 2657 C C . TYR A 1 335 ? 3.510 -13.766 -13.244 1.00 82.94 335 TYR A C 1
ATOM 2659 O O . TYR A 1 335 ? 3.103 -14.729 -12.604 1.00 82.94 335 TYR A O 1
ATOM 2667 N N . VAL A 1 336 ? 4.171 -13.929 -14.398 1.00 78.38 336 VAL A N 1
ATOM 2668 C CA . VAL A 1 336 ? 4.454 -15.267 -14.951 1.00 78.38 336 VAL A CA 1
ATOM 2669 C C . VAL A 1 336 ? 5.342 -16.082 -14.008 1.00 78.38 336 VAL A C 1
ATOM 2671 O O . VAL A 1 336 ? 5.059 -17.255 -13.766 1.00 78.38 336 VAL A O 1
ATOM 2674 N N . LYS A 1 337 ? 6.382 -15.468 -13.427 1.00 80.31 337 LYS A N 1
ATOM 2675 C CA . LYS A 1 337 ? 7.236 -16.130 -12.424 1.00 80.31 337 LYS A CA 1
ATOM 2676 C C . LYS A 1 337 ? 6.425 -16.580 -11.209 1.00 80.31 337 LYS A C 1
ATOM 2678 O O . LYS A 1 337 ? 6.567 -17.721 -10.781 1.00 80.31 337 LYS A O 1
ATOM 2683 N N . ALA A 1 338 ? 5.548 -15.714 -10.712 1.00 87.69 338 ALA A N 1
ATOM 2684 C CA . ALA A 1 338 ? 4.681 -15.998 -9.581 1.00 87.69 338 ALA A CA 1
ATOM 2685 C C . ALA A 1 338 ? 3.671 -17.118 -9.891 1.00 87.69 338 ALA A C 1
ATOM 2687 O O . ALA A 1 338 ? 3.481 -18.014 -9.079 1.00 87.69 338 ALA A O 1
ATOM 2688 N N . VAL A 1 339 ? 3.076 -17.132 -11.089 1.00 87.81 339 VAL A N 1
ATOM 2689 C CA . VAL A 1 339 ? 2.180 -18.211 -11.546 1.00 87.81 339 VAL A CA 1
ATOM 2690 C C . VAL A 1 339 ? 2.903 -19.559 -11.599 1.00 87.81 339 VAL A C 1
ATOM 2692 O O . VAL A 1 339 ? 2.347 -20.559 -11.155 1.00 87.81 339 VAL A O 1
ATOM 2695 N N . ASN A 1 340 ? 4.144 -19.595 -12.090 1.00 82.56 340 ASN A N 1
ATOM 2696 C CA . ASN A 1 340 ? 4.939 -20.828 -12.122 1.00 82.56 340 ASN A CA 1
ATOM 2697 C C . ASN A 1 340 ? 5.292 -21.332 -10.709 1.00 82.56 340 ASN A C 1
ATOM 2699 O O . ASN A 1 340 ? 5.426 -22.534 -10.494 1.00 82.56 340 ASN A O 1
ATOM 2703 N N . GLU A 1 341 ? 5.462 -20.428 -9.741 1.00 87.88 341 GLU A N 1
ATOM 2704 C CA . GLU A 1 341 ? 5.678 -20.786 -8.335 1.00 87.88 341 GLU A CA 1
ATOM 2705 C C . GLU A 1 341 ? 4.398 -21.357 -7.709 1.00 87.88 341 GLU A C 1
ATOM 2707 O O . GLU A 1 341 ? 4.442 -22.440 -7.132 1.00 87.88 341 GLU A O 1
ATOM 2712 N N . LEU A 1 342 ? 3.244 -20.720 -7.942 1.00 90.62 342 LEU A N 1
ATOM 2713 C CA . LEU A 1 342 ? 1.934 -21.224 -7.504 1.00 90.62 342 LEU A CA 1
ATOM 2714 C C . LEU A 1 342 ? 1.619 -22.626 -8.055 1.00 90.62 342 LEU A C 1
ATOM 2716 O O . LEU A 1 342 ? 1.046 -23.455 -7.348 1.00 90.62 342 LEU A O 1
ATOM 2720 N N . GLU A 1 343 ? 1.972 -22.888 -9.316 1.00 87.81 343 GLU A N 1
ATOM 2721 C CA . GLU A 1 343 ? 1.835 -24.203 -9.959 1.00 87.81 343 GLU A CA 1
ATOM 2722 C C . GLU A 1 343 ? 2.751 -25.241 -9.298 1.00 87.81 343 GLU A C 1
ATOM 2724 O O . GLU A 1 343 ? 2.305 -26.334 -8.953 1.00 87.81 343 GLU A O 1
ATOM 2729 N N . ARG A 1 344 ? 4.015 -24.881 -9.038 1.00 86.81 344 ARG A N 1
ATOM 2730 C CA . ARG A 1 344 ? 4.990 -25.752 -8.362 1.00 86.81 344 ARG A CA 1
ATOM 2731 C C . ARG A 1 344 ? 4.576 -26.105 -6.934 1.00 86.81 344 ARG A C 1
ATOM 2733 O O . ARG A 1 344 ? 4.829 -27.219 -6.486 1.00 86.81 344 ARG A O 1
ATOM 2740 N N . GLU A 1 345 ? 3.953 -25.168 -6.227 1.00 86.44 345 GLU A N 1
ATOM 2741 C CA . GLU A 1 345 ? 3.414 -25.378 -4.879 1.00 86.44 345 GLU A CA 1
ATOM 2742 C C . GLU A 1 345 ? 2.081 -26.151 -4.871 1.00 86.44 345 GLU A C 1
ATOM 2744 O O . GLU A 1 345 ? 1.568 -26.487 -3.802 1.00 86.44 345 GLU A O 1
ATOM 2749 N N . GLY A 1 346 ? 1.508 -26.447 -6.044 1.00 86.69 346 GLY A N 1
ATOM 2750 C CA . GLY A 1 346 ? 0.240 -27.165 -6.178 1.00 86.69 346 GLY A CA 1
ATOM 2751 C C . GLY A 1 346 ? -0.990 -26.348 -5.769 1.00 86.69 346 GLY A C 1
ATOM 2752 O O . GLY A 1 346 ? -2.050 -26.922 -5.520 1.00 86.69 346 GLY A O 1
ATOM 2753 N N . ILE A 1 347 ? -0.872 -25.018 -5.681 1.00 91.38 347 ILE A N 1
ATOM 2754 C CA . ILE A 1 347 ? -1.987 -24.113 -5.351 1.00 91.38 347 ILE A CA 1
ATOM 2755 C C . ILE A 1 347 ? -2.937 -23.965 -6.546 1.00 91.38 347 ILE A C 1
ATOM 2757 O O . ILE A 1 347 ? -4.155 -23.866 -6.376 1.00 91.38 347 ILE A O 1
ATOM 2761 N N . ILE A 1 348 ? -2.375 -23.970 -7.754 1.00 89.94 348 ILE A N 1
ATOM 2762 C CA . ILE A 1 348 ? -3.106 -23.993 -9.023 1.00 89.94 348 ILE A CA 1
ATOM 2763 C C . ILE A 1 348 ? -2.654 -25.191 -9.854 1.00 89.94 348 ILE A C 1
ATOM 2765 O O . ILE A 1 348 ? -1.519 -25.647 -9.727 1.00 89.94 348 ILE A O 1
ATOM 2769 N N . ASN A 1 349 ? -3.538 -25.698 -10.711 1.00 82.50 349 ASN A N 1
ATOM 2770 C CA . ASN A 1 349 ? -3.189 -26.785 -11.631 1.00 82.50 349 ASN A CA 1
ATOM 2771 C C . ASN A 1 349 ? -2.584 -26.263 -12.950 1.00 82.50 349 ASN A C 1
ATOM 2773 O O . ASN A 1 349 ? -2.666 -25.073 -13.261 1.00 82.50 349 ASN A O 1
ATOM 2777 N N . GLU A 1 350 ? -2.023 -27.173 -13.750 1.00 78.44 350 GLU A N 1
ATOM 2778 C CA . GLU A 1 350 ? -1.365 -26.854 -15.026 1.00 78.44 350 GLU A CA 1
ATOM 2779 C C . GLU A 1 350 ? -2.282 -26.100 -16.003 1.00 78.44 350 GLU A C 1
ATOM 2781 O O . GLU A 1 350 ? -1.880 -25.116 -16.626 1.00 78.44 350 GLU A O 1
ATOM 2786 N N . ALA A 1 351 ? -3.555 -26.498 -16.094 1.00 78.81 351 ALA A N 1
ATOM 2787 C CA . ALA A 1 351 ? -4.525 -25.844 -16.969 1.00 78.81 351 ALA A CA 1
ATOM 2788 C C . ALA A 1 351 ? -4.830 -24.398 -16.526 1.00 78.81 351 ALA A C 1
ATOM 2790 O O . ALA A 1 351 ? -4.924 -23.487 -17.357 1.00 78.81 351 ALA A O 1
ATOM 2791 N N . GLU A 1 352 ? -4.965 -24.160 -15.217 1.00 85.19 352 GLU A N 1
ATOM 2792 C CA . GLU A 1 352 ? -5.137 -22.826 -14.634 1.00 85.19 352 GLU A CA 1
ATOM 2793 C C . GLU A 1 352 ? -3.894 -21.956 -14.872 1.00 85.19 352 GLU A C 1
ATOM 2795 O O . GLU A 1 352 ? -4.031 -20.801 -15.293 1.00 85.19 352 GLU A O 1
ATOM 2800 N N . ALA A 1 353 ? -2.699 -22.509 -14.657 1.00 83.56 353 ALA A N 1
ATOM 2801 C CA . ALA A 1 353 ? -1.428 -21.825 -14.858 1.00 83.56 353 ALA A CA 1
ATOM 2802 C C . ALA A 1 353 ? -1.213 -21.448 -16.335 1.00 83.56 353 ALA A C 1
ATOM 2804 O O . ALA A 1 353 ? -0.937 -20.286 -16.646 1.00 83.56 353 ALA A O 1
ATOM 2805 N N . ALA A 1 354 ? -1.458 -22.377 -17.266 1.00 75.81 354 ALA A N 1
ATOM 2806 C CA . ALA A 1 354 ? -1.384 -22.133 -18.706 1.00 75.81 354 ALA A CA 1
ATOM 2807 C C . ALA A 1 354 ? -2.340 -21.013 -19.155 1.00 75.81 354 ALA A C 1
ATOM 2809 O O . ALA A 1 354 ? -1.955 -20.125 -19.924 1.00 75.81 354 ALA A O 1
ATOM 2810 N N . ARG A 1 355 ? -3.574 -20.992 -18.630 1.00 82.31 355 ARG A N 1
ATOM 2811 C CA . ARG A 1 355 ? -4.545 -19.924 -18.914 1.00 82.31 355 ARG A CA 1
ATOM 2812 C C . ARG A 1 355 ? -4.052 -18.557 -18.428 1.00 82.31 355 ARG A C 1
ATOM 2814 O O . ARG A 1 355 ? -4.160 -17.582 -19.172 1.00 82.31 355 ARG A O 1
ATOM 2821 N N . LYS A 1 356 ? -3.507 -18.481 -17.209 1.00 85.81 356 LYS A N 1
ATOM 2822 C CA . LYS A 1 356 ? -2.967 -17.238 -16.627 1.00 85.81 356 LYS A CA 1
ATOM 2823 C C . LYS A 1 356 ? -1.752 -16.730 -17.407 1.00 85.81 356 LYS A C 1
ATOM 2825 O O . LYS A 1 356 ? -1.723 -15.558 -17.773 1.00 85.81 356 LYS A O 1
ATOM 2830 N N . ARG A 1 357 ? -0.808 -17.611 -17.765 1.00 78.62 357 ARG A N 1
ATOM 2831 C CA . ARG A 1 357 ? 0.343 -17.279 -18.630 1.00 78.62 357 ARG A CA 1
ATOM 2832 C C . ARG A 1 357 ? -0.106 -16.698 -19.976 1.00 78.62 357 ARG A C 1
ATOM 2834 O O . ARG A 1 357 ? 0.371 -15.643 -20.394 1.00 78.62 357 ARG A O 1
ATOM 2841 N N . LYS A 1 358 ? -1.088 -17.333 -20.626 1.00 70.25 358 LYS A N 1
ATOM 2842 C CA . LYS A 1 358 ? -1.637 -16.879 -21.915 1.00 70.25 358 LYS A CA 1
ATOM 2843 C C . LYS A 1 358 ? -2.314 -15.507 -21.831 1.00 70.25 358 LYS A C 1
ATOM 2845 O O . LYS A 1 358 ? -2.209 -14.729 -22.777 1.00 70.25 358 LYS A O 1
ATOM 2850 N N . ALA A 1 359 ? -2.985 -15.192 -20.721 1.00 70.94 359 ALA A N 1
ATOM 2851 C CA . ALA A 1 359 ? -3.614 -13.885 -20.522 1.00 70.94 359 ALA A CA 1
ATOM 2852 C C . ALA A 1 359 ? -2.582 -12.742 -20.514 1.00 70.94 359 ALA A C 1
ATOM 2854 O O . ALA A 1 359 ? -2.835 -11.682 -21.085 1.00 70.94 359 ALA A O 1
ATOM 2855 N N . VAL A 1 360 ? -1.388 -12.982 -19.961 1.00 68.19 360 VAL A N 1
ATOM 2856 C CA . VAL A 1 360 ? -0.286 -12.007 -19.973 1.00 68.19 360 VAL A CA 1
ATOM 2857 C C . VAL A 1 360 ? 0.262 -11.775 -21.383 1.00 68.19 360 VAL A C 1
ATOM 2859 O O . VAL A 1 360 ? 0.537 -10.636 -21.745 1.00 68.19 360 VAL A O 1
ATOM 2862 N N . GLN A 1 361 ? 0.357 -12.814 -22.223 1.00 55.09 361 GLN A N 1
ATOM 2863 C CA . GLN A 1 361 ? 0.866 -12.688 -23.603 1.00 55.09 361 GLN A CA 1
ATOM 2864 C C . GLN A 1 361 ? 0.040 -11.736 -24.482 1.00 55.09 361 GLN A C 1
ATOM 2866 O O . GLN A 1 361 ? 0.560 -11.150 -25.432 1.00 55.09 361 GLN A O 1
ATOM 2871 N N . GLN A 1 362 ? -1.256 -11.592 -24.197 1.00 48.00 362 GLN A N 1
ATOM 2872 C CA . GLN A 1 362 ? -2.140 -10.702 -24.955 1.00 48.00 362 GLN A CA 1
ATOM 2873 C C . GLN A 1 362 ? -1.881 -9.221 -24.640 1.00 48.00 362 GLN A C 1
ATOM 2875 O O . GLN A 1 362 ? -2.205 -8.343 -25.444 1.00 48.00 362 GLN A O 1
ATOM 2880 N N . VAL A 1 363 ? -1.243 -8.939 -23.503 1.00 53.50 363 VAL A N 1
ATOM 2881 C CA . VAL A 1 363 ? -0.823 -7.605 -23.093 1.00 53.50 363 VAL A CA 1
ATOM 2882 C C . VAL A 1 363 ? 0.512 -7.310 -23.787 1.00 53.50 363 VAL A C 1
ATOM 2884 O O . VAL A 1 363 ? 1.575 -7.688 -23.308 1.00 53.50 363 VAL A O 1
ATOM 2887 N N . LYS A 1 364 ? 0.464 -6.658 -24.962 1.00 49.72 364 LYS A N 1
ATOM 2888 C CA . LYS A 1 364 ? 1.636 -6.232 -25.764 1.00 49.72 364 LYS A CA 1
ATOM 2889 C C . LYS A 1 364 ? 2.478 -5.151 -25.058 1.00 49.72 364 LYS A C 1
ATOM 2891 O O . LYS A 1 364 ? 2.658 -4.055 -25.584 1.00 49.72 364 LYS A O 1
ATOM 2896 N N . VAL A 1 365 ? 2.984 -5.419 -23.862 1.00 53.88 365 VAL A N 1
ATOM 2897 C CA . VAL A 1 365 ? 3.916 -4.532 -23.168 1.00 53.88 365 VAL A CA 1
ATOM 2898 C C . VAL A 1 365 ? 5.321 -5.014 -23.495 1.00 53.88 365 VAL A C 1
ATOM 2900 O O . VAL A 1 365 ? 5.808 -5.992 -22.938 1.00 53.88 365 VAL A O 1
ATOM 2903 N N . SER A 1 366 ? 5.960 -4.347 -24.455 1.00 57.50 366 SER A N 1
ATOM 2904 C CA . SER A 1 366 ? 7.391 -4.528 -24.693 1.00 57.50 366 SER A CA 1
ATOM 2905 C C . SER A 1 366 ? 8.148 -3.884 -23.538 1.00 57.50 366 SER A C 1
ATOM 2907 O O . SER A 1 366 ? 8.168 -2.659 -23.426 1.00 57.50 366 SER A O 1
ATOM 2909 N N . THR A 1 367 ? 8.769 -4.694 -22.688 1.00 67.56 367 THR A N 1
ATOM 2910 C CA . THR A 1 367 ? 9.805 -4.218 -21.773 1.00 67.56 367 THR A CA 1
ATOM 2911 C C . THR A 1 367 ? 11.129 -4.137 -22.524 1.00 67.56 367 THR A C 1
ATOM 2913 O O . THR A 1 367 ? 11.383 -4.872 -23.483 1.00 67.56 367 THR A O 1
ATOM 2916 N N . TYR A 1 368 ? 11.967 -3.193 -22.115 1.00 79.44 368 TYR A N 1
ATOM 2917 C CA . TYR A 1 368 ? 13.291 -2.996 -22.684 1.00 79.44 368 TYR A CA 1
ATOM 2918 C C . TYR A 1 368 ? 14.335 -3.123 -21.585 1.00 79.44 368 TYR A C 1
ATOM 2920 O O . TYR A 1 368 ? 14.061 -2.819 -20.423 1.00 79.44 368 TYR A O 1
ATOM 2928 N N . LYS A 1 369 ? 15.543 -3.518 -21.972 1.00 83.81 369 LYS A N 1
ATOM 2929 C CA . LYS A 1 369 ? 16.740 -3.475 -21.132 1.00 83.81 369 LYS A CA 1
ATOM 2930 C C . LYS A 1 369 ? 17.816 -2.644 -21.814 1.00 83.81 369 LYS A C 1
ATOM 2932 O O . LYS A 1 369 ? 17.761 -2.428 -23.028 1.00 83.81 369 LYS A O 1
ATOM 2937 N N . ILE A 1 370 ? 18.783 -2.167 -21.036 1.00 85.38 370 ILE A N 1
ATOM 2938 C CA . ILE A 1 370 ? 19.943 -1.467 -21.592 1.00 85.38 370 ILE A CA 1
ATOM 2939 C C . ILE A 1 370 ? 20.664 -2.404 -22.559 1.00 85.38 370 ILE A C 1
ATOM 2941 O O . ILE A 1 370 ? 20.920 -3.566 -22.240 1.00 85.38 370 ILE A O 1
ATOM 2945 N N . ASN A 1 371 ? 20.972 -1.890 -23.747 1.00 83.56 371 ASN A N 1
ATOM 2946 C CA . ASN A 1 371 ? 21.748 -2.611 -24.737 1.00 83.56 371 ASN A CA 1
ATOM 2947 C C . ASN A 1 371 ? 23.194 -2.772 -24.231 1.00 83.56 371 ASN A C 1
ATOM 2949 O O . ASN A 1 371 ? 23.880 -1.759 -24.078 1.00 83.56 371 ASN A O 1
ATOM 2953 N N . PRO A 1 372 ? 23.693 -4.003 -24.006 1.00 76.88 372 PRO A N 1
ATOM 2954 C CA . PRO A 1 372 ? 25.062 -4.220 -23.532 1.00 76.88 372 PRO A CA 1
ATOM 2955 C C . PRO A 1 372 ? 26.137 -3.742 -24.526 1.00 76.88 372 PRO A C 1
ATOM 2957 O O . PRO A 1 372 ? 27.301 -3.581 -24.143 1.00 76.88 372 PRO A O 1
ATOM 2960 N N . ASN A 1 373 ? 25.749 -3.496 -25.783 1.00 74.81 373 ASN A N 1
ATOM 2961 C CA . ASN A 1 373 ? 26.623 -3.019 -26.854 1.00 74.81 373 ASN A CA 1
ATOM 2962 C C . ASN A 1 373 ? 26.727 -1.487 -26.912 1.00 74.81 373 ASN A C 1
ATOM 2964 O O . ASN A 1 373 ? 27.496 -0.962 -27.712 1.00 74.81 373 ASN A O 1
ATOM 2968 N N . VAL A 1 374 ? 25.982 -0.757 -26.077 1.00 77.19 374 VAL A N 1
ATOM 2969 C CA . VAL A 1 374 ? 26.085 0.704 -25.975 1.00 77.19 374 VAL A CA 1
ATOM 2970 C C . VAL A 1 374 ? 26.739 1.067 -24.650 1.00 77.19 374 VAL A C 1
ATOM 2972 O O . VAL A 1 374 ? 26.236 0.729 -23.580 1.00 77.19 374 VAL A O 1
ATOM 2975 N N . ASN A 1 375 ? 27.860 1.786 -24.716 1.00 81.44 375 ASN A N 1
ATOM 2976 C CA . ASN A 1 375 ? 28.524 2.288 -23.521 1.00 81.44 375 ASN A CA 1
ATOM 2977 C C . ASN A 1 375 ? 27.831 3.572 -23.042 1.00 81.44 375 ASN A C 1
ATOM 2979 O O . ASN A 1 375 ? 28.019 4.645 -23.615 1.00 81.44 375 ASN A O 1
ATOM 2983 N N . LEU A 1 376 ? 26.996 3.451 -22.012 1.00 88.94 376 LEU A N 1
ATOM 2984 C CA . LEU A 1 376 ? 26.276 4.572 -21.413 1.00 88.94 376 LEU A CA 1
ATOM 2985 C C . LEU A 1 376 ? 27.007 5.066 -20.160 1.00 88.94 376 LEU A C 1
ATOM 2987 O O . LEU A 1 376 ? 27.379 4.276 -19.293 1.00 88.94 376 LEU A O 1
ATOM 2991 N N . LYS A 1 377 ? 27.163 6.386 -20.016 1.00 91.69 377 LYS A N 1
ATOM 2992 C CA . LYS A 1 377 ? 27.762 6.979 -18.812 1.00 91.69 377 LYS A CA 1
ATOM 2993 C C . LYS A 1 377 ? 26.726 7.030 -17.689 1.00 91.69 377 LYS A C 1
ATOM 2995 O O . LYS A 1 377 ? 25.715 7.723 -17.815 1.00 91.69 377 LYS A O 1
ATOM 3000 N N . LEU A 1 378 ? 27.003 6.343 -16.579 1.00 94.06 378 LEU A N 1
ATOM 3001 C CA . LEU A 1 378 ? 26.199 6.423 -15.358 1.00 94.06 378 LEU A CA 1
ATOM 3002 C C . LEU A 1 378 ? 26.293 7.839 -14.767 1.00 94.06 378 LEU A C 1
ATOM 3004 O O . LEU A 1 378 ? 27.385 8.358 -14.548 1.00 94.06 378 LEU A O 1
ATOM 3008 N N . LEU A 1 379 ? 25.143 8.461 -14.521 1.00 94.62 379 LEU A N 1
ATOM 3009 C CA . LEU A 1 379 ? 25.028 9.792 -13.919 1.00 94.62 379 LEU A CA 1
ATOM 3010 C C . LEU A 1 379 ? 24.692 9.719 -12.431 1.00 94.62 379 LEU A C 1
ATOM 3012 O O . LEU A 1 379 ? 25.105 10.575 -11.656 1.00 94.62 379 LEU A O 1
ATOM 3016 N N . GLY A 1 380 ? 23.922 8.709 -12.034 1.00 92.75 380 GLY A N 1
ATOM 3017 C CA . GLY A 1 380 ? 23.536 8.505 -10.648 1.00 92.75 380 GLY A CA 1
ATOM 3018 C C . GLY A 1 380 ? 22.732 7.231 -10.455 1.00 92.75 380 GLY A C 1
ATOM 3019 O O . GLY A 1 380 ? 22.289 6.597 -11.416 1.00 92.75 380 GLY A O 1
ATOM 3020 N N . LYS A 1 381 ? 22.564 6.860 -9.187 1.00 92.94 381 LYS A N 1
ATOM 3021 C CA . LYS A 1 381 ? 21.889 5.634 -8.779 1.00 92.94 381 LYS A CA 1
ATOM 3022 C C . LYS A 1 381 ? 21.034 5.882 -7.543 1.00 92.94 381 LYS A C 1
ATOM 3024 O O . LYS A 1 381 ? 21.523 6.408 -6.546 1.00 92.94 381 LYS A O 1
ATOM 3029 N N . GLY A 1 382 ? 19.762 5.519 -7.642 1.00 89.50 382 GLY A N 1
ATOM 3030 C CA . GLY A 1 382 ? 18.821 5.435 -6.534 1.00 89.50 382 GLY A CA 1
ATOM 3031 C C . GLY A 1 382 ? 18.588 3.979 -6.132 1.00 89.50 382 GLY A C 1
ATOM 3032 O O . GLY A 1 382 ? 19.447 3.114 -6.299 1.00 89.50 382 GLY A O 1
ATOM 3033 N N . GLN A 1 383 ? 17.397 3.701 -5.620 1.00 85.56 383 GLN A N 1
ATOM 3034 C CA . GLN A 1 383 ? 16.916 2.356 -5.332 1.00 85.56 383 GLN A CA 1
ATOM 3035 C C . GLN A 1 383 ? 16.006 1.842 -6.462 1.00 85.56 383 GLN A C 1
ATOM 3037 O O . GLN A 1 383 ? 15.288 2.636 -7.084 1.00 85.56 383 GLN A O 1
ATOM 3042 N N . PRO A 1 384 ? 15.994 0.520 -6.711 1.00 83.88 384 PRO A N 1
ATOM 3043 C CA . PRO A 1 384 ? 15.048 -0.106 -7.628 1.00 83.88 384 PRO A CA 1
ATOM 3044 C C . PRO A 1 384 ? 13.590 0.135 -7.223 1.00 83.88 384 PRO A C 1
ATOM 3046 O O . PRO A 1 384 ? 13.204 -0.204 -6.100 1.00 83.88 384 PRO A O 1
ATOM 3049 N N . GLY A 1 385 ? 12.789 0.679 -8.142 1.00 83.38 385 GLY A N 1
ATOM 3050 C CA . GLY A 1 385 ? 11.345 0.860 -7.979 1.00 83.38 385 GLY A CA 1
ATOM 3051 C C . GLY A 1 385 ? 10.570 -0.145 -8.823 1.00 83.38 385 GLY A C 1
ATOM 3052 O O . GLY A 1 385 ? 10.153 -1.179 -8.313 1.00 83.38 385 GLY A O 1
ATOM 3053 N N . VAL A 1 386 ? 10.413 0.159 -10.114 1.00 82.25 386 VAL A N 1
ATOM 3054 C CA . VAL A 1 386 ? 9.735 -0.690 -11.110 1.00 82.25 386 VAL A CA 1
ATOM 3055 C C . VAL A 1 386 ? 10.713 -1.027 -12.223 1.00 82.25 386 VAL A C 1
ATOM 3057 O O . VAL A 1 386 ? 11.330 -0.131 -12.800 1.00 82.25 386 VAL A O 1
ATOM 3060 N N . SER A 1 387 ? 10.837 -2.318 -12.521 1.00 81.88 387 SER A N 1
ATOM 3061 C CA . SER A 1 387 ? 11.749 -2.858 -13.529 1.00 81.88 387 SER A CA 1
ATOM 3062 C C . SER A 1 387 ? 11.480 -2.350 -14.950 1.00 81.88 387 SER A C 1
ATOM 3064 O O . SER A 1 387 ? 10.363 -1.985 -15.312 1.00 81.88 387 SER A O 1
ATOM 3066 N N . GLY A 1 388 ? 12.527 -2.383 -15.775 1.00 82.75 388 GLY A N 1
ATOM 3067 C CA . GLY A 1 388 ? 12.497 -1.972 -17.177 1.00 82.75 388 GLY A CA 1
ATOM 3068 C C . GLY A 1 388 ? 13.389 -0.766 -17.444 1.00 82.75 388 GLY A C 1
ATOM 3069 O O . GLY A 1 388 ? 13.687 0.023 -16.545 1.00 82.75 388 GLY A O 1
ATOM 3070 N N . ALA A 1 389 ? 13.817 -0.630 -18.695 1.00 89.81 389 ALA A N 1
ATOM 3071 C CA . ALA A 1 389 ? 14.625 0.483 -19.156 1.00 89.81 389 ALA A CA 1
ATOM 3072 C C . ALA A 1 389 ? 13.869 1.358 -20.163 1.00 89.81 389 ALA A C 1
ATOM 3074 O O . ALA A 1 389 ? 13.071 0.874 -20.966 1.00 89.81 389 ALA A O 1
ATOM 3075 N N . MET A 1 390 ? 14.113 2.665 -20.124 1.00 92.56 390 MET A N 1
ATOM 3076 C CA . MET A 1 390 ? 13.453 3.639 -20.993 1.00 92.56 390 MET A CA 1
ATOM 3077 C C . MET A 1 390 ? 14.404 4.766 -21.383 1.00 92.56 390 MET A C 1
ATOM 3079 O O . MET A 1 390 ? 15.236 5.191 -20.589 1.00 92.56 390 MET A O 1
ATOM 3083 N N . VAL A 1 391 ? 14.227 5.283 -22.600 1.00 94.56 391 VAL A N 1
ATOM 3084 C CA . VAL A 1 391 ? 14.888 6.482 -23.121 1.00 94.56 391 VAL A CA 1
ATOM 3085 C C . VAL A 1 391 ? 13.858 7.600 -23.235 1.00 94.56 391 VAL A C 1
ATOM 3087 O O . VAL A 1 391 ? 12.837 7.438 -23.908 1.00 94.56 391 VAL A O 1
ATOM 3090 N N . GLY A 1 392 ? 14.135 8.761 -22.648 1.00 95.00 392 GLY A N 1
ATOM 3091 C CA . GLY A 1 392 ? 13.211 9.890 -22.698 1.00 95.00 392 GLY A CA 1
ATOM 3092 C C . GLY A 1 392 ? 13.859 11.239 -22.426 1.00 95.00 392 GLY A C 1
ATOM 3093 O O . GLY A 1 392 ? 15.011 11.336 -22.008 1.00 95.00 392 GLY A O 1
ATOM 3094 N N . ARG A 1 393 ? 13.092 12.293 -22.704 1.00 96.31 393 ARG A N 1
ATOM 3095 C CA . ARG A 1 393 ? 13.417 13.677 -22.359 1.00 96.31 393 ARG A CA 1
ATOM 3096 C C . ARG A 1 393 ? 13.246 13.885 -20.860 1.00 96.31 393 ARG A C 1
ATOM 3098 O O . ARG A 1 393 ? 12.185 13.559 -20.334 1.00 96.31 393 ARG A O 1
ATOM 3105 N N . LEU A 1 394 ? 14.231 14.486 -20.199 1.00 97.44 394 LEU A N 1
ATOM 3106 C CA . LEU A 1 394 ? 14.093 14.923 -18.813 1.00 97.44 394 LEU A CA 1
ATOM 3107 C C . LEU A 1 394 ? 13.002 15.998 -18.710 1.00 97.44 394 LEU A C 1
ATOM 3109 O O . LEU A 1 394 ? 13.056 17.014 -19.406 1.00 97.44 394 LEU A O 1
ATOM 3113 N N . ALA A 1 395 ? 12.040 15.799 -17.814 1.00 97.81 395 ALA A N 1
ATOM 3114 C CA . ALA A 1 395 ? 11.055 16.796 -17.413 1.00 97.81 395 ALA A CA 1
ATOM 3115 C C . ALA A 1 395 ? 10.981 16.879 -15.886 1.00 97.81 395 ALA A C 1
ATOM 3117 O O . ALA A 1 395 ? 11.195 15.884 -15.204 1.00 97.81 395 ALA A O 1
ATOM 3118 N N . THR A 1 396 ? 10.652 18.054 -15.360 1.00 96.25 396 THR A N 1
ATOM 3119 C CA . THR A 1 396 ? 10.553 18.331 -13.912 1.00 96.25 396 THR A CA 1
ATOM 3120 C C . THR A 1 396 ? 9.183 18.884 -13.511 1.00 96.25 396 THR A C 1
ATOM 3122 O O . THR A 1 396 ? 8.946 19.165 -12.343 1.00 96.25 396 THR A O 1
ATOM 3125 N N . SER A 1 397 ? 8.271 19.063 -14.475 1.00 93.19 397 SER A N 1
ATOM 3126 C CA . SER A 1 397 ? 6.940 19.633 -14.254 1.00 93.19 397 SER A CA 1
ATOM 3127 C C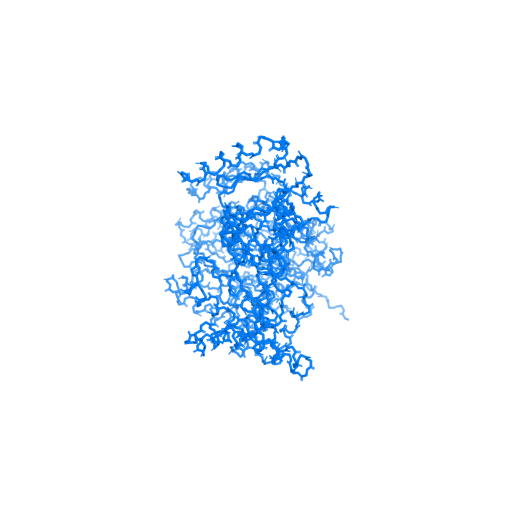 . SER A 1 397 ? 5.902 19.070 -15.224 1.00 93.19 397 SER A C 1
ATOM 3129 O O . SER A 1 397 ? 6.232 18.617 -16.327 1.00 93.19 397 SER A O 1
ATOM 3131 N N . LEU A 1 398 ? 4.624 19.159 -14.840 1.00 91.81 398 LEU A N 1
ATOM 3132 C CA . LEU A 1 398 ? 3.487 18.814 -15.698 1.00 91.81 398 LEU A CA 1
ATOM 3133 C C . LEU A 1 398 ? 3.534 19.564 -17.038 1.00 91.81 398 LEU A C 1
ATOM 3135 O O . LEU A 1 398 ? 3.329 18.969 -18.096 1.00 91.81 398 LEU A O 1
ATOM 3139 N N . GLU A 1 399 ? 3.851 20.856 -17.013 1.00 93.00 399 GLU A N 1
ATOM 3140 C CA . GLU A 1 399 ? 3.942 21.690 -18.213 1.00 93.00 399 GLU A CA 1
ATOM 3141 C C . GLU A 1 399 ? 5.031 21.201 -19.172 1.00 93.00 399 GLU A C 1
ATOM 3143 O O . GLU A 1 399 ? 4.786 21.070 -20.376 1.00 93.00 399 GLU A O 1
ATOM 3148 N N . ALA A 1 400 ? 6.216 20.867 -18.646 1.00 95.38 400 ALA A N 1
ATOM 3149 C CA . ALA A 1 400 ? 7.311 20.326 -19.441 1.00 95.38 400 ALA A CA 1
ATOM 3150 C C . ALA A 1 400 ? 6.920 18.988 -20.086 1.00 95.38 400 ALA A C 1
ATOM 3152 O O . ALA A 1 400 ? 7.138 18.798 -21.286 1.00 95.38 400 ALA A O 1
ATOM 3153 N N . VAL A 1 401 ? 6.271 18.097 -19.328 1.00 96.62 401 VAL A N 1
ATOM 3154 C CA . VAL A 1 401 ? 5.773 16.813 -19.842 1.00 96.62 401 VAL A CA 1
ATOM 3155 C C . VAL A 1 401 ? 4.784 17.033 -20.986 1.00 96.62 401 VAL A C 1
ATOM 3157 O O . VAL A 1 401 ? 4.961 16.482 -22.073 1.00 96.62 401 VAL A O 1
ATOM 3160 N N . LEU A 1 402 ? 3.768 17.880 -20.789 1.00 93.06 402 LEU A N 1
ATOM 3161 C CA . LEU A 1 402 ? 2.768 18.171 -21.820 1.00 93.06 402 LEU A CA 1
ATOM 3162 C C . LEU A 1 402 ? 3.399 18.799 -23.071 1.00 93.06 402 LEU A C 1
ATOM 3164 O O . LEU A 1 402 ? 3.003 18.466 -24.189 1.00 93.06 402 LEU A O 1
ATOM 3168 N N . ARG A 1 403 ? 4.399 19.672 -22.902 1.00 95.75 403 ARG A N 1
ATOM 3169 C CA . ARG A 1 403 ? 5.143 20.296 -24.005 1.00 95.75 403 ARG A CA 1
ATOM 3170 C C . ARG A 1 403 ? 5.885 19.267 -24.860 1.00 95.75 403 ARG A C 1
ATOM 3172 O O . ARG A 1 403 ? 5.829 19.366 -26.084 1.00 95.75 403 ARG A O 1
ATOM 3179 N N . PHE A 1 404 ? 6.560 18.293 -24.249 1.00 95.69 404 PHE A N 1
ATOM 3180 C CA . PHE A 1 404 ? 7.264 17.231 -24.981 1.00 95.69 404 PHE A CA 1
ATOM 3181 C C . PHE A 1 404 ? 6.293 16.224 -25.607 1.00 95.69 404 PHE A C 1
ATOM 3183 O O . PHE A 1 404 ? 6.452 15.847 -26.768 1.00 95.69 404 PHE A O 1
ATOM 3190 N N . LYS A 1 405 ? 5.208 15.880 -24.906 1.00 93.69 405 LYS A N 1
ATOM 3191 C CA . LYS A 1 405 ? 4.165 14.990 -25.435 1.00 93.69 405 LYS A CA 1
ATOM 3192 C C . LYS A 1 405 ? 3.437 15.549 -26.648 1.00 93.69 405 LYS A C 1
ATOM 3194 O O . LYS A 1 405 ? 3.169 14.796 -27.577 1.00 93.69 405 LYS A O 1
ATOM 3199 N N . LYS A 1 406 ? 3.189 16.863 -26.701 1.00 93.00 406 LYS A N 1
ATOM 3200 C CA . LYS A 1 406 ? 2.653 17.525 -27.908 1.00 93.00 406 LYS A CA 1
ATOM 3201 C C . LYS A 1 406 ? 3.539 17.323 -29.144 1.00 93.00 406 LYS A C 1
ATOM 3203 O O . LYS A 1 406 ? 3.037 17.397 -30.258 1.00 93.00 406 LYS A O 1
ATOM 3208 N N . LYS A 1 407 ? 4.836 17.060 -28.955 1.00 93.50 407 LYS A N 1
ATOM 3209 C CA . LYS A 1 407 ? 5.804 16.768 -30.024 1.00 93.50 407 LYS A CA 1
ATOM 3210 C C . LYS A 1 407 ? 5.983 15.266 -30.286 1.00 93.50 407 LYS A C 1
ATOM 3212 O O . LYS A 1 407 ? 6.855 14.899 -31.065 1.00 93.50 407 LYS A O 1
ATOM 3217 N N . GLY A 1 408 ? 5.209 14.404 -29.622 1.00 92.38 408 GLY A N 1
ATOM 3218 C CA . GLY A 1 408 ? 5.349 12.948 -29.711 1.00 92.38 408 GLY A CA 1
ATOM 3219 C C . GLY A 1 408 ? 6.624 12.400 -29.059 1.00 92.38 408 GLY A C 1
ATOM 3220 O O . GLY A 1 408 ? 7.038 11.288 -29.371 1.00 92.38 408 GLY A O 1
ATOM 3221 N N . GLU A 1 409 ? 7.281 13.165 -28.182 1.00 92.88 409 GLU A N 1
ATOM 3222 C CA . GLU A 1 409 ? 8.513 12.728 -27.520 1.00 92.88 409 GLU A CA 1
ATOM 3223 C C . GLU A 1 409 ? 8.216 11.916 -26.246 1.00 92.88 409 GLU A C 1
ATOM 3225 O O . GLU A 1 409 ? 7.290 12.227 -25.493 1.00 92.88 409 GLU A O 1
ATOM 3230 N N . ARG A 1 410 ? 9.045 10.895 -25.989 1.00 94.19 410 ARG A N 1
ATOM 3231 C CA . ARG A 1 410 ? 9.060 10.124 -24.734 1.00 94.19 410 ARG A CA 1
ATOM 3232 C C . ARG A 1 410 ? 9.616 10.971 -23.590 1.00 94.19 410 ARG A C 1
ATOM 3234 O O . ARG A 1 410 ? 10.545 11.749 -23.818 1.00 94.19 410 ARG A O 1
ATOM 3241 N N . VAL A 1 411 ? 9.103 10.801 -22.373 1.00 97.25 411 VAL A N 1
ATOM 3242 C CA . VAL A 1 411 ? 9.429 11.655 -21.220 1.00 97.25 411 VAL A CA 1
ATOM 3243 C C . VAL A 1 411 ? 9.806 10.834 -19.987 1.00 97.25 411 VAL A C 1
ATOM 3245 O O . VAL A 1 411 ? 9.103 9.893 -19.623 1.00 97.25 411 VAL A O 1
ATOM 3248 N N . ILE A 1 412 ? 10.891 11.242 -19.324 1.00 97.38 412 ILE A N 1
ATOM 3249 C CA . ILE A 1 412 ? 11.283 10.786 -17.987 1.00 97.38 412 ILE A CA 1
ATOM 3250 C C . ILE A 1 412 ? 11.039 11.944 -17.014 1.00 97.38 412 ILE A C 1
ATOM 3252 O O . ILE A 1 412 ? 11.669 12.999 -17.127 1.00 97.38 412 ILE A O 1
ATOM 3256 N N . LEU A 1 413 ? 10.111 11.758 -16.075 1.00 97.19 413 LEU A N 1
ATOM 3257 C CA . LEU A 1 413 ? 9.769 12.759 -15.065 1.00 97.19 413 LEU A CA 1
ATOM 3258 C C . LEU A 1 413 ? 10.669 12.615 -13.839 1.00 97.19 413 LEU A C 1
ATOM 3260 O O . LEU A 1 413 ? 10.673 11.571 -13.196 1.00 97.19 413 LEU A O 1
ATOM 3264 N N . PHE A 1 414 ? 11.367 13.682 -13.480 1.00 96.19 414 PHE A N 1
ATOM 3265 C CA . PHE A 1 414 ? 12.053 13.830 -12.204 1.00 96.19 414 PHE A CA 1
ATOM 3266 C C . PHE A 1 414 ? 11.145 14.610 -11.255 1.00 96.19 414 PHE A C 1
ATOM 3268 O O . PHE A 1 414 ? 10.728 15.718 -11.588 1.00 96.19 414 PHE A O 1
ATOM 3275 N N . SER A 1 415 ? 10.854 14.053 -10.080 1.00 92.12 415 SER A N 1
ATOM 3276 C CA . SER A 1 415 ? 10.083 14.739 -9.038 1.00 92.12 415 SER A CA 1
ATOM 3277 C C . SER A 1 415 ? 10.713 14.576 -7.657 1.00 92.12 415 SER A C 1
ATOM 3279 O O . SER A 1 415 ? 11.358 13.567 -7.360 1.00 92.12 415 SER A O 1
ATOM 3281 N N . ASP A 1 416 ? 10.530 15.582 -6.803 1.00 85.44 416 ASP A N 1
ATOM 3282 C CA . ASP A 1 416 ? 10.969 15.524 -5.412 1.00 85.44 416 ASP A CA 1
ATOM 3283 C C . ASP A 1 416 ? 10.130 14.520 -4.622 1.00 85.44 416 ASP A C 1
ATOM 3285 O O . ASP A 1 416 ? 10.669 13.828 -3.770 1.00 85.44 416 ASP A O 1
ATOM 3289 N N . LYS A 1 417 ? 8.830 14.409 -4.918 1.00 78.44 417 LYS A N 1
ATOM 3290 C CA . LYS A 1 417 ? 7.858 13.578 -4.196 1.00 78.44 417 LYS A CA 1
ATOM 3291 C C . LYS A 1 417 ? 6.726 13.087 -5.117 1.00 78.44 417 LYS A C 1
ATOM 3293 O O . LYS A 1 417 ? 6.487 13.676 -6.171 1.00 78.44 417 LYS A O 1
ATOM 3298 N N . PRO A 1 418 ? 5.978 12.045 -4.715 1.00 78.62 418 PRO A N 1
ATOM 3299 C CA . PRO A 1 418 ? 4.775 11.604 -5.419 1.00 78.62 418 PRO A CA 1
ATOM 3300 C C . PRO A 1 418 ? 3.579 12.512 -5.081 1.00 78.62 418 PRO A C 1
ATOM 3302 O O . PRO A 1 418 ? 2.781 12.196 -4.196 1.00 78.62 418 PRO A O 1
ATOM 3305 N N . ASP A 1 419 ? 3.472 13.669 -5.730 1.00 79.75 419 ASP A N 1
ATOM 3306 C CA . ASP A 1 419 ? 2.316 14.560 -5.591 1.00 79.75 419 ASP A CA 1
ATOM 3307 C C . ASP A 1 419 ? 1.208 14.276 -6.620 1.00 79.75 419 ASP A C 1
ATOM 3309 O O . ASP A 1 419 ? 1.290 13.343 -7.422 1.00 79.75 419 ASP A O 1
ATOM 3313 N N . GLU A 1 420 ? 0.139 15.070 -6.557 1.00 77.69 420 GLU A N 1
ATOM 3314 C CA . GLU A 1 420 ? -1.049 14.928 -7.401 1.00 77.69 420 GLU A CA 1
ATOM 3315 C C . GLU A 1 420 ? -0.722 14.949 -8.902 1.00 77.69 420 GLU A C 1
ATOM 3317 O O . GLU A 1 420 ? -1.304 14.182 -9.672 1.00 77.69 420 GLU A O 1
ATOM 3322 N N . ASP A 1 421 ? 0.236 15.781 -9.317 1.00 84.94 421 ASP A N 1
ATOM 3323 C CA . ASP A 1 421 ? 0.639 15.889 -10.715 1.00 84.94 421 ASP A CA 1
ATOM 3324 C C . ASP A 1 421 ? 1.416 14.651 -11.158 1.00 84.94 421 ASP A C 1
ATOM 3326 O O . ASP A 1 421 ? 1.161 14.129 -12.248 1.00 84.94 421 ASP A O 1
ATOM 3330 N N . VAL A 1 422 ? 2.298 14.118 -10.306 1.00 87.62 422 VAL A N 1
ATOM 3331 C CA . VAL A 1 422 ? 2.988 12.848 -10.577 1.00 87.62 422 VAL A CA 1
ATOM 3332 C C . VAL A 1 422 ? 1.980 11.707 -10.744 1.00 87.62 422 VAL A C 1
ATOM 3334 O O . VAL A 1 422 ? 2.043 10.987 -11.744 1.00 87.62 422 VAL A O 1
ATOM 3337 N N . TYR A 1 423 ? 1.012 11.564 -9.828 1.00 83.12 423 TYR A N 1
ATOM 3338 C CA . TYR A 1 423 ? -0.040 10.544 -9.953 1.00 83.12 423 TYR A CA 1
ATOM 3339 C C . TYR A 1 423 ? -0.838 10.722 -11.242 1.00 83.12 423 TYR A C 1
ATOM 3341 O O . TYR A 1 423 ? -1.027 9.764 -11.991 1.00 83.12 423 TYR A O 1
ATOM 3349 N N . ARG A 1 424 ? -1.265 11.951 -11.546 1.00 83.12 424 ARG A N 1
ATOM 3350 C CA . ARG A 1 424 ? -2.012 12.260 -12.768 1.00 83.12 424 ARG A CA 1
ATOM 3351 C C . ARG A 1 424 ? -1.233 11.865 -14.019 1.00 83.12 424 ARG A C 1
ATOM 3353 O O . ARG A 1 424 ? -1.814 11.309 -14.951 1.00 83.12 424 ARG A O 1
ATOM 3360 N N . LEU A 1 425 ? 0.065 12.146 -14.068 1.00 89.38 425 LEU A N 1
ATOM 3361 C CA . LEU A 1 425 ? 0.927 11.834 -15.206 1.00 89.38 425 LEU A CA 1
ATOM 3362 C C . LEU A 1 425 ? 1.133 10.330 -15.400 1.00 89.38 425 LEU A C 1
ATOM 3364 O O . LEU A 1 425 ? 1.050 9.856 -16.534 1.00 89.38 425 LEU A O 1
ATOM 3368 N N . VAL A 1 426 ? 1.347 9.590 -14.310 1.00 87.31 426 VAL A N 1
ATOM 3369 C CA . VAL A 1 426 ? 1.497 8.128 -14.335 1.00 87.31 426 VAL A CA 1
ATOM 3370 C C . VAL A 1 426 ? 0.183 7.448 -14.723 1.00 87.31 426 VAL A C 1
ATOM 3372 O O . VAL A 1 426 ? 0.160 6.681 -15.683 1.00 87.31 426 VAL A O 1
ATOM 3375 N N . LEU A 1 427 ? -0.930 7.792 -14.067 1.00 80.12 427 LEU A N 1
ATOM 3376 C CA . LEU A 1 427 ? -2.254 7.206 -14.332 1.00 80.12 427 LEU A CA 1
ATOM 3377 C C . LEU A 1 427 ? -2.768 7.511 -15.745 1.00 80.12 427 LEU A C 1
ATOM 3379 O O . LEU A 1 427 ? -3.430 6.682 -16.365 1.00 80.12 427 LEU A O 1
ATOM 3383 N N . SER A 1 428 ? -2.445 8.691 -16.285 1.00 78.25 428 SER A N 1
ATOM 3384 C CA . SER A 1 428 ? -2.785 9.055 -17.669 1.00 78.25 428 SER A CA 1
ATOM 3385 C C . SER A 1 428 ? -1.771 8.566 -18.708 1.00 78.25 428 SER A C 1
ATOM 3387 O O . SER A 1 428 ? -1.915 8.895 -19.887 1.00 78.25 428 SER A O 1
ATOM 3389 N N . LYS A 1 429 ? -0.749 7.798 -18.296 1.00 83.31 429 LYS A N 1
ATOM 3390 C CA . LYS A 1 429 ? 0.320 7.260 -19.158 1.00 83.31 429 LYS A CA 1
ATOM 3391 C C . LYS A 1 429 ? 1.015 8.346 -19.994 1.00 83.31 429 LYS A C 1
ATOM 3393 O O . LYS A 1 429 ? 1.425 8.135 -21.136 1.00 83.31 429 LYS A O 1
ATOM 3398 N N . LYS A 1 430 ? 1.143 9.548 -19.422 1.00 88.88 430 LYS A N 1
ATOM 3399 C CA . LYS A 1 430 ? 1.813 10.708 -20.034 1.00 88.88 430 LYS A CA 1
ATOM 3400 C C . LYS A 1 430 ? 3.306 10.769 -19.724 1.00 88.88 430 LYS A C 1
ATOM 3402 O O . LYS A 1 430 ? 3.960 11.732 -20.109 1.00 88.88 430 LYS A O 1
ATOM 3407 N N . VAL A 1 431 ? 3.855 9.760 -19.069 1.00 93.56 431 VAL A N 1
ATOM 3408 C CA . VAL A 1 431 ? 5.291 9.606 -18.833 1.00 93.56 431 VAL A CA 1
ATOM 3409 C C . VAL A 1 431 ? 5.684 8.168 -19.125 1.00 93.56 431 VAL A C 1
ATOM 3411 O O . VAL A 1 431 ? 4.876 7.257 -18.962 1.00 93.56 431 VAL A O 1
ATOM 3414 N N . GLU A 1 432 ? 6.913 7.981 -19.582 1.00 92.81 432 GLU A N 1
ATOM 3415 C CA . GLU A 1 432 ? 7.482 6.680 -19.917 1.00 92.81 432 GLU A CA 1
ATOM 3416 C C . GLU A 1 432 ? 8.496 6.205 -18.878 1.00 92.81 432 GLU A C 1
ATOM 3418 O O . GLU A 1 432 ? 8.879 5.043 -18.892 1.00 92.81 432 GLU A O 1
ATOM 3423 N N . GLY A 1 433 ? 8.930 7.088 -17.983 1.00 94.25 433 GLY A N 1
ATOM 3424 C CA . GLY A 1 433 ? 9.755 6.752 -16.833 1.00 94.25 433 GLY A CA 1
ATOM 3425 C C . GLY A 1 433 ? 9.617 7.809 -15.746 1.00 94.25 433 GLY A C 1
ATOM 3426 O O . GLY A 1 433 ? 9.274 8.962 -16.028 1.00 94.25 433 GLY A O 1
ATOM 3427 N N . VAL A 1 434 ? 9.877 7.422 -14.502 1.00 94.62 434 VAL A N 1
ATOM 3428 C CA . VAL A 1 434 ? 9.809 8.320 -13.345 1.00 94.62 434 VAL A CA 1
ATOM 3429 C C . VAL A 1 434 ? 11.049 8.140 -12.471 1.00 94.62 434 VAL A C 1
ATOM 3431 O O . VAL A 1 434 ? 11.536 7.030 -12.268 1.00 94.62 434 VAL A O 1
ATOM 3434 N N . VAL A 1 435 ? 11.559 9.246 -11.943 1.00 93.50 435 VAL A N 1
ATOM 3435 C CA . VAL A 1 435 ? 12.660 9.291 -10.984 1.00 93.50 435 VAL A CA 1
ATOM 3436 C C . VAL A 1 435 ? 12.226 10.132 -9.792 1.00 93.50 435 VAL A C 1
ATOM 3438 O O . VAL A 1 435 ? 11.840 11.290 -9.957 1.00 93.50 435 VAL A O 1
ATOM 3441 N N . LEU A 1 436 ? 12.300 9.560 -8.592 1.00 91.12 436 LEU A N 1
ATOM 3442 C CA . LEU A 1 436 ? 11.993 10.256 -7.345 1.00 91.12 436 LEU A CA 1
ATOM 3443 C C . LEU A 1 436 ? 13.244 10.418 -6.490 1.00 91.12 436 LEU A C 1
ATOM 3445 O O . LEU A 1 436 ? 14.003 9.467 -6.293 1.00 91.12 436 LEU A O 1
ATOM 3449 N N . THR A 1 437 ? 13.421 11.607 -5.918 1.00 84.94 437 THR A N 1
ATOM 3450 C CA . THR A 1 437 ? 14.453 11.835 -4.888 1.00 84.94 437 THR A CA 1
ATOM 3451 C C . THR A 1 437 ? 13.979 11.401 -3.500 1.00 84.94 437 THR A C 1
ATOM 3453 O O . THR A 1 437 ? 14.789 11.093 -2.624 1.00 84.94 437 THR A O 1
ATOM 3456 N N . PHE A 1 438 ? 12.659 11.322 -3.313 1.00 72.06 438 PHE A N 1
ATOM 3457 C CA . PHE A 1 438 ? 12.011 10.818 -2.111 1.00 72.06 438 PHE A CA 1
ATOM 3458 C C . PHE A 1 438 ? 12.255 9.327 -1.880 1.00 72.06 438 PHE A C 1
ATOM 3460 O O . PHE A 1 438 ? 12.214 8.519 -2.813 1.00 72.06 438 PHE A O 1
ATOM 3467 N N . GLY A 1 439 ? 12.413 8.976 -0.600 1.00 61.28 439 GLY A N 1
ATOM 3468 C CA . GLY A 1 439 ? 12.445 7.607 -0.096 1.00 61.28 439 GLY A CA 1
ATOM 3469 C C . GLY A 1 439 ? 11.077 6.935 -0.176 1.00 61.28 439 GLY A C 1
ATOM 3470 O O . GLY A 1 439 ? 10.447 6.668 0.840 1.00 61.28 439 GLY A O 1
ATOM 3471 N N . ALA A 1 440 ? 10.576 6.687 -1.381 1.00 53.69 440 ALA A N 1
ATOM 3472 C CA . ALA A 1 440 ? 9.440 5.799 -1.558 1.00 53.69 440 ALA A CA 1
ATOM 3473 C C . ALA A 1 440 ? 9.959 4.366 -1.412 1.00 53.69 440 ALA A C 1
ATOM 3475 O O . ALA A 1 440 ? 10.672 3.879 -2.284 1.00 53.69 440 ALA A O 1
ATOM 3476 N N . GLY A 1 441 ? 9.615 3.676 -0.322 1.00 55.66 441 GLY A N 1
ATOM 3477 C CA . GLY A 1 441 ? 9.821 2.229 -0.269 1.00 55.66 441 GLY A CA 1
ATOM 3478 C C . GLY A 1 441 ? 9.108 1.550 -1.448 1.00 55.66 441 GLY A C 1
ATOM 3479 O O . GLY A 1 441 ? 8.141 2.098 -1.988 1.00 55.66 441 GLY A O 1
ATOM 3480 N N . LYS A 1 442 ? 9.530 0.333 -1.821 1.00 54.66 442 LYS A N 1
ATOM 3481 C CA . LYS A 1 442 ? 8.864 -0.490 -2.858 1.00 54.66 442 LYS A CA 1
ATOM 3482 C C . LYS A 1 442 ? 7.344 -0.643 -2.659 1.00 54.66 442 LYS A C 1
ATOM 3484 O O . LYS A 1 442 ? 6.632 -1.005 -3.580 1.00 54.66 442 LYS A O 1
ATOM 3489 N N . THR A 1 443 ? 6.844 -0.348 -1.463 1.00 53.03 443 THR A N 1
ATOM 3490 C CA . THR A 1 443 ? 5.437 -0.424 -1.058 1.00 53.03 443 THR A CA 1
ATOM 3491 C C . THR A 1 443 ? 4.653 0.882 -1.245 1.00 53.03 443 THR A C 1
ATOM 3493 O O . THR A 1 443 ? 3.497 0.961 -0.831 1.00 53.03 443 THR A O 1
ATOM 3496 N N . SER A 1 444 ? 5.245 1.933 -1.828 1.00 69.00 444 SER A N 1
ATOM 3497 C CA . SER A 1 444 ? 4.515 3.182 -2.073 1.00 69.00 444 SER A CA 1
ATOM 3498 C C . SER A 1 444 ? 3.445 3.008 -3.157 1.00 69.00 444 SER A C 1
ATOM 3500 O O . SER A 1 444 ? 3.645 2.311 -4.150 1.00 69.00 444 SER A O 1
ATOM 3502 N N . HIS A 1 445 ? 2.325 3.713 -3.011 1.00 71.81 445 HIS A N 1
ATOM 3503 C CA . HIS A 1 445 ? 1.222 3.684 -3.975 1.00 71.81 445 HIS A CA 1
ATOM 3504 C C . HIS A 1 445 ? 1.645 4.027 -5.409 1.00 71.81 445 HIS A C 1
ATOM 3506 O O . HIS A 1 445 ? 1.168 3.412 -6.361 1.00 71.81 445 HIS A O 1
ATOM 3512 N N . LEU A 1 446 ? 2.575 4.974 -5.574 1.00 78.12 446 LEU A N 1
ATOM 3513 C CA . LEU A 1 446 ? 3.093 5.335 -6.891 1.00 78.12 446 LEU A CA 1
ATOM 3514 C C . LEU A 1 446 ? 3.864 4.186 -7.552 1.00 78.12 446 LEU A C 1
ATOM 3516 O O . LEU A 1 446 ? 3.743 4.018 -8.762 1.00 78.12 446 LEU A O 1
ATOM 3520 N N . VAL A 1 447 ? 4.615 3.392 -6.777 1.00 78.12 447 VAL A N 1
ATOM 3521 C CA . VAL A 1 447 ? 5.307 2.198 -7.294 1.00 78.12 447 VAL A CA 1
ATOM 3522 C C . VAL A 1 447 ? 4.279 1.224 -7.858 1.00 78.12 447 VAL A C 1
ATOM 3524 O O . VAL A 1 447 ? 4.393 0.848 -9.019 1.00 78.12 447 VAL A O 1
ATOM 3527 N N . SER A 1 448 ? 3.211 0.926 -7.110 1.00 75.44 448 SER A N 1
ATOM 3528 C CA . SER A 1 448 ? 2.144 0.030 -7.580 1.00 75.44 448 SER A CA 1
ATOM 3529 C C . SER A 1 448 ? 1.453 0.529 -8.857 1.00 75.44 448 SER A C 1
ATOM 3531 O O . SER A 1 448 ? 1.137 -0.273 -9.733 1.00 75.44 448 SER A O 1
ATOM 3533 N N . PHE A 1 449 ? 1.234 1.842 -9.005 1.00 76.75 449 PHE A N 1
ATOM 3534 C CA . PHE A 1 449 ? 0.664 2.401 -10.239 1.00 76.75 449 PHE A CA 1
ATOM 3535 C C . PHE A 1 449 ? 1.627 2.358 -11.422 1.00 76.75 449 PHE A C 1
ATOM 3537 O O . PHE A 1 449 ? 1.217 2.033 -12.536 1.00 76.75 449 PHE A O 1
ATOM 3544 N N . ALA A 1 450 ? 2.894 2.701 -11.195 1.00 81.88 450 ALA A N 1
ATOM 3545 C CA . ALA A 1 450 ? 3.919 2.624 -12.224 1.00 81.88 450 ALA A CA 1
ATOM 3546 C C . ALA A 1 450 ? 4.091 1.172 -12.700 1.00 81.88 450 ALA A C 1
ATOM 3548 O O . ALA A 1 450 ? 4.161 0.928 -13.902 1.00 81.88 450 ALA A O 1
ATOM 3549 N N . GLU A 1 451 ? 4.039 0.208 -11.782 1.00 78.81 451 GLU A N 1
ATOM 3550 C CA . GLU A 1 451 ? 4.105 -1.226 -12.060 1.00 78.81 451 GLU A CA 1
ATOM 3551 C C . GLU A 1 451 ? 2.912 -1.715 -12.884 1.00 78.81 451 GLU A C 1
ATOM 3553 O O . GLU A 1 451 ? 3.099 -2.316 -13.943 1.00 78.81 451 GLU A O 1
ATOM 3558 N N . ALA A 1 452 ? 1.689 -1.339 -12.495 1.00 72.00 452 ALA A N 1
ATOM 3559 C CA . ALA A 1 452 ? 0.465 -1.636 -13.246 1.00 72.00 452 ALA A CA 1
ATOM 3560 C C . ALA A 1 452 ? 0.456 -1.060 -14.677 1.00 72.00 452 ALA A C 1
ATOM 3562 O O . ALA A 1 452 ? -0.338 -1.468 -15.530 1.00 72.00 452 ALA A O 1
ATOM 3563 N N . HIS A 1 453 ? 1.309 -0.074 -14.953 1.00 76.50 453 HIS A N 1
ATOM 3564 C CA . HIS A 1 453 ? 1.458 0.546 -16.267 1.00 76.50 453 HIS A CA 1
ATOM 3565 C C . HIS A 1 453 ? 2.796 0.233 -16.941 1.00 76.50 453 HIS A C 1
ATOM 3567 O O . HIS A 1 453 ? 3.041 0.756 -18.028 1.00 76.50 453 HIS A O 1
ATOM 3573 N N . ALA A 1 454 ? 3.621 -0.629 -16.336 1.00 77.81 454 ALA A N 1
ATOM 3574 C CA . ALA A 1 454 ? 4.967 -0.963 -16.789 1.00 77.81 454 ALA A CA 1
ATOM 3575 C C . ALA A 1 454 ? 5.823 0.278 -17.108 1.00 77.81 454 ALA A C 1
ATOM 3577 O O . ALA A 1 454 ? 6.516 0.332 -18.124 1.00 77.81 454 ALA A O 1
ATOM 3578 N N . ILE A 1 455 ? 5.737 1.295 -16.248 1.00 87.88 455 ILE A N 1
ATOM 3579 C CA . ILE A 1 455 ? 6.536 2.518 -16.311 1.00 87.88 455 ILE A CA 1
ATOM 3580 C C . ILE A 1 455 ? 7.765 2.316 -15.413 1.00 87.88 455 ILE A C 1
ATOM 3582 O O . ILE A 1 455 ? 7.600 2.256 -14.193 1.00 87.88 455 ILE A O 1
ATOM 3586 N N . PRO A 1 456 ? 8.989 2.239 -15.971 1.00 89.88 456 PRO A N 1
ATOM 3587 C CA . PRO A 1 456 ? 10.219 2.204 -15.191 1.00 89.88 456 PRO A CA 1
ATOM 3588 C C . PRO A 1 456 ? 10.285 3.312 -14.143 1.00 89.88 456 PRO A C 1
ATOM 3590 O O . PRO A 1 456 ? 10.086 4.492 -14.450 1.00 89.88 456 PRO A O 1
ATOM 3593 N N . LEU A 1 457 ? 10.599 2.930 -12.908 1.00 90.88 457 LEU A N 1
ATOM 3594 C CA . LEU A 1 457 ? 10.639 3.844 -11.771 1.00 90.88 457 LEU A CA 1
ATOM 3595 C C . LEU A 1 457 ? 11.913 3.617 -10.961 1.00 90.88 457 LEU A C 1
ATOM 3597 O O . LEU A 1 457 ? 12.160 2.508 -10.493 1.00 90.88 457 LEU A O 1
ATOM 3601 N N . ALA A 1 458 ? 12.676 4.686 -10.749 1.00 91.25 458 ALA A N 1
ATOM 3602 C CA . ALA A 1 458 ? 13.753 4.742 -9.766 1.00 91.25 458 ALA A CA 1
ATOM 3603 C C . ALA A 1 458 ? 13.329 5.648 -8.604 1.00 91.25 458 ALA A C 1
ATOM 3605 O O . ALA A 1 458 ? 12.756 6.718 -8.816 1.00 91.25 458 ALA A O 1
ATOM 3606 N N . VAL A 1 459 ? 13.612 5.231 -7.373 1.00 88.56 459 VAL A N 1
ATOM 3607 C CA . VAL A 1 459 ? 13.241 5.965 -6.149 1.00 88.56 459 VAL A CA 1
ATOM 3608 C C . VAL A 1 459 ? 14.478 6.273 -5.314 1.00 88.56 459 VAL A C 1
ATOM 3610 O O . VAL A 1 459 ? 15.561 5.771 -5.609 1.00 88.56 459 VAL A O 1
ATOM 3613 N N . SER A 1 460 ? 14.348 7.090 -4.269 1.00 84.88 460 SER A N 1
ATOM 3614 C CA . SER A 1 460 ? 15.439 7.361 -3.322 1.00 84.88 460 SER A CA 1
ATOM 3615 C C . SER A 1 460 ? 16.720 7.900 -3.982 1.00 84.88 460 SER A C 1
ATOM 3617 O O . SER A 1 460 ? 17.828 7.609 -3.530 1.00 84.88 460 SER A O 1
ATOM 3619 N N . LEU A 1 461 ? 16.607 8.680 -5.067 1.00 89.06 461 LEU A N 1
ATOM 3620 C CA . LEU A 1 461 ? 17.754 9.336 -5.705 1.00 89.06 461 LEU A CA 1
ATOM 3621 C C . LEU A 1 461 ? 18.186 10.569 -4.891 1.00 89.06 461 LEU A C 1
ATOM 3623 O O . LEU A 1 461 ? 18.026 11.710 -5.319 1.00 89.06 461 LEU A O 1
ATOM 3627 N N . HIS A 1 462 ? 18.706 10.341 -3.683 1.00 84.12 462 HIS A N 1
ATOM 3628 C CA . HIS A 1 462 ? 19.028 11.395 -2.711 1.00 84.12 462 HIS A CA 1
ATOM 3629 C C . HIS A 1 462 ? 20.109 12.376 -3.184 1.00 84.12 462 HIS A C 1
ATOM 3631 O O . HIS A 1 462 ? 20.189 13.495 -2.685 1.00 84.12 462 HIS A O 1
ATOM 3637 N N . SER A 1 463 ? 20.932 11.974 -4.153 1.00 87.19 463 SER A N 1
ATOM 3638 C CA . SER A 1 463 ? 21.960 12.823 -4.760 1.00 87.19 463 SER A CA 1
ATOM 3639 C C . SER A 1 463 ? 21.406 13.863 -5.740 1.00 87.19 463 SER A C 1
ATOM 3641 O O . SER A 1 463 ? 22.171 14.713 -6.198 1.00 87.19 463 SER A O 1
ATOM 3643 N N . ALA A 1 464 ? 20.110 13.811 -6.074 1.00 91.44 464 ALA A N 1
ATOM 3644 C CA . ALA A 1 464 ? 19.478 14.750 -6.989 1.00 91.44 464 ALA A CA 1
ATOM 3645 C C . ALA A 1 464 ? 18.838 15.947 -6.268 1.00 91.44 464 ALA A C 1
ATOM 3647 O O . ALA A 1 464 ? 18.077 15.790 -5.312 1.00 91.44 464 ALA A O 1
ATOM 3648 N N . LYS A 1 465 ? 19.056 17.150 -6.805 1.00 92.69 465 LYS A N 1
ATOM 3649 C CA . LYS A 1 465 ? 18.277 18.360 -6.509 1.00 92.69 465 LYS A CA 1
ATOM 3650 C C . LYS A 1 465 ? 17.535 18.797 -7.763 1.00 92.69 465 LYS A C 1
ATOM 3652 O O . LYS A 1 465 ? 18.142 19.012 -8.811 1.00 92.69 465 LYS A O 1
ATOM 3657 N N . ILE A 1 466 ? 16.218 18.923 -7.654 1.00 92.81 466 ILE A N 1
ATOM 3658 C CA . ILE A 1 466 ? 15.342 19.221 -8.788 1.00 92.81 466 ILE A CA 1
ATOM 3659 C C . ILE A 1 466 ? 14.961 20.699 -8.759 1.00 92.81 466 ILE A C 1
ATOM 3661 O O . ILE A 1 466 ? 14.488 21.210 -7.747 1.00 92.81 466 ILE A O 1
ATOM 3665 N N . PHE A 1 467 ? 15.147 21.366 -9.894 1.00 93.56 467 PHE A N 1
ATOM 3666 C CA . PHE A 1 467 ? 14.735 22.740 -10.149 1.00 93.56 467 PHE A CA 1
ATOM 3667 C C . PHE A 1 467 ? 13.801 22.779 -11.371 1.00 93.56 467 PHE A C 1
ATOM 3669 O O . PHE A 1 467 ? 13.813 21.851 -12.184 1.00 93.56 467 PHE A O 1
ATOM 3676 N N . PRO A 1 468 ? 13.026 23.861 -11.573 1.00 91.81 468 PRO A N 1
ATOM 3677 C CA . PRO A 1 468 ? 12.113 23.960 -12.714 1.00 91.81 468 PRO A CA 1
ATOM 3678 C C . PRO A 1 468 ? 12.770 23.750 -14.089 1.00 91.81 468 PRO A C 1
ATOM 3680 O O . PRO A 1 468 ? 12.165 23.134 -14.954 1.00 91.81 468 PRO A O 1
ATOM 3683 N N . GLU A 1 469 ? 14.019 24.187 -14.281 1.00 94.69 469 GLU A N 1
ATOM 3684 C CA . GLU A 1 469 ? 14.714 24.134 -15.584 1.00 94.69 469 GLU A CA 1
ATOM 3685 C C . GLU A 1 469 ? 15.875 23.122 -15.640 1.00 94.69 469 GLU A C 1
ATOM 3687 O O . GLU A 1 469 ? 16.458 22.886 -16.704 1.00 94.69 469 GLU A O 1
ATOM 3692 N N . LYS A 1 470 ? 16.246 22.516 -14.503 1.00 95.81 470 LYS A N 1
ATOM 3693 C CA . LYS A 1 470 ? 17.403 21.614 -14.405 1.00 95.81 470 LYS A CA 1
ATOM 3694 C C . LYS A 1 470 ? 17.290 20.618 -13.254 1.00 95.81 470 LYS A C 1
ATOM 3696 O O . LYS A 1 470 ? 16.574 20.847 -12.286 1.00 95.81 470 LYS A O 1
ATOM 3701 N N . VAL A 1 471 ? 18.084 19.559 -13.326 1.00 96.88 471 VAL A N 1
ATOM 3702 C CA . VAL A 1 471 ? 18.364 18.646 -12.218 1.00 96.88 471 VAL A CA 1
ATOM 3703 C C . VAL A 1 471 ? 19.866 18.641 -11.976 1.00 96.88 471 VAL A C 1
ATOM 3705 O O . VAL A 1 471 ? 20.650 18.445 -12.901 1.00 96.88 471 VAL A O 1
ATOM 3708 N N . GLU A 1 472 ? 20.269 18.867 -10.733 1.00 95.75 472 GLU A N 1
ATOM 3709 C CA . GLU A 1 472 ? 21.650 18.677 -10.290 1.00 95.75 472 GLU A CA 1
ATOM 3710 C C . GLU A 1 472 ? 21.765 17.271 -9.712 1.00 95.75 472 GLU A C 1
ATOM 3712 O O . GLU A 1 472 ? 21.027 16.937 -8.789 1.00 95.75 472 GLU A O 1
ATOM 3717 N N . LEU A 1 473 ? 22.644 16.440 -10.266 1.00 92.50 473 LEU A N 1
ATOM 3718 C CA . LEU A 1 473 ? 22.842 15.048 -9.873 1.00 92.50 473 LEU A CA 1
ATOM 3719 C C . LEU A 1 473 ? 24.338 14.792 -9.671 1.00 92.50 473 LEU A C 1
ATOM 3721 O O . LEU A 1 473 ? 25.078 14.615 -10.642 1.00 92.50 473 LEU A O 1
ATOM 3725 N N . ALA A 1 474 ? 24.769 14.783 -8.405 1.00 84.50 474 ALA A N 1
ATOM 3726 C CA . ALA A 1 474 ? 26.189 14.816 -8.038 1.00 84.50 474 ALA A CA 1
ATOM 3727 C C . ALA A 1 474 ? 26.920 15.976 -8.754 1.00 84.50 474 ALA A C 1
ATOM 3729 O O . ALA A 1 474 ? 26.475 17.118 -8.649 1.00 84.50 474 ALA A O 1
ATOM 3730 N N . GLU A 1 475 ? 28.005 15.716 -9.493 1.00 86.06 475 GLU A N 1
ATOM 3731 C CA . GLU A 1 475 ? 28.697 16.741 -10.291 1.00 86.06 475 GLU A CA 1
ATOM 3732 C C . GLU A 1 475 ? 27.999 17.124 -11.614 1.00 86.06 475 GLU A C 1
ATOM 3734 O O . GLU A 1 475 ? 28.453 18.032 -12.312 1.00 86.06 475 GLU A O 1
ATOM 3739 N N . ASN A 1 476 ? 26.914 16.446 -12.002 1.00 92.00 476 ASN A N 1
ATOM 3740 C CA . ASN A 1 476 ? 26.263 16.659 -13.296 1.00 92.00 476 ASN A CA 1
ATOM 3741 C C . ASN A 1 476 ? 25.112 17.671 -13.184 1.00 92.00 476 ASN A C 1
ATOM 3743 O O . ASN A 1 476 ? 24.282 17.594 -12.279 1.00 92.00 476 ASN A O 1
ATOM 3747 N N . VAL A 1 477 ? 25.005 18.576 -14.161 1.00 95.38 477 VAL A N 1
ATOM 3748 C CA . VAL A 1 477 ? 23.862 19.490 -14.311 1.00 95.38 477 VAL A CA 1
ATOM 3749 C C . VAL A 1 477 ? 23.110 19.125 -15.583 1.00 95.38 477 VAL A C 1
ATOM 3751 O O . VAL A 1 477 ? 23.589 19.385 -16.684 1.00 95.38 477 VAL A O 1
ATOM 3754 N N . LEU A 1 478 ? 21.933 18.529 -15.421 1.00 95.94 478 LEU A N 1
ATOM 3755 C CA . LEU A 1 478 ? 21.087 18.042 -16.508 1.00 95.94 478 LEU A CA 1
ATOM 3756 C C . LEU A 1 478 ? 19.987 19.064 -16.783 1.00 95.94 478 LEU A C 1
ATOM 3758 O O . LEU A 1 478 ? 19.208 19.396 -15.887 1.00 95.94 478 LEU A O 1
ATOM 3762 N N . LYS A 1 479 ? 19.891 19.577 -18.007 1.00 96.69 479 LYS A N 1
ATOM 3763 C CA . LYS A 1 479 ? 18.837 20.531 -18.378 1.00 96.69 479 LYS A CA 1
ATOM 3764 C C . LYS A 1 479 ? 17.541 19.818 -18.743 1.00 96.69 479 LYS A C 1
ATOM 3766 O O . LYS A 1 479 ? 17.536 18.723 -19.312 1.00 96.69 479 LYS A O 1
ATOM 3771 N N . VAL A 1 480 ? 16.415 20.477 -18.474 1.00 97.06 480 VAL A N 1
ATOM 3772 C CA . VAL A 1 480 ? 15.107 20.020 -18.956 1.00 97.06 480 VAL A CA 1
ATOM 3773 C C . VAL A 1 480 ? 15.134 19.868 -20.476 1.00 97.06 480 VAL A C 1
ATOM 3775 O O . VAL A 1 480 ? 15.542 20.759 -21.219 1.00 97.06 480 VAL A O 1
ATOM 3778 N N . GLY A 1 481 ? 14.686 18.706 -20.946 1.00 95.38 481 GLY A N 1
ATOM 3779 C CA . GLY A 1 481 ? 14.722 18.316 -22.347 1.00 95.38 481 GLY A CA 1
ATOM 3780 C C . GLY A 1 481 ? 16.003 17.606 -22.785 1.00 95.38 481 GLY A C 1
ATOM 3781 O O . GLY A 1 481 ? 16.099 17.268 -23.961 1.00 95.38 481 GLY A O 1
ATOM 3782 N N . GLU A 1 482 ? 16.977 17.337 -21.919 1.00 95.62 482 GLU A N 1
ATOM 3783 C CA . GLU A 1 482 ? 18.076 16.423 -22.262 1.00 95.62 482 GLU A CA 1
ATOM 3784 C C . GLU A 1 482 ? 17.588 14.972 -22.400 1.00 95.62 482 GLU A C 1
ATOM 3786 O O . GLU A 1 482 ? 16.564 14.598 -21.830 1.00 95.62 482 GLU A O 1
ATOM 3791 N N . TRP A 1 483 ? 18.283 14.165 -23.210 1.00 95.31 483 TRP A N 1
ATOM 3792 C CA . TRP A 1 483 ? 17.970 12.742 -23.373 1.00 95.31 483 TRP A CA 1
ATOM 3793 C C . TRP A 1 483 ? 18.699 11.922 -22.316 1.00 95.31 483 TRP A C 1
ATOM 3795 O O . TRP A 1 483 ? 19.914 12.038 -22.167 1.00 95.31 483 TRP A O 1
ATOM 3805 N N . LEU A 1 484 ? 17.951 11.067 -21.628 1.00 96.25 484 LEU A N 1
ATOM 3806 C CA . LEU A 1 484 ? 18.464 10.181 -20.592 1.00 96.25 484 LEU A CA 1
ATOM 3807 C C . LEU A 1 484 ? 17.960 8.760 -20.804 1.00 96.25 484 LEU A C 1
ATOM 3809 O O . LEU A 1 484 ? 16.941 8.542 -21.469 1.00 96.25 484 LEU A O 1
ATOM 3813 N N . VAL A 1 485 ? 18.668 7.816 -20.193 1.00 96.25 485 VAL A N 1
ATOM 3814 C CA . VAL A 1 485 ? 18.212 6.441 -19.998 1.00 96.25 485 VAL A CA 1
ATOM 3815 C C . VAL A 1 485 ? 17.978 6.216 -18.514 1.00 96.25 485 VAL A C 1
ATOM 3817 O O . VAL A 1 485 ? 18.796 6.618 -17.690 1.00 96.25 485 VAL A O 1
ATOM 3820 N N . ILE A 1 486 ? 16.874 5.565 -18.179 1.00 95.06 486 ILE A N 1
ATOM 3821 C CA . ILE A 1 486 ? 16.608 5.033 -16.843 1.00 95.06 486 ILE A CA 1
ATOM 3822 C C . ILE A 1 486 ? 16.558 3.509 -16.930 1.00 95.06 486 ILE A C 1
ATOM 3824 O O . ILE A 1 486 ? 15.946 2.988 -17.858 1.00 95.06 486 ILE A O 1
ATOM 3828 N N . ASP A 1 487 ? 17.169 2.813 -15.972 1.00 92.38 487 ASP A N 1
ATOM 3829 C CA . ASP A 1 487 ? 16.907 1.407 -15.642 1.00 92.38 487 ASP A CA 1
ATOM 3830 C C . ASP A 1 487 ? 16.270 1.365 -14.248 1.00 92.38 487 ASP A C 1
ATOM 3832 O O . ASP A 1 487 ? 16.949 1.497 -13.225 1.00 92.38 487 ASP A O 1
ATOM 3836 N N . GLY A 1 488 ? 14.946 1.217 -14.201 1.00 88.94 488 GLY A N 1
ATOM 3837 C CA . GLY A 1 488 ? 14.196 1.230 -12.945 1.00 88.94 488 GLY A CA 1
ATOM 3838 C C . GLY A 1 488 ? 14.396 -0.032 -12.097 1.00 88.94 488 GLY A C 1
ATOM 3839 O O . GLY A 1 488 ? 14.215 0.014 -10.880 1.00 88.94 488 GLY A O 1
ATOM 3840 N N . GLY A 1 489 ? 14.856 -1.136 -12.701 1.00 82.69 489 GLY A N 1
ATOM 3841 C CA . GLY A 1 489 ? 15.156 -2.389 -11.998 1.00 82.69 489 GLY A CA 1
ATOM 3842 C C . GLY A 1 489 ? 16.475 -2.335 -11.226 1.00 82.69 489 GLY A C 1
ATOM 3843 O O . GLY A 1 489 ? 16.648 -3.041 -10.232 1.00 82.69 489 GLY A O 1
ATOM 3844 N N . LYS A 1 490 ? 17.394 -1.460 -11.645 1.00 86.31 490 LYS A N 1
ATOM 3845 C CA . LYS A 1 490 ? 18.655 -1.182 -10.937 1.00 86.31 490 LYS A CA 1
ATOM 3846 C C . LYS A 1 490 ? 18.681 0.178 -10.242 1.00 86.31 490 LYS A C 1
ATOM 3848 O O . LYS A 1 490 ? 19.589 0.433 -9.450 1.00 86.31 490 LYS A O 1
ATOM 3853 N N . GLY A 1 491 ? 17.693 1.029 -10.517 1.00 89.81 491 GLY A N 1
ATOM 3854 C CA . GLY A 1 491 ? 17.645 2.411 -10.047 1.00 89.81 491 GLY A CA 1
ATOM 3855 C C . GLY A 1 491 ? 18.712 3.299 -10.695 1.00 89.81 491 GLY A C 1
ATOM 3856 O O . GLY A 1 491 ? 19.146 4.263 -10.075 1.00 89.81 491 GLY A O 1
ATOM 3857 N N . GLU A 1 492 ? 19.186 2.963 -11.895 1.00 94.81 492 GLU A N 1
ATOM 3858 C CA . GLU A 1 492 ? 20.336 3.608 -12.542 1.00 94.81 492 GLU A CA 1
ATOM 3859 C C . GLU A 1 492 ? 19.886 4.620 -13.606 1.00 94.81 492 GLU A C 1
ATOM 3861 O O . GLU A 1 492 ? 18.947 4.371 -14.363 1.00 94.81 492 GLU A O 1
ATOM 3866 N N . ILE A 1 493 ? 20.559 5.773 -13.661 1.00 96.38 493 ILE A N 1
ATOM 3867 C CA . ILE A 1 493 ? 20.290 6.854 -14.615 1.00 96.38 493 ILE A CA 1
ATOM 3868 C C . ILE A 1 493 ? 21.548 7.099 -15.441 1.00 96.38 493 ILE A C 1
ATOM 3870 O O . ILE A 1 493 ? 22.621 7.320 -14.879 1.00 96.38 493 ILE A O 1
ATOM 3874 N N . PHE A 1 494 ? 21.413 7.129 -16.764 1.00 95.50 494 PHE A N 1
ATOM 3875 C CA . PHE A 1 494 ? 22.525 7.310 -17.690 1.00 95.50 494 PHE A CA 1
ATOM 3876 C C . PHE A 1 494 ? 22.293 8.473 -18.648 1.00 95.50 494 PHE A C 1
ATOM 3878 O O . PHE A 1 494 ? 21.155 8.773 -19.024 1.00 95.50 494 PHE A O 1
ATOM 3885 N N . SER A 1 495 ? 23.381 9.096 -19.099 1.00 93.25 495 SER A N 1
ATOM 3886 C CA . SER A 1 495 ? 23.317 10.002 -20.241 1.00 93.25 495 SER A CA 1
ATOM 3887 C C . SER A 1 495 ? 23.268 9.211 -21.541 1.00 93.25 495 SER A C 1
ATOM 3889 O O . SER A 1 495 ? 23.864 8.141 -21.671 1.00 93.25 495 SER A O 1
ATOM 3891 N N . VAL A 1 496 ? 22.568 9.761 -22.530 1.00 91.31 496 VAL A N 1
ATOM 3892 C CA . VAL A 1 496 ? 22.599 9.243 -23.895 1.00 91.31 496 VAL A CA 1
ATOM 3893 C C . VAL A 1 496 ? 22.529 10.394 -24.878 1.00 91.31 496 VAL A C 1
ATOM 3895 O O . VAL A 1 496 ? 21.754 11.340 -24.715 1.00 91.31 496 VAL A O 1
ATOM 3898 N N . ASN A 1 497 ? 23.349 10.338 -25.923 1.00 83.94 497 ASN A N 1
ATOM 3899 C CA . ASN A 1 497 ? 23.285 11.354 -26.958 1.00 83.94 497 ASN A CA 1
ATOM 3900 C C . ASN A 1 497 ? 22.093 11.097 -27.903 1.00 83.94 497 ASN A C 1
ATOM 3902 O O . ASN A 1 497 ? 21.576 9.987 -28.038 1.00 83.94 497 ASN A O 1
ATOM 3906 N N . LYS A 1 498 ? 21.640 12.143 -28.605 1.00 78.62 498 LYS A N 1
ATOM 3907 C CA . LYS A 1 498 ? 20.463 12.060 -29.492 1.00 78.62 498 LYS A CA 1
ATOM 3908 C C . LYS A 1 498 ? 20.615 11.018 -30.616 1.00 78.62 498 LYS A C 1
ATOM 3910 O O . LYS A 1 498 ? 19.596 10.560 -31.126 1.00 78.62 498 LYS A O 1
ATOM 3915 N N . ARG A 1 499 ? 21.844 10.685 -31.031 1.00 80.12 499 ARG A N 1
ATOM 3916 C CA . ARG A 1 499 ? 22.125 9.746 -32.133 1.00 80.12 499 ARG A CA 1
ATOM 3917 C C . ARG A 1 499 ? 22.090 8.288 -31.668 1.00 80.12 499 ARG A C 1
ATOM 3919 O O . ARG A 1 499 ? 21.645 7.430 -32.418 1.00 80.12 499 ARG A O 1
ATOM 3926 N N . GLU A 1 500 ? 22.495 8.027 -30.431 1.00 78.31 500 GLU A N 1
ATOM 3927 C CA . GLU A 1 500 ? 22.560 6.690 -29.823 1.00 78.31 500 GLU A CA 1
ATOM 3928 C C . GLU A 1 500 ? 21.258 6.268 -29.145 1.00 78.31 500 GLU A C 1
ATOM 3930 O O . GLU A 1 500 ? 21.063 5.089 -28.861 1.00 78.31 500 GLU A O 1
ATOM 3935 N N . LYS A 1 501 ? 20.339 7.211 -28.917 1.00 81.12 501 LYS A N 1
ATOM 3936 C CA . LYS A 1 501 ? 19.105 6.993 -28.153 1.00 81.12 501 LYS A CA 1
ATOM 3937 C C . LYS A 1 501 ? 18.253 5.807 -28.641 1.00 81.12 501 LYS A C 1
ATOM 3939 O O . LYS A 1 501 ? 17.618 5.150 -27.826 1.00 81.12 501 LYS A O 1
ATOM 3944 N N . GLU A 1 502 ? 18.236 5.531 -29.948 1.00 80.75 502 GLU A N 1
ATOM 3945 C CA . GLU A 1 502 ? 17.464 4.413 -30.519 1.00 80.75 502 GLU A CA 1
ATOM 3946 C C . GLU A 1 502 ? 18.191 3.065 -30.382 1.00 80.75 502 GLU A C 1
ATOM 3948 O O . GLU A 1 502 ? 17.554 2.021 -30.442 1.00 80.75 502 GLU A O 1
ATOM 3953 N N . ARG A 1 503 ? 19.514 3.074 -30.162 1.00 84.44 503 ARG A N 1
ATOM 3954 C CA . ARG A 1 503 ? 20.340 1.872 -29.952 1.00 84.44 503 ARG A CA 1
ATOM 3955 C C . ARG A 1 503 ? 20.542 1.537 -28.477 1.00 84.44 503 ARG A C 1
ATOM 3957 O O . ARG A 1 503 ? 20.943 0.422 -28.166 1.00 84.44 503 ARG A O 1
ATOM 3964 N N . ALA A 1 504 ? 20.287 2.490 -27.579 1.00 84.25 504 ALA A N 1
ATOM 3965 C CA . ALA A 1 504 ? 20.552 2.368 -26.146 1.00 84.25 504 ALA A CA 1
ATOM 3966 C C . ALA A 1 504 ? 19.766 1.243 -25.457 1.00 84.25 504 ALA A C 1
ATOM 3968 O O . ALA A 1 504 ? 20.156 0.799 -24.380 1.00 84.25 504 ALA A O 1
ATOM 3969 N N . LEU A 1 505 ? 18.671 0.786 -26.067 1.00 86.75 505 LEU A N 1
ATOM 3970 C CA . LEU A 1 505 ? 17.785 -0.229 -25.519 1.00 86.75 505 LEU A CA 1
ATOM 3971 C C . LEU A 1 505 ? 17.609 -1.388 -26.495 1.00 86.75 505 LEU A C 1
ATOM 3973 O O . LEU A 1 505 ? 17.491 -1.179 -27.700 1.00 86.75 505 LEU A O 1
ATOM 3977 N N . VAL A 1 506 ? 17.506 -2.597 -25.953 1.00 83.75 506 VAL A N 1
ATOM 3978 C CA . VAL A 1 506 ? 17.048 -3.787 -26.680 1.00 83.75 506 VAL A CA 1
ATOM 3979 C C . VAL A 1 506 ? 15.768 -4.302 -26.048 1.00 83.75 506 VAL A C 1
ATOM 3981 O O . VAL A 1 506 ? 15.523 -4.099 -24.854 1.00 83.75 506 VAL A O 1
ATOM 3984 N N . LYS A 1 507 ? 14.924 -4.941 -26.859 1.00 75.12 507 LYS A N 1
ATOM 3985 C CA . LYS A 1 507 ? 13.710 -5.578 -26.355 1.00 75.12 507 LYS A CA 1
ATOM 3986 C C . LYS A 1 507 ? 14.106 -6.694 -25.392 1.00 75.12 507 LYS A C 1
ATOM 3988 O O . LYS A 1 507 ? 15.052 -7.437 -25.644 1.00 75.12 507 LYS A O 1
ATOM 3993 N N . ASP A 1 508 ? 13.395 -6.787 -24.283 1.00 69.75 508 ASP A N 1
ATOM 3994 C CA . ASP A 1 508 ? 13.600 -7.864 -23.333 1.00 69.75 508 ASP A CA 1
ATOM 3995 C C . ASP A 1 508 ? 12.802 -9.101 -23.773 1.00 69.75 508 ASP A C 1
ATOM 3997 O O . ASP A 1 508 ? 11.592 -9.203 -23.568 1.00 69.75 508 ASP A O 1
ATOM 4001 N N . GLU A 1 509 ? 13.476 -10.013 -24.473 1.00 64.56 509 GLU A N 1
ATOM 4002 C CA . GLU A 1 509 ? 12.865 -11.225 -25.035 1.00 64.56 509 GLU A CA 1
ATOM 4003 C C . GLU A 1 509 ? 12.598 -12.314 -23.986 1.00 64.56 509 GLU A C 1
ATOM 4005 O O . GLU A 1 509 ? 11.803 -13.220 -24.241 1.00 64.56 509 GLU A O 1
ATOM 4010 N N . GLU A 1 510 ? 13.153 -12.192 -22.771 1.00 60.09 510 GLU A N 1
ATOM 4011 C CA . GLU A 1 510 ? 12.902 -13.147 -21.682 1.00 60.09 510 GLU A CA 1
ATOM 4012 C C . GLU A 1 510 ? 11.406 -13.251 -21.348 1.00 60.09 510 GLU A C 1
ATOM 4014 O O . GLU A 1 510 ? 10.928 -14.320 -20.969 1.00 60.09 510 GLU A O 1
ATOM 4019 N N . VAL A 1 511 ? 10.645 -12.160 -21.515 1.00 54.62 511 VAL A N 1
ATOM 4020 C CA . VAL A 1 511 ? 9.200 -12.134 -21.230 1.00 54.62 511 VAL A CA 1
ATOM 4021 C C . VAL A 1 511 ? 8.445 -13.038 -22.201 1.00 54.62 511 VAL A C 1
ATOM 4023 O O . VAL A 1 511 ? 7.523 -13.746 -21.797 1.00 54.62 511 VAL A O 1
ATOM 4026 N N . ALA A 1 512 ? 8.840 -13.037 -23.478 1.00 53.09 512 ALA A N 1
ATOM 4027 C CA . ALA A 1 512 ? 8.204 -13.852 -24.507 1.00 53.09 512 ALA A CA 1
ATOM 4028 C C . ALA A 1 512 ? 8.487 -15.347 -24.295 1.00 53.09 512 ALA A C 1
ATOM 4030 O O . ALA A 1 512 ? 7.579 -16.155 -24.483 1.00 53.09 512 ALA A O 1
ATOM 4031 N N . ALA A 1 513 ? 9.698 -15.693 -23.847 1.00 52.91 513 ALA A N 1
ATOM 4032 C CA . ALA A 1 513 ? 10.084 -17.066 -23.530 1.00 52.91 513 ALA A CA 1
ATOM 4033 C C . ALA A 1 513 ? 9.406 -17.592 -22.250 1.00 52.91 513 ALA A C 1
ATOM 4035 O O . ALA A 1 513 ? 8.807 -18.666 -22.256 1.00 52.91 513 ALA A O 1
ATOM 4036 N N . LEU A 1 514 ? 9.409 -16.813 -21.159 1.00 50.62 514 LEU A N 1
ATOM 4037 C CA . LEU A 1 514 ? 8.780 -17.217 -19.894 1.00 50.62 514 LEU A CA 1
ATOM 4038 C C . LEU A 1 514 ? 7.262 -17.349 -20.014 1.00 50.62 514 LEU A C 1
ATOM 4040 O O . LEU A 1 514 ? 6.668 -18.255 -19.427 1.00 50.62 514 LEU A O 1
ATOM 4044 N N . ALA A 1 515 ? 6.619 -16.487 -20.804 1.00 47.81 515 ALA A N 1
ATOM 4045 C CA . ALA A 1 515 ? 5.183 -16.570 -21.026 1.00 47.81 515 ALA A CA 1
ATOM 4046 C C . ALA A 1 515 ? 4.766 -17.848 -21.777 1.00 47.81 515 ALA A C 1
ATOM 4048 O O . ALA A 1 515 ? 3.598 -18.226 -21.695 1.00 47.81 515 ALA A O 1
ATOM 4049 N N . GLN A 1 516 ? 5.687 -18.522 -22.475 1.00 49.34 516 GLN A N 1
ATOM 4050 C CA . GLN A 1 516 ? 5.466 -19.826 -23.113 1.00 49.34 516 GLN A CA 1
ATOM 4051 C C . GLN A 1 516 ? 5.692 -21.010 -22.153 1.00 49.34 516 GLN A C 1
ATOM 4053 O O . GLN A 1 516 ? 5.610 -22.155 -22.571 1.00 49.34 516 GLN A O 1
ATOM 4058 N N . GLY A 1 517 ? 5.945 -20.756 -20.861 1.00 44.97 517 GLY A N 1
ATOM 4059 C CA . GLY A 1 517 ? 6.198 -21.810 -19.869 1.00 44.97 517 GLY A CA 1
ATOM 4060 C C . GLY A 1 517 ? 7.621 -22.369 -19.910 1.00 44.97 517 GLY A C 1
ATOM 4061 O O . GLY A 1 517 ? 7.938 -23.293 -19.168 1.00 44.97 517 GLY A O 1
ATOM 4062 N N . ILE A 1 518 ? 8.500 -21.791 -20.729 1.00 53.62 518 ILE A N 1
ATOM 4063 C CA . ILE A 1 518 ? 9.882 -22.238 -20.865 1.00 53.62 518 ILE A CA 1
ATOM 4064 C C . ILE A 1 518 ? 10.707 -21.579 -19.767 1.00 53.62 518 ILE A C 1
ATOM 4066 O O . ILE A 1 518 ? 10.802 -20.351 -19.677 1.00 53.62 518 ILE A O 1
ATOM 4070 N N . ASN A 1 519 ? 11.322 -22.398 -18.913 1.00 55.06 519 ASN A N 1
ATOM 4071 C CA . ASN A 1 519 ? 12.268 -21.921 -17.914 1.00 55.06 519 ASN A CA 1
ATOM 4072 C C . ASN A 1 519 ? 13.581 -21.536 -18.604 1.00 55.06 519 ASN A C 1
ATOM 4074 O O . ASN A 1 519 ? 14.560 -22.277 -18.583 1.00 55.06 519 ASN A O 1
ATOM 4078 N N . TYR A 1 520 ? 13.592 -20.359 -19.228 1.00 55.09 520 TYR A N 1
ATOM 4079 C CA . TYR A 1 520 ? 14.716 -19.852 -20.013 1.00 55.09 520 TYR A CA 1
ATOM 4080 C C . TYR A 1 520 ? 16.034 -19.852 -19.224 1.00 55.09 520 TYR A C 1
ATOM 4082 O O . TYR A 1 520 ? 17.091 -20.146 -19.768 1.00 55.09 520 TYR A O 1
ATOM 4090 N N . VAL A 1 521 ? 15.974 -19.597 -17.911 1.00 52.50 521 VAL A N 1
ATOM 4091 C CA . VAL A 1 521 ? 17.140 -19.634 -17.014 1.00 52.50 521 VAL A CA 1
ATOM 4092 C C . VAL A 1 521 ? 17.669 -21.055 -16.835 1.00 52.50 521 VAL A C 1
ATOM 4094 O O . VAL A 1 521 ? 18.879 -21.262 -16.840 1.00 52.50 521 VAL A O 1
ATOM 4097 N N . GLU A 1 522 ? 16.790 -22.039 -16.663 1.00 61.19 522 GLU A N 1
ATOM 4098 C CA . GLU A 1 522 ? 17.180 -23.449 -16.586 1.00 61.19 522 GLU A CA 1
ATOM 4099 C C . GLU A 1 522 ? 17.689 -23.961 -17.929 1.00 61.19 522 GLU A C 1
ATOM 4101 O O . GLU A 1 522 ? 18.693 -24.670 -17.958 1.00 61.19 522 GLU A O 1
ATOM 4106 N N . LEU A 1 523 ? 17.096 -23.512 -19.036 1.00 64.50 523 LEU A N 1
ATOM 4107 C CA . LEU A 1 523 ? 17.597 -23.825 -20.365 1.00 64.50 523 LEU A CA 1
ATOM 4108 C C . LEU A 1 523 ? 18.994 -23.232 -20.577 1.00 64.50 523 LEU A C 1
ATOM 4110 O O . LEU A 1 523 ? 19.911 -23.965 -20.925 1.00 64.50 523 LEU A O 1
ATOM 4114 N N . LEU A 1 524 ? 19.213 -21.953 -20.254 1.00 63.31 524 LEU A N 1
ATOM 4115 C CA . LEU A 1 524 ? 20.539 -21.327 -20.304 1.00 63.31 524 LEU A CA 1
ATOM 4116 C C . LEU A 1 524 ? 21.547 -22.012 -19.368 1.00 63.31 524 LEU A C 1
ATOM 4118 O O . LEU A 1 524 ? 22.705 -22.183 -19.746 1.00 63.31 524 LEU A O 1
ATOM 4122 N N . ARG A 1 525 ? 21.135 -22.447 -18.167 1.00 71.38 525 ARG A N 1
ATOM 4123 C CA . ARG A 1 525 ? 21.990 -23.252 -17.273 1.00 71.38 525 ARG A CA 1
ATOM 4124 C C . ARG A 1 525 ? 22.322 -24.609 -17.880 1.00 71.38 525 ARG A C 1
ATOM 4126 O O . ARG A 1 525 ? 23.468 -25.030 -17.779 1.00 71.38 525 ARG A O 1
ATOM 4133 N N . SER A 1 526 ? 21.358 -25.274 -18.513 1.00 74.06 526 SER A N 1
ATOM 4134 C CA . SER A 1 526 ? 21.571 -26.540 -19.215 1.00 74.06 526 SER A CA 1
ATOM 4135 C C . SER A 1 526 ? 22.530 -26.356 -20.390 1.00 74.06 526 SER A C 1
ATOM 4137 O O . SER A 1 526 ? 23.443 -27.158 -20.564 1.00 74.06 526 SER A O 1
ATOM 4139 N N . VAL A 1 527 ? 22.370 -25.285 -21.171 1.00 77.94 527 VAL A N 1
ATOM 4140 C CA . VAL A 1 527 ? 23.268 -24.927 -22.277 1.00 77.94 527 VAL A CA 1
ATOM 4141 C C . VAL A 1 527 ? 24.672 -24.666 -21.733 1.00 77.94 527 VAL A C 1
ATOM 4143 O O . VAL A 1 527 ? 25.624 -25.295 -22.183 1.00 77.94 527 VAL A O 1
ATOM 4146 N N . ARG A 1 528 ? 24.812 -23.844 -20.687 1.00 80.00 528 ARG A N 1
ATOM 4147 C CA . ARG A 1 528 ? 26.103 -23.609 -20.024 1.00 80.00 528 ARG A CA 1
ATOM 4148 C C . ARG A 1 528 ? 26.722 -24.910 -19.515 1.00 80.00 528 ARG A C 1
ATOM 4150 O O . ARG A 1 528 ? 27.860 -25.198 -19.846 1.00 80.00 528 ARG A O 1
ATOM 4157 N N . SER A 1 529 ? 25.977 -25.741 -18.792 1.00 83.50 529 SER A N 1
ATOM 4158 C CA . SER A 1 529 ? 26.480 -27.023 -18.284 1.00 83.50 529 SER A CA 1
ATOM 4159 C C . SER A 1 529 ? 26.938 -27.966 -19.398 1.00 83.50 529 SER A C 1
ATOM 4161 O O . SER A 1 529 ? 27.876 -28.731 -19.187 1.00 83.50 529 SER A O 1
ATOM 4163 N N . ARG A 1 530 ? 26.266 -27.945 -20.555 1.00 86.31 530 ARG A N 1
ATOM 4164 C CA . ARG A 1 530 ? 26.537 -28.850 -21.675 1.00 86.31 530 ARG A CA 1
ATOM 4165 C C . ARG A 1 530 ? 27.689 -28.368 -22.559 1.00 86.31 530 ARG A C 1
ATOM 4167 O O . ARG A 1 530 ? 28.464 -29.200 -23.014 1.00 86.31 530 ARG A O 1
ATOM 4174 N N . TYR A 1 531 ? 27.823 -27.057 -22.764 1.00 88.81 531 TYR A N 1
ATOM 4175 C CA . TYR A 1 531 ? 28.739 -26.486 -23.760 1.00 88.81 531 TYR A CA 1
ATOM 4176 C C . TYR A 1 531 ? 29.831 -25.573 -23.180 1.00 88.81 531 TYR A C 1
ATOM 4178 O O . TYR A 1 531 ? 30.655 -25.075 -23.932 1.00 88.81 531 TYR A O 1
ATOM 4186 N N . GLN A 1 532 ? 29.917 -25.360 -21.860 1.00 86.00 532 GLN A N 1
ATOM 4187 C CA . GLN A 1 532 ? 30.970 -24.512 -21.255 1.00 86.00 532 GLN A CA 1
ATOM 4188 C C . GLN A 1 532 ? 32.411 -24.953 -21.568 1.00 86.00 532 GLN A C 1
ATOM 4190 O O . GLN A 1 532 ? 33.329 -24.137 -21.502 1.00 86.00 532 GLN A O 1
ATOM 4195 N N . ASN A 1 533 ? 32.602 -26.240 -21.869 1.00 88.19 533 ASN A N 1
ATOM 4196 C CA . ASN A 1 533 ? 33.906 -26.826 -22.176 1.00 88.19 533 ASN A CA 1
ATOM 4197 C C . ASN A 1 533 ? 34.232 -26.807 -23.676 1.00 88.19 533 ASN A C 1
ATOM 4199 O O . ASN A 1 533 ? 35.315 -27.247 -24.046 1.00 88.19 533 ASN A O 1
ATOM 4203 N N . TYR A 1 534 ? 33.306 -26.351 -24.524 1.00 91.31 534 TYR A N 1
ATOM 4204 C CA . TYR A 1 534 ? 33.552 -26.214 -25.956 1.00 91.31 534 TYR A CA 1
ATOM 4205 C C . TYR A 1 534 ? 34.510 -25.048 -26.194 1.00 91.31 534 TYR A C 1
ATOM 4207 O O . TYR A 1 534 ? 34.523 -24.068 -25.434 1.00 91.31 534 TYR A O 1
ATOM 4215 N N . ASP A 1 535 ? 35.323 -25.164 -27.240 1.00 90.06 535 ASP A N 1
ATOM 4216 C CA . ASP A 1 535 ? 36.161 -24.059 -27.670 1.00 90.06 535 ASP A CA 1
ATOM 4217 C C . ASP A 1 535 ? 35.339 -22.992 -28.414 1.00 90.06 535 ASP A C 1
ATOM 4219 O O . ASP A 1 535 ? 34.142 -23.138 -28.671 1.00 90.06 535 ASP A O 1
ATOM 4223 N N . TYR A 1 536 ? 35.971 -21.855 -28.693 1.00 88.44 536 TYR A N 1
ATOM 4224 C CA . TYR A 1 536 ? 35.293 -20.731 -29.331 1.00 88.44 536 TYR A CA 1
ATOM 4225 C C . TYR A 1 536 ? 34.767 -21.065 -30.738 1.00 88.44 536 TYR A C 1
ATOM 4227 O O . TYR A 1 536 ? 33.655 -20.657 -31.074 1.00 88.44 536 TYR A O 1
ATOM 4235 N N . ASP A 1 537 ? 35.542 -21.791 -31.548 1.00 88.50 537 ASP A N 1
ATOM 4236 C CA . ASP A 1 537 ? 35.202 -22.049 -32.952 1.00 88.50 537 ASP A CA 1
ATOM 4237 C C . ASP A 1 537 ? 34.035 -23.050 -33.048 1.00 88.50 537 ASP A C 1
ATOM 4239 O O . ASP A 1 537 ? 33.120 -22.877 -33.864 1.00 88.50 537 ASP A O 1
ATOM 4243 N N . ASP A 1 538 ? 34.001 -24.032 -32.142 1.00 90.25 538 ASP A N 1
ATOM 4244 C CA . ASP A 1 538 ? 32.897 -24.978 -31.992 1.00 90.25 538 ASP A CA 1
ATOM 4245 C C . ASP A 1 538 ? 31.597 -24.279 -31.564 1.00 90.25 538 ASP A C 1
ATOM 4247 O O . ASP A 1 538 ? 30.522 -24.562 -32.099 1.00 90.25 538 ASP A O 1
ATOM 4251 N N . LEU A 1 539 ? 31.677 -23.337 -30.614 1.00 88.44 539 LEU A N 1
ATOM 4252 C CA . LEU A 1 539 ? 30.516 -22.575 -30.135 1.00 88.44 539 LEU A CA 1
ATOM 4253 C C . LEU A 1 539 ? 29.898 -21.714 -31.243 1.00 88.44 539 LEU A C 1
ATOM 4255 O O . LEU A 1 539 ? 28.673 -21.680 -31.383 1.00 88.44 539 LEU A O 1
ATOM 4259 N N . VAL A 1 540 ? 30.733 -21.034 -32.033 1.00 86.25 540 VAL A N 1
ATOM 4260 C CA . VAL A 1 540 ? 30.291 -20.210 -33.169 1.00 86.25 540 VAL A CA 1
ATOM 4261 C C . VAL A 1 540 ? 29.681 -21.076 -34.274 1.00 86.25 540 VAL A C 1
ATOM 4263 O O . VAL A 1 540 ? 28.616 -20.744 -34.799 1.00 86.25 540 VAL A O 1
ATOM 4266 N N . SER A 1 541 ? 30.306 -22.209 -34.597 1.00 87.62 541 SER A N 1
ATOM 4267 C CA . SER A 1 541 ? 29.797 -23.133 -35.617 1.00 87.62 541 SER A CA 1
ATOM 4268 C C . SER A 1 541 ? 28.435 -23.704 -35.223 1.00 87.62 541 SER A C 1
ATOM 4270 O O . SER A 1 541 ? 27.475 -23.621 -35.993 1.00 87.62 541 SER A O 1
ATOM 4272 N N . LEU A 1 542 ? 28.313 -24.191 -33.984 1.00 88.38 542 LEU A N 1
ATOM 4273 C CA . LEU A 1 542 ? 27.069 -24.746 -33.456 1.00 88.38 542 LEU A CA 1
ATOM 4274 C C . LEU A 1 542 ? 25.957 -23.690 -33.363 1.00 88.38 542 LEU A C 1
ATOM 4276 O O . LEU A 1 542 ? 24.791 -23.993 -33.623 1.00 88.38 542 LEU A O 1
ATOM 4280 N N . HIS A 1 543 ? 26.299 -22.441 -33.030 1.00 90.81 543 HIS A N 1
ATOM 4281 C CA . HIS A 1 543 ? 25.354 -21.326 -33.087 1.00 90.81 543 HIS A CA 1
ATOM 4282 C C . HIS A 1 543 ? 24.772 -21.169 -34.500 1.00 90.81 543 HIS A C 1
ATOM 4284 O O . HIS A 1 543 ? 23.549 -21.173 -34.665 1.00 90.81 543 HIS A O 1
ATOM 4290 N N . GLY A 1 544 ? 25.636 -21.103 -35.519 1.00 84.00 544 GLY A N 1
ATOM 4291 C CA . GLY A 1 544 ? 25.227 -20.980 -36.920 1.00 84.00 544 GLY A CA 1
ATOM 4292 C C . GLY A 1 544 ? 24.357 -22.139 -37.406 1.00 84.00 544 GLY A C 1
ATOM 4293 O O . GLY A 1 544 ? 23.342 -21.922 -38.074 1.00 84.00 544 GLY A O 1
ATOM 4294 N N . GLU A 1 545 ? 24.699 -23.373 -37.027 1.00 89.44 545 GLU A N 1
ATOM 4295 C CA . GLU A 1 545 ? 23.886 -24.560 -37.317 1.00 89.44 545 GLU A CA 1
ATOM 4296 C C . GLU A 1 545 ? 22.475 -24.442 -36.738 1.00 89.44 545 GLU A C 1
ATOM 4298 O O . GLU A 1 545 ? 21.494 -24.694 -37.442 1.00 89.44 545 GLU A O 1
ATOM 4303 N N . LYS A 1 546 ? 22.350 -24.005 -35.480 1.00 88.69 546 LYS A N 1
ATOM 4304 C CA . LYS A 1 546 ? 21.047 -23.872 -34.817 1.00 88.69 546 LYS A CA 1
ATOM 4305 C C . LYS A 1 546 ? 20.211 -22.730 -35.374 1.00 88.69 546 LYS A C 1
ATOM 4307 O O . LYS A 1 546 ? 18.999 -22.887 -35.513 1.00 88.69 546 LYS A O 1
ATOM 4312 N N . VAL A 1 547 ? 20.832 -21.622 -35.775 1.00 83.00 547 VAL A N 1
ATOM 4313 C CA . VAL A 1 547 ? 20.136 -20.539 -36.488 1.00 83.00 547 VAL A CA 1
ATOM 4314 C C . VAL A 1 547 ? 19.594 -21.029 -37.834 1.00 83.00 547 VAL A C 1
ATOM 4316 O O . VAL A 1 547 ? 18.443 -20.743 -38.175 1.00 83.00 547 VAL A O 1
ATOM 4319 N N . LYS A 1 548 ? 20.383 -21.801 -38.591 1.00 86.62 548 LYS A N 1
ATOM 4320 C CA . LYS A 1 548 ? 19.940 -22.402 -39.860 1.00 86.62 548 LYS A CA 1
ATOM 4321 C C . LYS A 1 548 ? 18.813 -23.410 -39.643 1.00 86.62 548 LYS A C 1
ATOM 4323 O O . LYS A 1 548 ? 17.814 -23.343 -40.356 1.00 86.62 548 LYS A O 1
ATOM 4328 N N . GLU A 1 549 ? 18.934 -24.274 -38.635 1.00 86.69 549 GLU A N 1
ATOM 4329 C CA . GLU A 1 549 ? 17.888 -25.224 -38.240 1.00 86.69 549 GLU A CA 1
ATOM 4330 C C . GLU A 1 549 ? 16.574 -24.503 -37.909 1.00 86.69 549 GLU A C 1
ATOM 4332 O O . GLU A 1 549 ? 15.522 -24.868 -38.436 1.00 86.69 549 GLU A O 1
ATOM 4337 N N . LEU A 1 550 ? 16.637 -23.447 -37.091 1.00 85.31 550 LEU A N 1
ATOM 4338 C CA . LEU A 1 550 ? 15.466 -22.662 -36.714 1.00 85.31 550 LEU A CA 1
ATOM 4339 C C . LEU A 1 550 ? 14.795 -22.027 -37.930 1.00 85.31 550 LEU A C 1
ATOM 4341 O O . LEU A 1 550 ? 13.574 -22.066 -38.042 1.00 85.31 550 LEU A O 1
ATOM 4345 N N . ASN A 1 551 ? 15.581 -21.444 -38.838 1.00 83.25 551 ASN A N 1
ATOM 4346 C CA . ASN A 1 551 ? 15.060 -20.797 -40.040 1.00 83.25 551 ASN A CA 1
ATOM 4347 C C . ASN A 1 551 ? 14.406 -21.795 -41.005 1.00 83.25 551 ASN A C 1
ATOM 4349 O O . ASN A 1 551 ? 13.391 -21.456 -41.606 1.00 83.25 551 ASN A O 1
ATOM 4353 N N . GLN A 1 552 ? 14.961 -23.003 -41.141 1.00 85.88 552 GLN A N 1
ATOM 4354 C CA . GLN A 1 552 ? 14.411 -24.053 -42.005 1.00 85.88 552 GLN A CA 1
ATOM 4355 C C . GLN A 1 552 ? 13.111 -24.631 -41.450 1.00 85.88 552 GLN A C 1
ATOM 4357 O O . GLN A 1 552 ? 12.149 -24.791 -42.189 1.00 85.88 552 GLN A O 1
ATOM 4362 N N . LYS A 1 553 ? 13.071 -24.913 -40.146 1.00 84.31 553 LYS A N 1
ATOM 4363 C CA . LYS A 1 553 ? 11.919 -25.554 -39.498 1.00 84.31 553 LYS A CA 1
ATOM 4364 C C . LYS A 1 553 ? 10.823 -24.566 -39.094 1.00 84.31 553 LYS A C 1
ATOM 4366 O O . LYS A 1 553 ? 9.783 -24.967 -38.569 1.00 84.31 553 LYS A O 1
ATOM 4371 N N . ARG A 1 554 ? 11.036 -23.259 -39.283 1.00 75.56 554 ARG A N 1
ATOM 4372 C CA . ARG A 1 554 ? 10.140 -22.213 -38.775 1.00 75.56 554 ARG A CA 1
ATOM 4373 C C . ARG A 1 554 ? 8.737 -22.348 -39.372 1.00 75.56 554 ARG A C 1
ATOM 4375 O O . ARG A 1 554 ? 8.535 -22.104 -40.555 1.00 75.56 554 ARG A O 1
ATOM 4382 N N . GLY A 1 555 ? 7.757 -22.667 -38.528 1.00 73.56 555 GLY A N 1
ATOM 4383 C CA . GLY A 1 555 ? 6.364 -22.885 -38.936 1.00 73.56 555 GLY A CA 1
ATOM 4384 C C . GLY A 1 555 ? 5.970 -24.356 -39.110 1.00 73.56 555 GLY A C 1
ATOM 4385 O O . GLY A 1 555 ? 4.778 -24.630 -39.215 1.00 73.56 555 GLY A O 1
ATOM 4386 N N . GLU A 1 556 ? 6.934 -25.279 -39.082 1.00 82.31 556 GLU A N 1
ATOM 4387 C CA . GLU A 1 556 ? 6.710 -26.735 -39.090 1.00 82.31 556 GLU A CA 1
ATOM 4388 C C . GLU A 1 556 ? 6.793 -27.346 -37.683 1.00 82.31 556 GLU A C 1
ATOM 4390 O O . GLU A 1 556 ? 6.149 -28.355 -37.405 1.00 82.31 556 GLU A O 1
ATOM 4395 N N . ILE A 1 557 ? 7.559 -26.715 -36.791 1.00 81.31 557 ILE A N 1
ATOM 4396 C CA . ILE A 1 557 ? 7.724 -27.122 -35.388 1.00 81.31 557 ILE A CA 1
ATOM 4397 C C . ILE A 1 557 ? 6.781 -26.359 -34.451 1.00 81.31 557 ILE A C 1
ATOM 4399 O O . ILE A 1 557 ? 6.296 -25.265 -34.769 1.00 81.31 557 ILE A O 1
ATOM 4403 N N . SER A 1 558 ? 6.519 -26.945 -33.282 1.00 72.06 558 SER A N 1
ATOM 4404 C CA . SER A 1 558 ? 5.711 -26.322 -32.231 1.00 72.06 558 SER A CA 1
ATOM 4405 C C . SER A 1 558 ? 6.336 -25.011 -31.737 1.00 72.06 558 SER A C 1
ATOM 4407 O O . SER A 1 558 ? 7.524 -24.741 -31.926 1.00 72.06 558 SER A O 1
ATOM 4409 N N . LYS A 1 559 ? 5.533 -24.154 -31.095 1.00 60.91 559 LYS A N 1
ATOM 4410 C CA . LYS A 1 559 ? 6.051 -22.888 -30.546 1.00 60.91 559 LYS A CA 1
ATOM 4411 C C . LYS A 1 559 ? 7.042 -23.140 -29.412 1.00 60.91 559 LYS A C 1
ATOM 4413 O O . LYS A 1 559 ? 7.980 -22.370 -29.248 1.00 60.91 559 LYS A O 1
ATOM 4418 N N . GLU A 1 560 ? 6.833 -24.225 -28.681 1.00 59.75 560 GLU A N 1
ATOM 4419 C CA . GLU A 1 560 ? 7.696 -24.710 -27.618 1.00 59.75 560 GLU A CA 1
ATOM 4420 C C . GLU A 1 560 ? 9.083 -25.079 -28.170 1.00 59.75 560 GLU A C 1
ATOM 4422 O O . GLU A 1 560 ? 10.090 -24.559 -27.693 1.00 59.75 560 GLU A O 1
ATOM 4427 N N . GLU A 1 561 ? 9.141 -25.865 -29.249 1.00 73.06 561 GLU A N 1
ATOM 4428 C CA . GLU A 1 561 ? 10.401 -26.234 -29.915 1.00 73.06 561 GLU A CA 1
ATOM 4429 C C . GLU A 1 561 ? 11.130 -25.021 -30.513 1.00 73.06 561 GLU A C 1
ATOM 4431 O O . GLU A 1 561 ? 12.356 -24.935 -30.436 1.00 73.06 561 GLU A O 1
ATOM 4436 N N . VAL A 1 562 ? 10.396 -24.051 -31.076 1.00 73.44 562 VAL A N 1
ATOM 4437 C CA . VAL A 1 562 ? 10.983 -22.784 -31.555 1.00 73.44 562 VAL A CA 1
ATOM 4438 C C . VAL A 1 562 ? 11.740 -22.092 -30.426 1.00 73.44 562 VAL A C 1
ATOM 4440 O O . VAL A 1 562 ? 12.899 -21.718 -30.597 1.00 73.44 562 VAL A O 1
ATOM 4443 N N . ALA A 1 563 ? 11.101 -21.939 -29.270 1.00 60.75 563 ALA A N 1
ATOM 4444 C CA . ALA A 1 563 ? 11.679 -21.200 -28.162 1.00 60.75 563 ALA A CA 1
ATOM 4445 C C . ALA A 1 563 ? 12.796 -21.977 -27.434 1.00 60.75 563 ALA A C 1
ATOM 4447 O O . ALA A 1 563 ? 13.724 -21.350 -26.919 1.00 60.75 563 ALA A O 1
ATOM 4448 N N . GLU A 1 564 ? 12.787 -23.315 -27.448 1.00 73.75 564 GLU A N 1
ATOM 4449 C CA . GLU A 1 564 ? 13.936 -24.125 -27.013 1.00 73.75 564 GLU A CA 1
ATOM 4450 C C . GLU A 1 564 ? 15.169 -23.904 -27.900 1.00 73.75 564 GLU A C 1
ATOM 4452 O O . GLU A 1 564 ? 16.281 -23.718 -27.393 1.00 73.75 564 GLU A O 1
ATOM 4457 N N . ILE A 1 565 ? 14.981 -23.878 -29.223 1.00 79.94 565 ILE A N 1
ATOM 4458 C CA . ILE A 1 565 ? 16.069 -23.626 -30.172 1.00 79.94 565 ILE A CA 1
ATOM 4459 C C . ILE A 1 565 ? 16.572 -22.179 -30.041 1.00 79.94 565 ILE A C 1
ATOM 4461 O O . ILE A 1 565 ? 17.782 -21.964 -29.994 1.00 79.94 565 ILE A O 1
ATOM 4465 N N . GLU A 1 566 ? 15.683 -21.188 -29.912 1.00 76.44 566 GLU A N 1
ATOM 4466 C CA . GLU A 1 566 ? 16.059 -19.778 -29.692 1.00 76.44 566 GLU A CA 1
ATOM 4467 C C . GLU A 1 566 ? 16.885 -19.592 -28.409 1.00 76.44 566 GLU A C 1
ATOM 4469 O O . GLU A 1 566 ? 17.902 -18.893 -28.400 1.00 76.44 566 GLU A O 1
ATOM 4474 N N . ALA A 1 567 ? 16.496 -20.266 -27.330 1.00 66.31 567 ALA A N 1
ATOM 4475 C CA . ALA A 1 567 ? 17.214 -20.238 -26.065 1.00 66.31 567 ALA A CA 1
ATOM 4476 C C . ALA A 1 567 ? 18.586 -20.930 -26.137 1.00 66.31 567 ALA A C 1
ATOM 4478 O O . ALA A 1 567 ? 19.557 -20.436 -25.553 1.00 66.31 567 ALA A O 1
ATOM 4479 N N . LEU A 1 568 ? 18.693 -22.038 -26.880 1.00 80.44 568 LEU A N 1
ATOM 4480 C CA . LEU A 1 568 ? 19.970 -22.687 -27.181 1.00 80.44 568 LEU A CA 1
ATOM 4481 C C . LEU A 1 568 ? 20.895 -21.750 -27.968 1.00 80.44 568 LEU A C 1
ATOM 4483 O O . LEU A 1 568 ? 22.042 -21.568 -27.564 1.00 80.44 568 LEU A O 1
ATOM 4487 N N . ILE A 1 569 ? 20.392 -21.115 -29.032 1.00 81.12 569 ILE A N 1
ATOM 4488 C CA . ILE A 1 569 ? 21.140 -20.140 -29.843 1.00 81.12 569 ILE A CA 1
ATOM 4489 C C . ILE A 1 569 ? 21.684 -19.017 -28.952 1.00 81.12 569 ILE A C 1
ATOM 4491 O O . ILE A 1 569 ? 22.884 -18.749 -28.955 1.00 81.12 569 ILE A O 1
ATOM 4495 N N . HIS A 1 570 ? 20.836 -18.403 -28.124 1.00 75.00 570 HIS A N 1
ATOM 4496 C CA . HIS A 1 570 ? 21.263 -17.329 -27.224 1.00 75.00 570 HIS A CA 1
ATOM 4497 C C . HIS A 1 570 ? 22.296 -17.822 -26.195 1.00 75.00 570 HIS A C 1
ATOM 4499 O O . HIS A 1 570 ? 23.300 -17.153 -25.957 1.00 75.00 570 HIS A O 1
ATOM 4505 N N . GLY A 1 571 ? 22.108 -18.999 -25.595 1.00 74.00 571 GLY A N 1
ATOM 4506 C CA . GLY A 1 571 ? 23.082 -19.536 -24.643 1.00 74.00 571 GLY A CA 1
ATOM 4507 C C . GLY A 1 571 ? 24.450 -19.821 -25.273 1.00 74.00 571 GLY A C 1
ATOM 4508 O O . GLY A 1 571 ? 25.472 -19.500 -24.666 1.00 74.00 571 GLY A O 1
ATOM 4509 N N . LEU A 1 572 ? 24.480 -20.339 -26.506 1.00 83.31 572 LEU A N 1
ATOM 4510 C CA . LEU A 1 572 ? 25.714 -20.512 -27.281 1.00 83.31 572 LEU A CA 1
ATOM 4511 C C . LEU A 1 572 ? 26.370 -19.163 -27.593 1.00 83.31 572 LEU A C 1
ATOM 4513 O O . LEU A 1 572 ? 27.580 -19.022 -27.436 1.00 83.31 572 LEU A O 1
ATOM 4517 N N . HIS A 1 573 ? 25.571 -18.152 -27.937 1.00 81.50 573 HIS A N 1
ATOM 4518 C CA . HIS A 1 573 ? 26.052 -16.796 -28.195 1.00 81.50 573 HIS A CA 1
ATOM 4519 C C . HIS A 1 573 ? 26.757 -16.187 -26.970 1.00 81.50 573 HIS A C 1
ATOM 4521 O O . HIS A 1 573 ? 27.848 -15.631 -27.084 1.00 81.50 573 HIS A O 1
ATOM 4527 N N . LEU A 1 574 ? 26.178 -16.339 -25.772 1.00 77.25 574 LEU A N 1
ATOM 4528 C CA . LEU A 1 574 ? 26.782 -15.851 -24.524 1.00 77.25 574 LEU A CA 1
ATOM 4529 C C . LEU A 1 574 ? 28.103 -16.559 -24.196 1.00 77.25 574 LEU A C 1
ATOM 4531 O O . LEU A 1 574 ? 29.050 -15.906 -23.756 1.00 77.25 574 LEU A O 1
ATOM 4535 N N . LEU A 1 575 ? 28.182 -17.874 -24.421 1.00 81.50 575 LEU A N 1
ATOM 4536 C CA . LEU A 1 575 ? 29.414 -18.643 -24.228 1.00 81.50 575 LEU A CA 1
ATOM 4537 C C . LEU A 1 575 ? 30.495 -18.246 -25.239 1.00 81.50 575 LEU A C 1
ATOM 4539 O O . LEU A 1 575 ? 31.651 -18.081 -24.853 1.00 81.50 575 LEU A O 1
ATOM 4543 N N . ALA A 1 576 ? 30.124 -18.031 -26.505 1.00 83.50 576 ALA A N 1
ATOM 4544 C CA . ALA A 1 576 ? 31.036 -17.538 -27.535 1.00 83.50 576 ALA A CA 1
ATOM 4545 C C . ALA A 1 576 ? 31.592 -16.153 -27.167 1.00 83.50 576 ALA A C 1
ATOM 4547 O O . ALA A 1 576 ? 32.779 -15.900 -27.343 1.00 83.50 576 ALA A O 1
ATOM 4548 N N . TYR A 1 577 ? 30.776 -15.282 -26.569 1.00 78.69 577 TYR A N 1
ATOM 4549 C CA . TYR A 1 577 ? 31.227 -14.003 -26.013 1.00 78.69 577 TYR A CA 1
ATOM 4550 C C . TYR A 1 577 ? 32.212 -14.176 -24.845 1.00 78.69 577 TYR A C 1
ATOM 4552 O O . TYR A 1 577 ? 33.227 -13.481 -24.792 1.00 78.69 577 TYR A O 1
ATOM 4560 N N . GLU A 1 578 ? 31.941 -15.093 -23.912 1.00 79.75 578 GLU A N 1
ATOM 4561 C CA . GLU A 1 578 ? 32.821 -15.379 -22.768 1.00 79.75 578 GLU A CA 1
ATOM 4562 C C . GLU A 1 578 ? 34.194 -15.888 -23.242 1.00 79.75 578 GLU A C 1
ATOM 4564 O O . GLU A 1 578 ? 35.223 -15.321 -22.873 1.00 79.75 578 GLU A O 1
ATOM 4569 N N . LYS A 1 579 ? 34.209 -16.874 -24.148 1.00 84.06 579 LYS A N 1
ATOM 4570 C CA . LYS A 1 579 ? 35.434 -17.442 -24.738 1.00 84.06 579 LYS A CA 1
ATOM 4571 C C . LYS A 1 579 ? 36.139 -16.491 -25.697 1.00 84.06 579 LYS A C 1
ATOM 4573 O O . LYS A 1 579 ? 37.365 -16.405 -25.703 1.00 84.06 579 LYS A O 1
ATOM 4578 N N . GLY A 1 580 ? 35.380 -15.728 -26.474 1.00 79.12 580 GLY A N 1
ATOM 4579 C CA . GLY A 1 580 ? 35.917 -14.704 -27.359 1.00 79.12 580 GLY A CA 1
ATOM 4580 C C . GLY A 1 580 ? 36.665 -13.632 -26.573 1.00 79.12 580 GLY A C 1
ATOM 4581 O O . GLY A 1 580 ? 37.735 -13.203 -26.994 1.00 79.12 580 GLY A O 1
ATOM 4582 N N . LYS A 1 581 ? 36.164 -13.245 -25.393 1.00 77.94 581 LYS A N 1
ATOM 4583 C CA . LYS A 1 581 ? 36.859 -12.306 -24.502 1.00 77.94 581 LYS A CA 1
ATOM 4584 C C . LYS A 1 581 ? 38.228 -12.823 -24.065 1.00 77.94 581 LYS A C 1
ATOM 4586 O O . LYS A 1 581 ? 39.183 -12.052 -24.059 1.00 77.94 581 LYS A O 1
ATOM 4591 N N . GLU A 1 582 ? 38.322 -14.106 -23.716 1.00 78.38 582 GLU A N 1
ATOM 4592 C CA . GLU A 1 582 ? 39.593 -14.758 -23.367 1.00 78.38 582 GLU A CA 1
ATOM 4593 C C . GLU A 1 582 ? 40.550 -14.808 -24.571 1.00 78.38 582 GLU A C 1
ATOM 4595 O O . GLU A 1 582 ? 41.745 -14.567 -24.414 1.00 78.38 582 GLU A O 1
ATOM 4600 N N . ARG A 1 583 ? 40.026 -15.072 -25.776 1.00 79.94 583 ARG A N 1
ATOM 4601 C CA . ARG A 1 583 ? 40.816 -15.260 -27.004 1.00 79.94 583 ARG A CA 1
ATOM 4602 C C . ARG A 1 583 ? 41.290 -13.960 -27.662 1.00 79.94 583 ARG A C 1
ATOM 4604 O O . ARG A 1 583 ? 42.399 -13.924 -28.184 1.00 79.94 583 ARG A O 1
ATOM 4611 N N . TYR A 1 584 ? 40.465 -12.913 -27.670 1.00 74.75 584 TYR A N 1
ATOM 4612 C CA . TYR A 1 584 ? 40.674 -11.708 -28.492 1.00 74.75 584 TYR A CA 1
ATOM 4613 C C . TYR A 1 584 ? 40.843 -10.406 -27.686 1.00 74.75 584 TYR A C 1
ATOM 4615 O O . TYR A 1 584 ? 40.997 -9.334 -28.275 1.00 74.75 584 TYR A O 1
ATOM 4623 N N . GLY A 1 585 ? 40.820 -10.459 -26.349 1.00 68.75 585 GLY A N 1
ATOM 4624 C CA . GLY A 1 585 ? 41.104 -9.299 -25.497 1.00 68.75 585 GLY A CA 1
ATOM 4625 C C . GLY A 1 585 ? 40.073 -8.169 -25.624 1.00 68.75 585 GLY A C 1
ATOM 4626 O O . GLY A 1 585 ? 38.877 -8.421 -25.749 1.00 68.75 585 GLY A O 1
ATOM 4627 N N . GLU A 1 586 ? 40.507 -6.905 -25.570 1.00 50.25 586 GLU A N 1
ATOM 4628 C CA . GLU A 1 586 ? 39.610 -5.732 -25.485 1.00 50.25 586 GLU A CA 1
ATOM 4629 C C . GLU A 1 586 ? 38.650 -5.568 -26.680 1.00 50.25 586 GLU A C 1
ATOM 4631 O O . GLU A 1 586 ? 37.581 -4.977 -26.528 1.00 50.25 586 GLU A O 1
ATOM 4636 N N . ASN A 1 587 ? 38.970 -6.163 -27.835 1.00 59.53 587 ASN A N 1
ATOM 4637 C CA . ASN A 1 587 ? 38.213 -6.009 -29.084 1.00 59.53 587 ASN A CA 1
ATOM 4638 C C . ASN A 1 587 ? 37.368 -7.236 -29.458 1.00 59.53 587 ASN A C 1
ATOM 4640 O O . ASN A 1 587 ? 36.851 -7.320 -30.573 1.00 59.53 587 ASN A O 1
ATOM 4644 N N . PHE A 1 588 ? 37.193 -8.183 -28.532 1.00 68.94 588 PHE A N 1
ATOM 4645 C CA . PHE A 1 588 ? 36.548 -9.461 -28.827 1.00 68.94 588 PHE A CA 1
ATOM 4646 C C . PHE A 1 588 ? 35.138 -9.344 -29.409 1.00 68.94 588 PHE A C 1
ATOM 4648 O O . PHE A 1 588 ? 34.779 -10.124 -30.278 1.00 68.94 588 PHE A O 1
ATOM 4655 N N . ARG A 1 589 ? 34.342 -8.366 -28.966 1.00 64.38 589 ARG A N 1
ATOM 4656 C CA . ARG A 1 589 ? 32.908 -8.279 -29.292 1.00 64.38 589 ARG A CA 1
ATOM 4657 C C . ARG A 1 589 ? 32.643 -8.165 -30.791 1.00 64.38 589 ARG A C 1
ATOM 4659 O O . ARG A 1 589 ? 31.837 -8.914 -31.322 1.00 64.38 589 ARG A O 1
ATOM 4666 N N . LEU A 1 590 ? 33.379 -7.282 -31.470 1.00 65.44 590 LEU A N 1
ATOM 4667 C CA . LEU A 1 590 ? 33.280 -7.093 -32.921 1.00 65.44 590 LEU A CA 1
ATOM 4668 C C . LEU A 1 590 ? 33.675 -8.359 -33.682 1.00 65.44 590 LEU A C 1
ATOM 4670 O O . LEU A 1 590 ? 33.064 -8.687 -34.696 1.00 65.44 590 LEU A O 1
ATOM 4674 N N . LYS A 1 591 ? 34.683 -9.076 -33.175 1.00 73.00 591 LYS A N 1
ATOM 4675 C CA . LYS A 1 591 ? 35.136 -10.332 -33.764 1.00 73.00 591 LYS A CA 1
ATOM 4676 C C . LYS A 1 591 ? 34.097 -11.441 -33.584 1.00 73.00 591 LYS A C 1
ATOM 4678 O O . LYS A 1 591 ? 33.758 -12.093 -34.564 1.00 73.00 591 LYS A O 1
ATOM 4683 N N . VAL A 1 592 ? 33.527 -11.581 -32.385 1.00 75.50 592 VAL A N 1
ATOM 4684 C CA . VAL A 1 592 ? 32.458 -12.556 -32.118 1.00 75.50 592 VAL A CA 1
ATOM 4685 C C . VAL A 1 592 ? 31.211 -12.267 -32.946 1.00 75.50 592 VAL A C 1
ATOM 4687 O O . VAL A 1 592 ? 30.670 -13.183 -33.556 1.00 75.50 592 VAL A O 1
ATOM 4690 N N . ASP A 1 593 ? 30.780 -11.008 -33.035 1.00 73.06 593 ASP A N 1
ATOM 4691 C CA . ASP A 1 593 ? 29.616 -10.627 -33.843 1.00 73.06 593 ASP A CA 1
ATOM 4692 C C . ASP A 1 593 ? 29.817 -10.920 -35.335 1.00 73.06 593 ASP A C 1
ATOM 4694 O O . ASP A 1 593 ? 28.885 -11.370 -36.005 1.00 73.06 593 ASP A O 1
ATOM 4698 N N . LEU A 1 594 ? 31.029 -10.691 -35.855 1.00 75.06 594 LEU A N 1
ATOM 4699 C CA . LEU A 1 594 ? 31.379 -11.026 -37.233 1.00 75.06 594 LEU A CA 1
ATOM 4700 C C . LEU A 1 594 ? 31.353 -12.540 -37.459 1.00 75.06 594 LEU A C 1
ATOM 4702 O O . LEU A 1 594 ? 30.676 -13.003 -38.374 1.00 75.06 594 LEU A O 1
ATOM 4706 N N . ASP A 1 595 ? 32.053 -13.303 -36.621 1.00 78.38 595 ASP A N 1
ATOM 4707 C CA . ASP A 1 595 ? 32.175 -14.754 -36.771 1.00 78.38 595 ASP A CA 1
ATOM 4708 C C . ASP A 1 595 ? 30.801 -15.439 -36.647 1.00 78.38 595 ASP A C 1
ATOM 4710 O O . ASP A 1 595 ? 30.462 -16.313 -37.446 1.00 78.38 595 ASP A O 1
ATOM 4714 N N . VAL A 1 596 ? 29.958 -14.973 -35.719 1.00 80.50 596 VAL A N 1
ATOM 4715 C CA . VAL A 1 596 ? 28.567 -15.424 -35.575 1.00 80.50 596 VAL A CA 1
ATOM 4716 C C . VAL A 1 596 ? 27.731 -15.063 -36.803 1.00 80.50 596 VAL A C 1
ATOM 4718 O O . VAL A 1 596 ? 27.020 -15.916 -37.328 1.00 80.50 596 VAL A O 1
ATOM 4721 N N . ALA A 1 597 ? 27.810 -13.830 -37.309 1.00 73.06 597 ALA A N 1
ATOM 4722 C CA . ALA A 1 597 ? 27.038 -13.427 -38.486 1.00 73.06 597 ALA A CA 1
ATOM 4723 C C . ALA A 1 597 ? 27.420 -14.218 -39.747 1.00 73.06 597 ALA A C 1
ATOM 4725 O O . ALA A 1 597 ? 26.547 -14.515 -40.571 1.00 73.06 597 ALA A O 1
ATOM 4726 N N . VAL A 1 598 ? 28.703 -14.571 -39.882 1.00 76.31 598 VAL A N 1
ATOM 4727 C CA . VAL A 1 598 ? 29.211 -15.458 -40.935 1.00 76.31 598 VAL A CA 1
ATOM 4728 C C . VAL A 1 598 ? 28.658 -16.873 -40.751 1.00 76.31 598 VAL A C 1
ATOM 4730 O O . VAL A 1 598 ? 28.084 -17.424 -41.691 1.00 76.31 598 VAL A O 1
ATOM 4733 N N . ALA A 1 599 ? 28.743 -17.442 -39.545 1.00 79.19 599 ALA A N 1
ATOM 4734 C CA . ALA A 1 599 ? 28.227 -18.781 -39.252 1.00 79.19 599 ALA A CA 1
ATOM 4735 C C . ALA A 1 599 ? 26.710 -18.899 -39.505 1.00 79.19 599 ALA A C 1
ATOM 4737 O O . ALA A 1 599 ? 26.236 -19.883 -40.087 1.00 79.19 599 ALA A O 1
ATOM 4738 N N . ASP A 1 600 ? 25.960 -17.857 -39.143 1.00 76.69 600 ASP A N 1
ATOM 4739 C CA . ASP A 1 600 ? 24.514 -17.730 -39.338 1.00 76.69 600 ASP A CA 1
ATOM 4740 C C . ASP A 1 600 ? 24.112 -17.523 -40.809 1.00 76.69 600 ASP A C 1
ATOM 4742 O O . ASP A 1 600 ? 22.944 -17.702 -41.160 1.00 76.69 600 ASP A O 1
ATOM 4746 N N . GLY A 1 601 ? 25.047 -17.103 -41.670 1.00 71.50 601 GLY A N 1
ATOM 4747 C CA . GLY A 1 601 ? 24.773 -16.696 -43.052 1.00 71.50 601 GLY A CA 1
ATOM 4748 C C . GLY A 1 601 ? 23.967 -15.394 -43.170 1.00 71.50 601 GLY A C 1
ATOM 4749 O O . GLY A 1 601 ? 23.329 -15.155 -44.194 1.00 71.50 601 GLY A O 1
ATOM 4750 N N . ASN A 1 602 ? 23.956 -14.548 -42.131 1.00 69.50 602 ASN A N 1
ATOM 4751 C CA . ASN A 1 602 ? 23.179 -13.306 -42.092 1.00 69.50 602 ASN A CA 1
ATOM 4752 C C . ASN A 1 602 ? 24.077 -12.078 -41.901 1.00 69.50 602 ASN A C 1
ATOM 4754 O O . ASN A 1 602 ? 24.086 -11.428 -40.853 1.00 69.50 602 ASN A O 1
ATOM 4758 N N . LEU A 1 603 ? 24.776 -11.712 -42.973 1.00 63.16 603 LEU A N 1
ATOM 4759 C CA . LEU A 1 603 ? 25.672 -10.553 -43.026 1.00 63.16 603 LEU A CA 1
ATOM 4760 C C . LEU A 1 603 ? 24.943 -9.198 -42.930 1.00 63.16 603 LEU A C 1
ATOM 4762 O O . LEU A 1 603 ? 25.579 -8.158 -42.819 1.00 63.16 603 LEU A O 1
ATOM 4766 N N . ASN A 1 604 ? 23.608 -9.156 -42.911 1.00 57.97 604 ASN A N 1
ATOM 4767 C CA . ASN A 1 604 ? 22.911 -7.909 -42.579 1.00 57.97 604 ASN A CA 1
ATOM 4768 C C . ASN A 1 604 ? 23.062 -7.555 -41.089 1.00 57.97 604 ASN A C 1
ATOM 4770 O O . ASN A 1 604 ? 22.939 -6.385 -40.733 1.00 57.97 604 ASN A O 1
ATOM 4774 N N . ARG A 1 605 ? 23.378 -8.531 -40.218 1.00 54.88 605 ARG A N 1
ATOM 4775 C CA . ARG A 1 605 ? 23.634 -8.301 -38.782 1.00 54.88 605 ARG A CA 1
ATOM 4776 C C . ARG A 1 605 ? 24.880 -7.452 -38.517 1.00 54.88 605 ARG A C 1
ATOM 4778 O O . ARG A 1 605 ? 24.936 -6.782 -37.493 1.00 54.88 605 ARG A O 1
ATOM 4785 N N . ILE A 1 606 ? 25.832 -7.441 -39.450 1.00 55.41 606 ILE A N 1
ATOM 4786 C CA . ILE A 1 606 ? 27.086 -6.680 -39.341 1.00 55.41 606 ILE A CA 1
ATOM 4787 C C . ILE A 1 606 ? 26.989 -5.271 -39.955 1.00 55.41 606 ILE A C 1
ATOM 4789 O O . ILE A 1 606 ? 27.931 -4.483 -39.842 1.00 55.41 606 ILE A O 1
ATOM 4793 N N . GLN A 1 607 ? 25.851 -4.902 -40.567 1.00 50.66 607 GLN A N 1
ATOM 4794 C CA . GLN A 1 607 ? 25.652 -3.555 -41.112 1.00 50.66 607 GLN A CA 1
ATOM 4795 C C . GLN A 1 607 ? 25.652 -2.505 -39.988 1.00 50.66 607 GLN A C 1
ATOM 4797 O O . GLN A 1 607 ? 24.696 -2.368 -39.226 1.00 50.66 607 GLN A O 1
ATOM 4802 N N . GLY A 1 608 ? 26.734 -1.724 -39.918 1.00 49.44 608 GLY A N 1
ATOM 4803 C CA . GLY A 1 608 ? 26.919 -0.653 -38.934 1.00 49.44 608 GLY A CA 1
ATOM 4804 C C . GLY A 1 608 ? 27.779 -1.011 -37.717 1.00 49.44 608 GLY A C 1
ATOM 4805 O O . GLY A 1 608 ? 27.834 -0.192 -36.799 1.00 49.44 608 GLY A O 1
ATOM 4806 N N . LEU A 1 609 ? 28.435 -2.183 -37.715 1.00 49.56 609 LEU A N 1
ATOM 4807 C CA . LEU A 1 609 ? 29.501 -2.540 -36.761 1.00 49.56 609 LEU A CA 1
ATOM 4808 C C . LEU A 1 609 ? 30.851 -1.872 -37.089 1.00 49.56 609 LEU A C 1
ATOM 4810 O O . LEU A 1 609 ? 31.737 -1.818 -36.243 1.00 49.56 609 LEU A O 1
ATOM 4814 N N . GLU A 1 610 ? 31.001 -1.334 -38.299 1.00 52.19 610 GLU A N 1
ATOM 4815 C CA . GLU A 1 610 ? 32.164 -0.548 -38.716 1.00 52.19 610 GLU A CA 1
ATOM 4816 C C . GLU A 1 610 ? 32.197 0.809 -37.984 1.00 52.19 610 GLU A C 1
ATOM 4818 O O . GLU A 1 610 ? 31.270 1.616 -38.110 1.00 52.19 610 GLU A O 1
ATOM 4823 N N . ASP A 1 611 ? 33.280 1.089 -37.256 1.00 49.09 611 ASP A N 1
ATOM 4824 C CA . ASP A 1 611 ? 33.572 2.400 -36.651 1.00 49.09 611 ASP A CA 1
ATOM 4825 C C . ASP A 1 611 ? 34.940 2.911 -37.149 1.00 49.09 611 ASP A C 1
ATOM 4827 O O . ASP A 1 611 ? 35.599 2.268 -37.961 1.00 49.09 611 ASP A O 1
ATOM 4831 N N . LYS A 1 612 ? 35.400 4.080 -36.688 1.00 43.94 612 LYS A N 1
ATOM 4832 C CA . LYS A 1 612 ? 36.604 4.782 -37.169 1.00 43.94 612 LYS A CA 1
ATOM 4833 C C . LYS A 1 612 ? 37.891 3.946 -37.211 1.00 43.94 612 LYS A C 1
ATOM 4835 O O . LYS A 1 612 ? 38.823 4.360 -37.902 1.00 43.94 612 LYS A O 1
ATOM 4840 N N . ASN A 1 613 ? 37.943 2.829 -36.485 1.00 45.53 613 ASN A N 1
ATOM 4841 C CA . ASN A 1 613 ? 39.137 2.011 -36.297 1.00 45.53 613 ASN A CA 1
ATOM 4842 C C . ASN A 1 613 ? 39.045 0.595 -36.891 1.00 45.53 613 ASN A C 1
ATOM 4844 O O . ASN A 1 613 ? 40.079 -0.065 -36.919 1.00 45.53 613 ASN A O 1
ATOM 4848 N N . PHE A 1 614 ? 37.877 0.130 -37.360 1.00 53.19 614 PHE A N 1
ATOM 4849 C CA . PHE A 1 614 ? 37.678 -1.265 -37.782 1.00 53.19 614 PHE A CA 1
ATOM 4850 C C . PHE A 1 614 ? 36.802 -1.382 -39.034 1.00 53.19 614 PHE A C 1
ATOM 4852 O O . PHE A 1 614 ? 35.729 -0.779 -39.112 1.00 53.19 614 PHE A O 1
ATOM 4859 N N . PHE A 1 615 ? 37.258 -2.198 -39.980 1.00 55.31 615 PHE A N 1
ATOM 4860 C CA . PHE A 1 615 ? 36.637 -2.454 -41.277 1.00 55.31 615 PHE A CA 1
ATOM 4861 C C . PHE A 1 615 ? 36.462 -3.958 -41.482 1.00 55.31 615 PHE A C 1
ATOM 4863 O O . PHE A 1 615 ? 37.226 -4.753 -40.940 1.00 55.31 615 PHE A O 1
ATOM 4870 N N . ILE A 1 616 ? 35.459 -4.349 -42.262 1.00 60.44 616 ILE A N 1
ATOM 4871 C CA . ILE A 1 616 ? 35.216 -5.751 -42.603 1.00 60.44 616 ILE A CA 1
ATOM 4872 C C . ILE A 1 616 ? 35.711 -5.962 -44.034 1.00 60.44 616 ILE A C 1
ATOM 4874 O O . ILE A 1 616 ? 35.136 -5.402 -44.968 1.00 60.44 616 ILE A O 1
ATOM 4878 N N . GLN A 1 617 ? 36.773 -6.747 -44.217 1.00 62.59 617 GLN A N 1
ATOM 4879 C CA . GLN A 1 617 ? 37.229 -7.155 -45.545 1.00 62.59 617 GLN A CA 1
ATOM 4880 C C . GLN A 1 617 ? 36.603 -8.497 -45.904 1.00 62.59 617 GLN A C 1
ATOM 4882 O O . GLN A 1 617 ? 36.534 -9.413 -45.085 1.00 62.59 617 GLN A O 1
ATOM 4887 N N . LYS A 1 618 ? 36.136 -8.604 -47.148 1.00 60.78 618 LYS A N 1
ATOM 4888 C CA . LYS A 1 618 ? 35.752 -9.880 -47.741 1.00 60.78 618 LYS A CA 1
ATOM 4889 C C . LYS A 1 618 ? 36.992 -10.501 -48.384 1.00 60.78 618 LYS A C 1
ATOM 4891 O O . LYS A 1 618 ? 37.526 -9.940 -49.336 1.00 60.78 618 LYS A O 1
ATOM 4896 N N . GLU A 1 619 ? 37.415 -11.641 -47.868 1.00 61.81 619 GLU A N 1
ATOM 4897 C CA . GLU A 1 619 ? 38.428 -12.508 -48.464 1.00 61.81 619 GLU A CA 1
ATOM 4898 C C . GLU A 1 619 ? 37.783 -13.483 -49.469 1.00 61.81 619 GLU A C 1
ATOM 4900 O O . GLU A 1 619 ? 36.554 -13.619 -49.560 1.00 61.81 619 GLU A O 1
ATOM 4905 N N . ASP A 1 620 ? 38.620 -14.184 -50.235 1.00 50.16 620 ASP A N 1
ATOM 4906 C CA . ASP A 1 620 ? 38.173 -15.234 -51.149 1.00 50.16 620 ASP A CA 1
ATOM 4907 C C . ASP A 1 620 ? 37.435 -16.364 -50.397 1.00 50.16 620 ASP A C 1
ATOM 4909 O O . ASP A 1 620 ? 37.759 -16.709 -49.260 1.00 50.16 620 ASP A O 1
ATOM 4913 N N . ASN A 1 621 ? 36.433 -16.967 -51.052 1.00 50.34 621 ASN A N 1
ATOM 4914 C CA . ASN A 1 621 ? 35.568 -18.034 -50.512 1.00 50.34 621 ASN A CA 1
ATOM 4915 C C . ASN A 1 621 ? 34.706 -17.651 -49.287 1.00 50.34 621 ASN A C 1
ATOM 4917 O O . ASN A 1 621 ? 34.605 -18.427 -48.340 1.00 50.34 621 ASN A O 1
ATOM 4921 N N . GLU A 1 622 ? 34.059 -16.478 -49.306 1.00 52.97 622 GLU A N 1
ATOM 4922 C CA . GLU A 1 622 ? 33.128 -16.022 -48.245 1.00 52.97 622 GLU A CA 1
ATOM 4923 C C . GLU A 1 622 ? 33.751 -15.934 -46.841 1.00 52.97 622 GLU A C 1
ATOM 4925 O O . GLU A 1 622 ? 33.044 -15.922 -45.832 1.00 52.97 622 GLU A O 1
ATOM 4930 N N . ARG A 1 623 ? 35.080 -15.829 -46.762 1.00 54.00 623 ARG A N 1
ATOM 4931 C CA . ARG A 1 623 ? 35.767 -15.492 -45.518 1.00 54.00 623 ARG A CA 1
ATOM 4932 C C . ARG A 1 623 ? 35.702 -13.988 -45.297 1.00 54.00 623 ARG A C 1
ATOM 4934 O O . ARG A 1 623 ? 35.829 -13.207 -46.234 1.00 54.00 623 ARG A O 1
ATOM 4941 N N . TYR A 1 624 ? 35.476 -13.585 -44.053 1.00 62.59 624 TYR A N 1
ATOM 4942 C CA . TYR A 1 624 ? 35.440 -12.181 -43.661 1.00 62.59 624 TYR A CA 1
ATOM 4943 C C . TYR A 1 624 ? 36.432 -11.958 -42.524 1.00 62.59 624 TYR A C 1
ATOM 4945 O O . TYR A 1 624 ? 36.400 -12.675 -41.520 1.00 62.59 624 TYR A O 1
ATOM 4953 N N . SER A 1 625 ? 37.299 -10.962 -42.668 1.00 59.62 625 SER A N 1
ATOM 4954 C CA . SER A 1 625 ? 38.274 -10.572 -41.652 1.00 59.62 625 SER A CA 1
ATOM 4955 C C . SER A 1 625 ? 38.016 -9.148 -41.164 1.00 59.62 625 SER A C 1
ATOM 4957 O O . SER A 1 625 ? 37.472 -8.299 -41.873 1.00 59.62 625 SER A O 1
ATOM 4959 N N . LEU A 1 626 ? 38.343 -8.913 -39.891 1.00 57.41 626 LEU A N 1
ATOM 4960 C CA . LEU A 1 626 ? 38.254 -7.598 -39.271 1.00 57.41 626 LEU A CA 1
ATOM 4961 C C . LEU A 1 626 ? 39.627 -6.942 -39.405 1.00 57.41 626 LEU A C 1
ATOM 4963 O O . LEU A 1 626 ? 40.601 -7.489 -38.895 1.00 57.41 626 LEU A O 1
ATOM 4967 N N . ILE A 1 627 ? 39.693 -5.796 -40.071 1.00 56.94 627 ILE A N 1
ATOM 4968 C CA . ILE A 1 627 ? 40.945 -5.089 -40.345 1.00 56.94 627 ILE A CA 1
ATOM 4969 C C . ILE A 1 627 ? 40.931 -3.760 -39.625 1.00 56.94 627 ILE A C 1
ATOM 4971 O O . ILE A 1 627 ? 39.946 -3.015 -39.652 1.00 56.94 627 ILE A O 1
ATOM 4975 N N . THR A 1 628 ? 42.031 -3.457 -38.957 1.00 50.81 628 THR A N 1
ATOM 4976 C CA . THR A 1 628 ? 42.211 -2.184 -38.277 1.00 50.81 628 THR A CA 1
ATOM 4977 C C . THR A 1 628 ? 42.535 -1.070 -39.268 1.00 50.81 628 THR A C 1
ATOM 4979 O O . THR A 1 628 ? 43.146 -1.280 -40.315 1.00 50.81 628 THR A O 1
ATOM 4982 N N . ALA A 1 629 ? 42.192 0.169 -38.914 1.00 45.03 629 ALA A N 1
ATOM 4983 C CA . ALA A 1 629 ? 42.622 1.338 -39.684 1.00 45.03 629 ALA A CA 1
ATOM 4984 C C . ALA A 1 629 ? 44.156 1.405 -39.845 1.00 45.03 629 ALA A C 1
ATOM 4986 O O . ALA A 1 629 ? 44.631 1.963 -40.829 1.00 45.03 629 ALA A O 1
ATOM 4987 N N . THR A 1 630 ? 44.909 0.835 -38.899 1.00 41.91 630 THR A N 1
ATOM 4988 C CA . THR A 1 630 ? 46.376 0.766 -38.903 1.00 41.91 630 THR A CA 1
ATOM 4989 C C . THR A 1 630 ? 46.909 -0.255 -39.906 1.00 41.91 630 THR A C 1
ATOM 4991 O O . THR A 1 630 ? 47.865 0.051 -40.607 1.00 41.91 630 THR A O 1
ATOM 4994 N N . GLU A 1 631 ? 46.286 -1.431 -40.022 1.00 44.84 631 GLU A N 1
ATOM 4995 C CA . GLU A 1 631 ? 46.643 -2.447 -41.028 1.00 44.84 631 GLU A CA 1
ATOM 4996 C C . GLU A 1 631 ? 46.330 -1.957 -42.443 1.00 44.84 631 GLU A C 1
ATOM 4998 O O . GLU A 1 631 ? 47.178 -2.059 -43.323 1.00 44.84 631 GLU A O 1
ATOM 5003 N N . ILE A 1 632 ? 45.184 -1.288 -42.631 1.00 47.28 632 ILE A N 1
ATOM 5004 C CA . ILE A 1 632 ? 44.881 -0.595 -43.893 1.00 47.28 632 ILE A CA 1
ATOM 5005 C C . ILE A 1 632 ? 45.955 0.457 -44.194 1.00 47.28 632 ILE A C 1
ATOM 5007 O O . ILE A 1 632 ? 46.354 0.607 -45.342 1.00 47.28 632 ILE A O 1
ATOM 5011 N N . TYR A 1 633 ? 46.440 1.185 -43.182 1.00 42.16 633 TYR A N 1
ATOM 5012 C CA . TYR A 1 633 ? 47.480 2.202 -43.358 1.00 42.16 633 TYR A CA 1
ATOM 5013 C C . TYR A 1 633 ? 48.844 1.595 -43.716 1.00 42.16 633 TYR A C 1
ATOM 5015 O O . TYR A 1 633 ? 49.534 2.146 -44.565 1.00 42.16 633 TYR A O 1
ATOM 5023 N N . TYR A 1 634 ? 49.219 0.467 -43.105 1.00 41.75 634 TYR A N 1
ATOM 5024 C CA . TYR A 1 634 ? 50.470 -0.248 -43.381 1.00 41.75 634 TYR A CA 1
ATOM 5025 C C . TYR A 1 634 ? 50.500 -0.825 -44.798 1.00 41.75 634 TYR A C 1
ATOM 5027 O O . TYR A 1 634 ? 51.506 -0.686 -45.497 1.00 41.75 634 TYR A O 1
ATOM 5035 N N . ASP A 1 635 ? 49.381 -1.401 -45.243 1.00 44.31 635 ASP A N 1
ATOM 5036 C CA . ASP A 1 635 ? 49.219 -1.812 -46.634 1.00 44.31 635 ASP A CA 1
ATOM 5037 C C . ASP A 1 635 ? 49.245 -0.589 -47.556 1.00 44.31 635 ASP A C 1
ATOM 5039 O O . ASP A 1 635 ? 49.931 -0.601 -48.565 1.00 44.31 635 ASP A O 1
ATOM 5043 N N . PHE A 1 636 ? 48.607 0.528 -47.202 1.00 45.03 636 PHE A N 1
ATOM 5044 C CA . PHE A 1 636 ? 48.679 1.752 -48.013 1.00 45.03 636 PHE A CA 1
ATOM 5045 C C . PHE A 1 636 ? 50.093 2.351 -48.124 1.00 45.03 636 PHE A C 1
ATOM 5047 O O . PHE A 1 636 ? 50.455 2.852 -49.192 1.00 45.03 636 PHE A O 1
ATOM 5054 N N . ASP A 1 637 ? 50.891 2.305 -47.057 1.00 39.91 637 ASP A N 1
ATOM 5055 C CA . ASP A 1 637 ? 52.240 2.880 -47.008 1.00 39.91 637 ASP A CA 1
ATOM 5056 C C . ASP A 1 637 ? 53.212 2.111 -47.916 1.00 39.91 637 ASP A C 1
ATOM 5058 O O . ASP A 1 637 ? 53.998 2.717 -48.645 1.00 39.91 637 ASP A O 1
ATOM 5062 N N . GLN A 1 638 ? 53.076 0.779 -48.001 1.00 42.50 638 GLN A N 1
ATOM 5063 C CA . GLN A 1 638 ? 53.828 -0.015 -48.980 1.00 42.50 638 GLN A CA 1
ATOM 5064 C C . GLN A 1 638 ? 53.499 0.374 -50.427 1.00 42.50 638 GLN A C 1
ATOM 5066 O O . GLN A 1 638 ? 54.385 0.373 -51.280 1.00 42.50 638 GLN A O 1
ATOM 5071 N N . TYR A 1 639 ? 52.258 0.763 -50.715 1.00 44.03 639 TYR A N 1
ATOM 5072 C CA . TYR A 1 639 ? 51.824 1.097 -52.073 1.00 44.03 639 TYR A CA 1
ATOM 5073 C C . TYR A 1 639 ? 52.189 2.533 -52.471 1.00 44.03 639 TYR A C 1
ATOM 5075 O O . TYR A 1 639 ? 52.534 2.782 -53.628 1.00 44.03 639 TYR A O 1
ATOM 5083 N N . LEU A 1 640 ? 52.198 3.482 -51.532 1.00 41.12 640 LEU A N 1
ATOM 5084 C CA . LEU A 1 640 ? 52.598 4.871 -51.799 1.00 41.12 640 LEU A CA 1
ATOM 5085 C C . LEU A 1 640 ? 54.077 5.016 -52.197 1.00 41.12 640 LEU A C 1
ATOM 5087 O O . LEU A 1 640 ? 54.430 5.993 -52.859 1.00 41.12 640 LEU A O 1
ATOM 5091 N N . THR A 1 641 ? 54.921 4.018 -51.911 1.00 43.75 641 THR A N 1
ATOM 5092 C CA . THR A 1 641 ? 56.307 3.971 -52.414 1.00 43.75 641 THR A CA 1
ATOM 5093 C C . THR A 1 641 ? 56.414 3.757 -53.934 1.00 43.75 641 THR A C 1
ATOM 5095 O O . THR A 1 641 ? 57.470 4.011 -54.511 1.00 43.75 641 THR A O 1
ATOM 5098 N N . GLY A 1 642 ? 55.324 3.360 -54.605 1.00 46.66 642 GLY A N 1
ATOM 5099 C CA . GLY A 1 642 ? 55.274 3.097 -56.049 1.00 46.66 642 GLY A CA 1
ATOM 5100 C C . GLY A 1 642 ? 54.909 4.289 -56.943 1.00 46.66 642 GLY A C 1
ATOM 5101 O O . GLY A 1 642 ? 54.891 4.132 -58.159 1.00 46.66 642 GLY A O 1
ATOM 5102 N N . GLY A 1 643 ? 54.623 5.470 -56.378 1.00 41.69 643 GLY A N 1
ATOM 5103 C CA . GLY A 1 643 ? 54.359 6.692 -57.149 1.00 41.69 643 GLY A CA 1
ATOM 5104 C C . GLY A 1 643 ? 53.105 6.625 -58.033 1.00 41.69 643 GLY A C 1
ATOM 5105 O O . GLY A 1 643 ? 53.198 6.508 -59.252 1.00 41.69 643 GLY A O 1
ATOM 5106 N N . PHE A 1 644 ? 51.915 6.762 -57.443 1.00 44.09 644 PHE A N 1
ATOM 5107 C CA . PHE A 1 644 ? 50.673 6.901 -58.215 1.00 44.09 644 PHE A CA 1
ATOM 5108 C C . PHE A 1 644 ? 50.481 8.346 -58.700 1.00 44.09 644 PHE A C 1
ATOM 5110 O O . PHE A 1 644 ? 50.581 9.292 -57.919 1.00 44.09 644 PHE A O 1
ATOM 5117 N N . SER A 1 645 ? 50.185 8.527 -59.991 1.00 40.44 645 SER A N 1
ATOM 5118 C CA . SER A 1 645 ? 50.043 9.847 -60.628 1.00 40.44 645 SER A CA 1
ATOM 5119 C C . SER A 1 645 ? 48.683 10.515 -60.406 1.00 40.44 645 SER A C 1
ATOM 5121 O O . SER A 1 645 ? 48.571 11.733 -60.569 1.00 40.44 645 SER A O 1
ATOM 5123 N N . ASP A 1 646 ? 47.653 9.748 -60.032 1.00 46.00 646 ASP A N 1
ATOM 5124 C CA . ASP A 1 646 ? 46.295 10.242 -59.797 1.00 46.00 646 ASP A CA 1
ATOM 5125 C C . ASP A 1 646 ? 45.456 9.314 -58.896 1.00 46.00 646 ASP A C 1
ATOM 5127 O O . ASP A 1 646 ? 45.801 8.165 -58.614 1.00 46.00 646 ASP A O 1
ATOM 5131 N N . THR A 1 647 ? 44.327 9.849 -58.424 1.00 44.38 647 THR A N 1
ATOM 5132 C CA . THR A 1 647 ? 43.386 9.193 -57.505 1.00 44.38 647 THR A CA 1
ATOM 5133 C C . THR A 1 647 ? 42.610 8.036 -58.137 1.00 44.38 647 THR A C 1
ATOM 5135 O O . THR A 1 647 ? 42.180 7.140 -57.412 1.00 44.38 647 THR A O 1
ATOM 5138 N N . GLY A 1 648 ? 42.435 8.024 -59.462 1.00 47.97 648 GLY A N 1
ATOM 5139 C CA . GLY A 1 648 ? 41.735 6.948 -60.170 1.00 47.97 648 GLY A CA 1
ATOM 5140 C C . GLY A 1 648 ? 42.528 5.645 -60.127 1.00 47.97 648 GLY A C 1
ATOM 5141 O O . GLY A 1 648 ? 41.987 4.598 -59.772 1.00 47.97 648 GLY A O 1
ATOM 5142 N N . SER A 1 649 ? 43.832 5.752 -60.366 1.00 50.66 649 SER A N 1
ATOM 5143 C CA . SER A 1 649 ? 44.789 4.643 -60.342 1.00 50.66 649 SER A CA 1
ATOM 5144 C C . SER A 1 649 ? 44.880 3.972 -58.962 1.00 50.66 649 SER A C 1
ATOM 5146 O O . SER A 1 649 ? 44.953 2.747 -58.856 1.00 50.66 649 SER A O 1
ATOM 5148 N N . LEU A 1 650 ? 44.807 4.770 -57.891 1.00 46.69 650 LEU A N 1
ATOM 5149 C CA . LEU A 1 650 ? 44.833 4.295 -56.504 1.00 46.69 650 LEU A CA 1
ATOM 5150 C C . LEU A 1 650 ? 43.553 3.521 -56.141 1.00 46.69 650 LEU A C 1
ATOM 5152 O O . LEU A 1 650 ? 43.622 2.428 -55.583 1.00 46.69 650 LEU A O 1
ATOM 5156 N N . VAL A 1 651 ? 42.380 4.060 -56.499 1.00 50.88 651 VAL A N 1
ATOM 5157 C CA . VAL A 1 651 ? 41.071 3.420 -56.265 1.00 50.88 651 VAL A CA 1
ATOM 5158 C C . VAL A 1 651 ? 40.948 2.105 -57.039 1.00 50.88 651 VAL A C 1
ATOM 5160 O O . VAL A 1 651 ? 40.374 1.141 -56.534 1.00 50.88 651 VAL A O 1
ATOM 5163 N N . GLU A 1 652 ? 41.489 2.042 -58.254 1.00 50.22 652 GLU A N 1
ATOM 5164 C CA . GLU A 1 652 ? 41.469 0.835 -59.082 1.00 50.22 652 GLU A CA 1
ATOM 5165 C C . GLU A 1 652 ? 42.410 -0.260 -58.548 1.00 50.22 652 GLU A C 1
ATOM 5167 O O . GLU A 1 652 ? 42.047 -1.438 -58.555 1.00 50.22 652 GLU A O 1
ATOM 5172 N N . ALA A 1 653 ? 43.573 0.117 -58.003 1.00 50.56 653 ALA A N 1
ATOM 5173 C CA . ALA A 1 653 ? 44.486 -0.805 -57.326 1.00 50.56 653 ALA A CA 1
ATOM 5174 C C . ALA A 1 653 ? 43.876 -1.398 -56.042 1.00 50.56 653 ALA A C 1
ATOM 5176 O O . ALA A 1 653 ? 43.927 -2.612 -55.850 1.00 50.56 653 ALA A O 1
ATOM 5177 N N . GLY A 1 654 ? 43.217 -0.580 -55.211 1.00 50.69 654 GLY A N 1
ATOM 5178 C CA . GLY A 1 654 ? 42.513 -1.075 -54.019 1.00 50.69 654 GLY A CA 1
ATOM 5179 C C . GLY A 1 654 ? 41.361 -2.017 -54.346 1.00 50.69 654 GLY A C 1
ATOM 5180 O O . GLY A 1 654 ? 41.219 -3.059 -53.711 1.00 50.69 654 GLY A O 1
ATOM 5181 N N . LYS A 1 655 ? 40.590 -1.721 -55.401 1.00 54.00 655 LYS A N 1
ATOM 5182 C CA . LYS A 1 655 ? 39.519 -2.613 -55.872 1.00 54.00 655 LYS A CA 1
ATOM 5183 C C . LYS A 1 655 ? 40.036 -3.988 -56.300 1.00 54.00 655 LYS A C 1
ATOM 5185 O O . LYS A 1 655 ? 39.358 -4.977 -56.043 1.00 54.00 655 LYS A O 1
ATOM 5190 N N . LYS A 1 656 ? 41.223 -4.068 -56.916 1.00 48.97 656 LYS A N 1
ATOM 5191 C CA . LYS A 1 656 ? 41.856 -5.348 -57.294 1.00 48.97 656 LYS A CA 1
ATOM 5192 C C . LYS A 1 656 ? 42.282 -6.201 -56.089 1.00 48.97 656 LYS A C 1
ATOM 5194 O O . LYS A 1 656 ? 42.435 -7.403 -56.253 1.00 48.97 656 LYS A O 1
ATOM 5199 N N . GLN A 1 657 ? 42.433 -5.595 -54.911 1.00 47.84 657 GLN A N 1
ATOM 5200 C CA . GLN A 1 657 ? 42.798 -6.236 -53.637 1.00 47.84 657 GLN A CA 1
ATOM 5201 C C . GLN A 1 657 ? 41.596 -6.346 -52.665 1.00 47.84 657 GLN A C 1
ATOM 5203 O O . GLN A 1 657 ? 41.760 -6.642 -51.486 1.00 47.84 657 GLN A O 1
ATOM 5208 N N . GLY A 1 658 ? 40.370 -6.063 -53.126 1.00 44.28 658 GLY A N 1
ATOM 5209 C CA . GLY A 1 658 ? 39.160 -6.151 -52.296 1.00 44.28 658 GLY A CA 1
ATOM 5210 C C . GLY A 1 658 ? 38.967 -5.013 -51.279 1.00 44.28 658 GLY A C 1
ATOM 5211 O O . GLY A 1 658 ? 38.136 -5.144 -50.384 1.00 44.28 658 GLY A O 1
ATOM 5212 N N . LEU A 1 659 ? 39.695 -3.895 -51.404 1.00 49.72 659 LEU A N 1
ATOM 5213 C CA . LEU A 1 659 ? 39.592 -2.724 -50.522 1.00 49.72 659 LEU A CA 1
ATOM 5214 C C . LEU A 1 659 ? 38.703 -1.625 -51.141 1.00 49.72 659 LEU A C 1
ATOM 5216 O O . LEU A 1 659 ? 38.972 -1.139 -52.244 1.00 49.72 659 LEU A O 1
ATOM 5220 N N . ASP A 1 660 ? 37.666 -1.171 -50.421 1.00 54.09 660 ASP A N 1
ATOM 5221 C CA . ASP A 1 660 ? 36.818 -0.043 -50.851 1.00 54.09 660 ASP A CA 1
ATOM 5222 C C . ASP A 1 660 ? 37.387 1.311 -50.394 1.00 54.09 660 ASP A C 1
ATOM 5224 O O . ASP A 1 660 ? 36.990 1.922 -49.396 1.00 54.09 660 ASP A O 1
ATOM 5228 N N . ILE A 1 661 ? 38.333 1.806 -51.188 1.00 51.91 661 ILE A N 1
ATOM 5229 C CA . ILE A 1 661 ? 39.039 3.072 -50.961 1.00 51.91 661 ILE A CA 1
ATOM 5230 C C . ILE A 1 661 ? 38.091 4.289 -50.963 1.00 51.91 661 ILE A C 1
ATOM 5232 O O . ILE A 1 661 ? 38.335 5.276 -50.264 1.00 51.91 661 ILE A O 1
ATOM 5236 N N . ASN A 1 662 ? 36.967 4.236 -51.686 1.00 51.09 662 ASN A N 1
ATOM 5237 C CA . ASN A 1 662 ? 36.005 5.346 -51.709 1.00 51.09 662 ASN A CA 1
ATOM 5238 C C . ASN A 1 662 ? 35.282 5.494 -50.364 1.00 51.09 662 ASN A C 1
ATOM 5240 O O . ASN A 1 662 ? 34.944 6.605 -49.933 1.00 51.09 662 ASN A O 1
ATOM 5244 N N . GLN A 1 663 ? 35.071 4.380 -49.668 1.00 48.00 663 GLN A N 1
ATOM 5245 C CA . GLN A 1 663 ? 34.468 4.364 -48.344 1.00 48.00 663 GLN A CA 1
ATOM 5246 C C . GLN A 1 663 ? 35.409 4.958 -47.280 1.00 48.00 663 GLN A C 1
ATOM 5248 O O . GLN A 1 663 ? 34.961 5.693 -46.395 1.00 48.00 663 GLN A O 1
ATOM 5253 N N . PHE A 1 664 ? 36.720 4.726 -47.417 1.00 46.62 664 PHE A N 1
ATOM 5254 C CA . PHE A 1 664 ? 37.759 5.300 -46.555 1.00 46.62 664 PHE A CA 1
ATOM 5255 C C . PHE A 1 664 ? 37.802 6.839 -46.639 1.00 46.62 664 PHE A C 1
ATOM 5257 O O . PHE A 1 664 ? 37.746 7.527 -45.613 1.00 46.62 664 PHE A O 1
ATOM 5264 N N . PHE A 1 665 ? 37.814 7.404 -47.853 1.00 49.34 665 PHE A N 1
ATOM 5265 C CA . PHE A 1 665 ? 37.872 8.861 -48.050 1.00 49.34 665 PHE A CA 1
ATOM 5266 C C . PHE A 1 665 ? 36.564 9.583 -47.692 1.00 49.34 665 PHE A C 1
ATOM 5268 O O . PHE A 1 665 ? 36.588 10.636 -47.042 1.00 49.34 665 PHE A O 1
ATOM 5275 N N . SER A 1 666 ? 35.412 9.004 -48.049 1.00 46.59 666 SER A N 1
ATOM 5276 C CA . SER A 1 666 ? 34.096 9.609 -47.790 1.00 46.59 666 SER A CA 1
ATOM 5277 C C . SER A 1 666 ? 33.783 9.748 -46.294 1.00 46.59 666 SER A C 1
ATOM 5279 O O . SER A 1 666 ? 33.214 10.759 -45.873 1.00 46.59 666 SER A O 1
ATOM 5281 N N . ARG A 1 667 ? 34.208 8.793 -45.455 1.00 45.34 667 ARG A N 1
ATOM 5282 C CA . ARG A 1 667 ? 33.929 8.807 -44.006 1.00 45.34 667 ARG A CA 1
ATOM 5283 C C . ARG A 1 667 ? 34.841 9.741 -43.198 1.00 45.34 667 ARG A C 1
ATOM 5285 O O . ARG A 1 667 ? 34.420 10.218 -42.143 1.00 45.34 667 ARG A O 1
ATOM 5292 N N . ARG A 1 668 ? 36.041 10.083 -43.693 1.00 45.50 668 ARG A N 1
ATOM 5293 C CA . ARG A 1 668 ? 36.935 11.091 -43.073 1.00 45.50 668 ARG A CA 1
ATOM 5294 C C . ARG A 1 668 ? 36.741 12.524 -43.592 1.00 45.50 668 ARG A C 1
ATOM 5296 O O . ARG A 1 668 ? 37.441 13.421 -43.133 1.00 45.50 668 ARG A O 1
ATOM 5303 N N . LYS A 1 669 ? 35.770 12.761 -44.487 1.00 39.03 669 LYS A N 1
ATOM 5304 C CA . LYS A 1 669 ? 35.539 14.054 -45.170 1.00 39.03 669 LYS A CA 1
ATOM 5305 C C . LYS A 1 669 ? 36.767 14.582 -45.926 1.00 39.03 669 LYS A C 1
ATOM 5307 O O . LYS A 1 669 ? 36.948 15.793 -46.032 1.00 39.03 669 LYS A O 1
ATOM 5312 N N . LEU A 1 670 ? 37.606 13.697 -46.454 1.00 38.22 670 LEU A N 1
ATOM 5313 C CA . LEU A 1 670 ? 38.697 14.105 -47.333 1.00 38.22 670 LEU A CA 1
ATOM 5314 C C . LEU A 1 670 ? 38.143 14.200 -48.751 1.00 38.22 670 LEU A C 1
ATOM 5316 O O . LEU A 1 670 ? 37.820 13.187 -49.364 1.00 38.22 670 LEU A O 1
ATOM 5320 N N . THR A 1 671 ? 37.993 15.428 -49.249 1.00 38.06 671 THR A N 1
ATOM 5321 C CA . THR A 1 671 ? 37.631 15.675 -50.651 1.00 38.06 671 THR A CA 1
ATOM 5322 C C . THR A 1 671 ? 38.859 16.249 -51.340 1.00 38.06 671 THR A C 1
ATOM 5324 O O . THR A 1 671 ? 39.341 17.319 -50.964 1.00 38.06 671 THR A O 1
ATOM 5327 N N . ILE A 1 672 ? 39.401 15.506 -52.304 1.00 39.72 672 ILE A N 1
ATOM 5328 C CA . ILE A 1 672 ? 40.561 15.915 -53.096 1.00 39.72 672 ILE A CA 1
ATOM 5329 C C . ILE A 1 672 ? 40.029 16.381 -54.450 1.00 39.72 672 ILE A C 1
ATOM 5331 O O . ILE A 1 672 ? 39.542 15.570 -55.237 1.00 39.72 672 ILE A O 1
ATOM 5335 N N . HIS A 1 673 ? 40.108 17.684 -54.715 1.00 39.53 673 HIS A N 1
ATOM 5336 C CA . HIS A 1 673 ? 39.942 18.217 -56.062 1.00 39.53 673 HIS A CA 1
ATOM 5337 C C . HIS A 1 673 ? 41.308 18.279 -56.745 1.00 39.53 673 HIS A C 1
ATOM 5339 O O . HIS A 1 673 ? 42.343 18.404 -56.096 1.00 39.53 673 HIS A O 1
ATOM 5345 N N . THR A 1 674 ? 41.320 18.210 -58.074 1.00 41.91 674 THR A N 1
ATOM 5346 C CA . THR A 1 674 ? 42.533 18.103 -58.906 1.00 41.91 674 THR A CA 1
ATOM 5347 C C . THR A 1 674 ? 43.563 19.226 -58.703 1.00 41.91 674 THR A C 1
ATOM 5349 O O . THR A 1 674 ? 44.693 19.095 -59.177 1.00 41.91 674 THR A O 1
ATOM 5352 N N . GLN A 1 675 ? 43.225 20.295 -57.968 1.00 42.12 675 GLN A N 1
ATOM 5353 C CA . GLN A 1 675 ? 44.143 21.382 -57.606 1.00 42.12 675 GLN A CA 1
ATOM 5354 C C . GLN A 1 675 ? 44.118 21.809 -56.119 1.00 42.12 675 GLN A C 1
ATOM 5356 O O . GLN A 1 675 ? 44.977 22.596 -55.724 1.00 42.12 675 GLN A O 1
ATOM 5361 N N . GLU A 1 676 ? 43.224 21.269 -55.277 1.00 39.91 676 GLU A N 1
ATOM 5362 C CA . GLU A 1 676 ? 43.058 21.674 -53.866 1.00 39.91 676 GLU A CA 1
ATOM 5363 C C . GLU A 1 676 ? 42.584 20.505 -52.982 1.00 39.91 676 GLU A C 1
ATOM 5365 O O . GLU A 1 676 ? 41.769 19.681 -53.404 1.00 39.91 676 GLU A O 1
ATOM 5370 N N . VAL A 1 677 ? 43.059 20.448 -51.732 1.00 43.53 677 VAL A N 1
ATOM 5371 C CA . VAL A 1 677 ? 42.610 19.460 -50.731 1.00 43.53 677 VAL A CA 1
ATOM 5372 C C . VAL A 1 677 ? 41.866 20.169 -49.606 1.00 43.53 677 VAL A C 1
ATOM 5374 O O . VAL A 1 677 ? 42.384 21.115 -49.009 1.00 43.53 677 VAL A O 1
ATOM 5377 N N . PHE A 1 678 ? 40.663 19.681 -49.298 1.00 36.62 678 PHE A N 1
ATOM 5378 C CA . PHE A 1 678 ? 39.845 20.158 -48.185 1.00 36.62 678 PHE A CA 1
ATOM 5379 C C . PHE A 1 678 ? 39.973 19.224 -46.976 1.00 36.62 678 PHE A C 1
ATOM 5381 O O . PHE A 1 678 ? 39.633 18.042 -47.061 1.00 36.62 678 PHE A O 1
ATOM 5388 N N . CYS A 1 679 ? 40.409 19.764 -45.832 1.00 39.78 679 CYS A N 1
ATOM 5389 C CA . CYS A 1 679 ? 40.488 19.036 -44.561 1.00 39.78 679 CYS A CA 1
ATOM 5390 C C . CYS A 1 679 ? 39.973 19.915 -43.409 1.00 39.78 679 CYS A C 1
ATOM 5392 O O . CYS A 1 679 ? 40.408 21.052 -43.254 1.00 39.78 679 CYS A O 1
ATOM 5394 N N . TYR A 1 680 ? 39.005 19.421 -42.623 1.00 34.34 680 TYR A N 1
ATOM 5395 C CA . TYR A 1 680 ? 38.396 20.128 -41.475 1.00 34.34 680 TYR A CA 1
ATOM 5396 C C . TYR A 1 680 ? 37.962 21.592 -41.728 1.00 34.34 680 TYR A C 1
ATOM 5398 O O . TYR A 1 680 ? 37.933 22.403 -40.808 1.00 34.34 680 TYR A O 1
ATOM 5406 N N . GLY A 1 681 ? 37.566 21.931 -42.960 1.00 35.03 681 GLY A N 1
ATOM 5407 C CA . GLY A 1 681 ? 37.106 23.281 -43.315 1.00 35.03 681 GLY A CA 1
ATOM 5408 C C . GLY A 1 681 ? 38.218 24.269 -43.687 1.00 35.03 681 GLY A C 1
ATOM 5409 O O . GLY A 1 681 ? 37.932 25.456 -43.802 1.00 35.03 681 GLY A O 1
ATOM 5410 N N . ILE A 1 682 ? 39.450 23.793 -43.893 1.00 34.97 682 ILE A N 1
ATOM 5411 C CA . ILE A 1 682 ? 40.592 24.588 -44.362 1.00 34.97 682 ILE A CA 1
ATOM 5412 C C . ILE A 1 682 ? 41.030 24.070 -45.742 1.00 34.97 682 ILE A C 1
ATOM 5414 O O . ILE A 1 682 ? 41.120 22.856 -45.954 1.00 34.97 682 ILE A O 1
ATOM 5418 N N . THR A 1 683 ? 41.284 24.994 -46.671 1.00 44.34 683 THR A N 1
ATOM 5419 C CA . THR A 1 683 ? 41.715 24.718 -48.051 1.00 44.34 683 THR A CA 1
ATOM 5420 C C . THR A 1 683 ? 43.219 24.933 -48.183 1.00 44.34 683 THR A C 1
ATOM 5422 O O . THR A 1 683 ? 43.714 26.000 -47.824 1.00 44.34 683 THR A O 1
ATOM 5425 N N . PHE A 1 684 ? 43.942 23.949 -48.727 1.00 47.62 684 PHE A N 1
ATOM 5426 C CA . PHE A 1 684 ? 45.388 24.055 -48.961 1.00 47.62 684 PHE A CA 1
ATOM 5427 C C . PHE A 1 684 ? 45.733 23.991 -50.461 1.00 47.62 684 PHE A C 1
ATOM 5429 O O . PHE A 1 684 ? 45.265 23.077 -51.151 1.00 47.62 684 PHE A O 1
ATOM 5436 N N . PRO A 1 685 ? 46.602 24.889 -50.971 1.00 50.28 685 PRO A N 1
ATOM 5437 C CA . PRO A 1 685 ? 47.210 24.757 -52.294 1.00 50.28 685 PRO A CA 1
ATOM 5438 C C . PRO A 1 685 ? 48.163 23.553 -52.350 1.00 50.28 685 PRO A C 1
ATOM 5440 O O . PRO A 1 685 ? 48.937 23.328 -51.418 1.00 50.28 685 PRO A O 1
ATOM 5443 N N . ARG A 1 686 ? 48.198 22.821 -53.473 1.00 47.81 686 ARG A N 1
ATOM 5444 C CA . ARG A 1 686 ? 48.988 21.578 -53.655 1.00 47.81 686 ARG A CA 1
ATOM 5445 C C . ARG A 1 686 ? 50.465 21.667 -53.225 1.00 47.81 686 ARG A C 1
ATOM 5447 O O . ARG A 1 686 ? 50.984 20.708 -52.672 1.00 47.81 686 ARG A O 1
ATOM 5454 N N . LYS A 1 687 ? 51.133 22.813 -53.413 1.00 49.62 687 LYS A N 1
ATOM 5455 C CA . LYS A 1 687 ? 52.539 23.021 -52.996 1.00 49.62 687 LYS A CA 1
ATOM 5456 C C . LYS A 1 687 ? 52.748 23.126 -51.480 1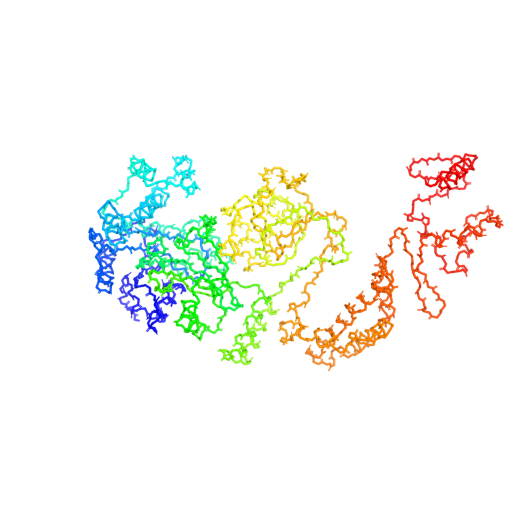.00 49.62 687 LYS A C 1
ATOM 5458 O O . LYS A 1 687 ? 53.854 22.913 -51.010 1.00 49.62 687 LYS A O 1
ATOM 5463 N N . GLN A 1 688 ? 51.711 23.455 -50.714 1.00 48.56 688 GLN A N 1
ATOM 5464 C CA . GLN A 1 688 ? 51.771 23.453 -49.248 1.00 48.56 688 GLN A CA 1
ATOM 5465 C C . GLN A 1 688 ? 51.430 22.076 -48.666 1.00 48.56 688 GLN A C 1
ATOM 5467 O O . GLN A 1 688 ? 51.696 21.828 -47.494 1.00 48.56 688 GLN A O 1
ATOM 5472 N N . LEU A 1 689 ? 50.886 21.167 -49.483 1.00 47.12 689 LEU A N 1
ATOM 5473 C CA . LEU A 1 689 ? 50.518 19.823 -49.058 1.00 47.12 689 LEU A CA 1
ATOM 5474 C C . LEU A 1 689 ? 51.740 18.967 -48.724 1.00 47.12 689 LEU A C 1
ATOM 5476 O O . LEU A 1 689 ? 51.686 18.220 -47.760 1.00 47.12 689 LEU A O 1
ATOM 5480 N N . GLU A 1 690 ? 52.844 19.113 -49.462 1.00 47.31 690 GLU A N 1
ATOM 5481 C CA . GLU A 1 690 ? 54.103 18.418 -49.158 1.00 47.31 690 GLU A CA 1
ATOM 5482 C C . GLU A 1 690 ? 54.622 18.816 -47.775 1.00 47.31 690 GLU A C 1
ATOM 5484 O O . GLU A 1 690 ? 54.902 17.941 -46.969 1.00 47.31 690 GLU A O 1
ATOM 5489 N N . ALA A 1 691 ? 54.617 20.112 -47.446 1.00 45.72 691 ALA A N 1
ATOM 5490 C CA . ALA A 1 691 ? 55.032 20.606 -46.133 1.00 45.72 691 ALA A CA 1
ATOM 5491 C C . ALA A 1 691 ? 54.077 20.187 -44.999 1.00 45.72 691 ALA A C 1
ATOM 5493 O O . ALA A 1 691 ? 54.524 19.918 -43.888 1.00 45.72 691 ALA A O 1
ATOM 5494 N N . VAL A 1 692 ? 52.766 20.111 -45.262 1.00 47.00 692 VAL A N 1
ATOM 5495 C CA . VAL A 1 692 ? 51.766 19.644 -44.284 1.00 47.00 692 VAL A CA 1
ATOM 5496 C C . VAL A 1 692 ? 51.866 18.134 -44.074 1.00 47.00 692 VAL A C 1
ATOM 5498 O O . VAL A 1 692 ? 51.773 17.676 -42.941 1.00 47.00 692 VAL A O 1
ATOM 5501 N N . VAL A 1 693 ? 52.097 17.358 -45.131 1.00 49.56 693 VAL A N 1
ATOM 5502 C CA . VAL A 1 693 ? 52.318 15.910 -45.047 1.00 49.56 693 VAL A CA 1
ATOM 5503 C C . VAL A 1 693 ? 53.640 15.622 -44.336 1.00 49.56 693 VAL A C 1
ATOM 5505 O O . VAL A 1 693 ? 53.647 14.819 -43.413 1.00 49.56 693 VAL A O 1
ATOM 5508 N N . GLU A 1 694 ? 54.723 16.341 -44.644 1.00 46.34 694 GLU A N 1
ATOM 5509 C CA . GLU A 1 694 ? 55.992 16.245 -43.906 1.00 46.34 694 GLU A CA 1
ATOM 5510 C C . GLU A 1 694 ? 55.838 16.637 -42.431 1.00 46.34 694 GLU A C 1
ATOM 5512 O O . GLU A 1 694 ? 56.405 15.986 -41.553 1.00 46.34 694 GLU A O 1
ATOM 5517 N N . PHE A 1 695 ? 55.064 17.689 -42.142 1.00 44.25 695 PHE A N 1
ATOM 5518 C CA . PHE A 1 695 ? 54.784 18.127 -40.778 1.00 44.25 695 PHE A CA 1
ATOM 5519 C C . PHE A 1 695 ? 53.964 17.088 -40.013 1.00 44.25 695 PHE A C 1
ATOM 5521 O O . PHE A 1 695 ? 54.307 16.772 -38.881 1.00 44.25 695 PHE A O 1
ATOM 5528 N N . LEU A 1 696 ? 52.920 16.518 -40.620 1.00 45.22 696 LEU A N 1
ATOM 5529 C CA . LEU A 1 696 ? 52.092 15.483 -39.998 1.00 45.22 696 LEU A CA 1
ATOM 5530 C C . LEU A 1 696 ? 52.879 14.181 -39.804 1.00 45.22 696 LEU A C 1
ATOM 5532 O O . LEU A 1 696 ? 52.775 13.574 -38.743 1.00 45.22 696 LEU A O 1
ATOM 5536 N N . ILE A 1 697 ? 53.727 13.798 -40.761 1.00 47.41 697 ILE A N 1
ATOM 5537 C CA . ILE A 1 697 ? 54.648 12.662 -40.620 1.00 47.41 697 ILE A CA 1
ATOM 5538 C C . ILE A 1 697 ? 55.605 12.905 -39.443 1.00 47.41 697 ILE A C 1
ATOM 5540 O O . ILE A 1 697 ? 55.698 12.057 -38.561 1.00 47.41 697 ILE A O 1
ATOM 5544 N N . LYS A 1 698 ? 56.239 14.083 -39.347 1.00 42.75 698 LYS A N 1
ATOM 5545 C CA . LYS A 1 698 ? 57.134 14.430 -38.223 1.00 42.75 698 LYS A CA 1
ATOM 5546 C C . LYS A 1 698 ? 56.412 14.572 -36.879 1.00 42.75 698 LYS A C 1
ATOM 5548 O O . LYS A 1 698 ? 57.010 14.288 -35.842 1.00 42.75 698 LYS A O 1
ATOM 5553 N N . PHE A 1 699 ? 55.159 15.020 -36.886 1.00 39.78 699 PHE A N 1
ATOM 5554 C CA . PHE A 1 699 ? 54.336 15.191 -35.689 1.00 39.78 699 PHE A CA 1
ATOM 5555 C C . PHE A 1 699 ? 53.894 13.837 -35.120 1.00 39.78 699 PHE A C 1
ATOM 5557 O O . PHE A 1 699 ? 53.989 13.635 -33.919 1.00 39.78 699 PHE A O 1
ATOM 5564 N N . PHE A 1 700 ? 53.496 12.884 -35.971 1.00 41.91 700 PHE A N 1
ATOM 5565 C CA . PHE A 1 700 ? 53.059 11.550 -35.536 1.00 41.91 700 PHE A CA 1
ATOM 5566 C C . PHE A 1 700 ? 54.201 10.539 -35.351 1.00 41.91 700 PHE A C 1
ATOM 5568 O O . PHE A 1 700 ? 54.029 9.558 -34.636 1.00 41.91 700 PHE A O 1
ATOM 5575 N N . GLN A 1 701 ? 55.382 10.770 -35.937 1.00 38.31 701 GLN A N 1
ATOM 5576 C CA . GLN A 1 701 ? 56.567 9.934 -35.690 1.00 38.31 701 GLN A CA 1
ATOM 5577 C C . GLN A 1 701 ? 57.221 10.168 -34.318 1.00 38.31 701 GLN A C 1
ATOM 5579 O O . GLN A 1 701 ? 58.015 9.335 -33.890 1.00 38.31 701 GLN A O 1
ATOM 5584 N N . ASN A 1 702 ? 56.899 11.261 -33.616 1.00 32.00 702 ASN A N 1
ATOM 5585 C CA . ASN A 1 702 ? 57.491 11.581 -32.308 1.00 32.00 702 ASN A CA 1
ATOM 5586 C C . ASN A 1 702 ? 56.587 11.284 -31.094 1.00 32.00 702 ASN A C 1
ATOM 5588 O O . ASN A 1 702 ? 56.963 11.643 -29.977 1.00 32.00 702 ASN A O 1
ATOM 5592 N N . GLY A 1 703 ? 55.470 10.573 -31.293 1.00 36.34 703 GLY A N 1
ATOM 5593 C CA . GLY A 1 703 ? 54.528 10.192 -30.230 1.00 36.34 703 GLY A CA 1
ATOM 5594 C C . GLY A 1 703 ? 53.335 11.124 -30.111 1.00 36.34 703 GLY A C 1
ATOM 5595 O O . GLY A 1 703 ? 53.537 12.284 -29.689 1.00 36.34 703 GLY A O 1
#

Radius of gyration: 33.14 Å; Cα contacts (8 Å, |Δi|>4): 1242; chains: 1; bounding box: 95×57×92 Å